Protein 1NAQ (pdb70)

InterPro domains:
  IPR004323 Divalent ion tolerance protein, CutA [PF03091] (12-109)
  IPR004323 Divalent ion tolerance protein, CutA [PTHR23419] (8-111)
  IPR011322 Nitrogen regulatory PII-like, alpha/beta [SSF54913] (11-111)
  IPR015867 Nitrogen regulatory protein PII/ATP phosphoribosyltransferase, C-terminal [G3DSA:3.30.70.120] (1-112)
  IPR023700 Divalent cation tolerance protein CutA, Enterobacteria [MF_01160] (6-112)
  IPR023700 Divalent cation tolerance protein CutA, Enterobacteria [NF007930] (2-112)

Nearest PDB structures (foldseek):
  1naq-assembly3_B  TM=1.001E+00  e=7.856E-19  Escherichia coli
  3ah6-assembly2_F  TM=9.606E-01  e=5.180E-18  Escherichia coli K-12
  4y6i-assembly1_B  TM=9.671E-01  e=1.173E-17  Escherichia coli K-12
  3aa8-assembly1_C  TM=9.538E-01  e=4.290E-18  Escherichia coli K-12
  4iyq-assembly1_C  TM=9.757E-01  e=1.220E-10  Ehrlichia chaffeensis str. Arkansas

Secondary structure (DSSP, 8-state):
-PPPEEEEEEEESSHHHHHHHHHHHHHTTS-SEEEEEEEEEEEEEETTEEEEEEEEEEEEEEEGGGHHHHHHHHHHHSTTS---EEEEE--B--HHHHHHHHHHT-/--EEEEEEEESSHHHHHHHHHHHHHTTS-SEEEEEEEEEEEEEETTEEEEEEEEEEEEEEEHHHHHHHHHHHHHHSTTS----EEEE--EE-HHHHHHHHH--/---EEEEEEEESSHHHHHHHHHHHHHTTS-SEEEEEEEEEEEEEETTEEEEEEEEEEEEEEEGGGHHHHHHHHHHHSTTS---EEEEE-SEE-HHHHHHHHHHT-/---EEEEEEEESSHHHHHHHHHHHHHTTS-SEEEEEEEEEEEEEETTEEEEEEEEEEEEEEEGGGHHHHHHHHHHHSTTS----EEEE-SEE-HHHHHHHHHT-/-PPPEEEEEEEESSHHHHHHHHHHHHHTTS-SEEEEEEEEEEEEEETTEEEEEEEEEEEEEEEGGGHHHHHHHHHHHSTTS----EEEE-SEE-HHHHHHHHH--/---EEEEEEEESSHHHHHHHHHHHHHTTS-SEEEEEEEEEEEEEETTEEEEEEEEEEEEEEETTTHHHHHHHHHHHSTTS----EEEE-SEE-HHHHHHHHHTT-

Structure (mmCIF, N/CA/C/O backbone):
data_1NAQ
#
_entry.id   1NAQ
#
_cell.length_a   55.989
_cell.length_b   89.563
_cell.length_c   122.294
_cell.angle_alpha   90.00
_cell.angle_beta   90.00
_cell.angle_gamma   90.00
#
_symmetry.space_group_name_H-M   'P 21 21 21'
#
loop_
_entity.id
_entity.type
_entity.pdbx_description
1 polymer 'Periplasmic divalent cation tolerance protein cutA'
2 non-polymer 'MERCURY (II) ION'
3 non-polymer 'MERCURIBENZOIC ACID'
4 water water
#
loop_
_atom_site.group_PDB
_atom_site.id
_atom_site.type_symbol
_atom_site.label_atom_id
_atom_site.label_alt_id
_atom_site.label_comp_id
_atom_site.label_asym_id
_atom_site.label_entity_id
_atom_site.label_seq_id
_atom_site.pdbx_PDB_ins_code
_atom_site.Cartn_x
_atom_site.Cartn_y
_atom_site.Cartn_z
_atom_site.occupancy
_atom_site.B_iso_or_equiv
_atom_site.auth_seq_id
_atom_site.auth_comp_id
_atom_site.auth_asym_id
_atom_site.auth_atom_id
_atom_site.pdbx_PDB_model_num
ATOM 1 N N . SER A 1 7 ? 21.826 16.899 46.416 1.00 38.33 7 SER A N 1
ATOM 2 C CA . SER A 1 7 ? 22.763 16.073 47.246 1.00 37.72 7 SER A CA 1
ATOM 3 C C . SER A 1 7 ? 23.259 14.861 46.449 1.00 36.96 7 SER A C 1
ATOM 4 O O . SER A 1 7 ? 22.468 13.988 46.062 1.00 37.13 7 SER A O 1
ATOM 7 N N . ASN A 1 8 ? 24.565 14.835 46.172 1.00 36.13 8 ASN A N 1
ATOM 8 C CA . ASN A 1 8 ? 25.176 13.872 45.248 1.00 34.89 8 ASN A CA 1
ATOM 9 C C . ASN A 1 8 ? 25.523 12.504 45.840 1.00 34.07 8 ASN A C 1
ATOM 10 O O . ASN A 1 8 ? 25.999 12.407 46.968 1.00 34.46 8 ASN A O 1
ATOM 15 N N . THR A 1 9 ? 25.263 11.457 45.060 1.00 32.51 9 THR A N 1
ATOM 16 C CA . THR A 1 9 ? 25.551 10.065 45.425 1.00 30.68 9 THR A CA 1
ATOM 17 C C . THR A 1 9 ? 26.952 9.742 44.939 1.00 28.90 9 THR A C 1
ATOM 18 O O . THR A 1 9 ? 27.475 10.429 44.096 1.00 30.25 9 THR A O 1
ATOM 22 N N . ALA A 1 10 ? 27.566 8.699 45.478 1.00 25.59 10 ALA A N 1
ATOM 23 C CA . ALA A 1 10 ? 28.834 8.256 44.996 1.00 22.07 10 ALA A CA 1
ATOM 24 C C . ALA A 1 10 ? 28.666 7.706 43.575 1.00 19.98 10 ALA A C 1
ATOM 25 O O . ALA A 1 10 ? 27.627 7.164 43.246 1.00 20.48 10 ALA A O 1
ATOM 27 N N . SER A 1 11 ? 29.701 7.832 42.743 1.00 17.45 11 SER A N 1
ATOM 28 C CA . SER A 1 11 ? 29.705 7.190 41.430 1.00 16.23 11 SER A CA 1
ATOM 29 C C . SER A 1 11 ? 30.487 5.835 41.389 1.00 14.74 11 SER A C 1
ATOM 30 O O . SER A 1 11 ? 31.285 5.494 42.285 1.00 12.39 11 SER A O 1
ATOM 33 N N . VAL A 1 12 ? 30.239 5.053 40.335 1.00 13.87 12 VAL A N 1
ATOM 34 C CA . VAL A 1 12 ? 30.999 3.819 40.066 1.00 14.44 12 VAL A CA 1
ATOM 35 C C . VAL A 1 12 ? 31.265 3.656 38.590 1.00 13.20 12 VAL A C 1
ATOM 36 O O . VAL A 1 12 ? 30.574 4.290 37.765 1.00 11.95 12 VAL A O 1
ATOM 40 N N . VAL A 1 13 ? 32.302 2.868 38.284 1.00 14.34 13 VAL A N 1
ATOM 41 C CA . VAL A 1 13 ? 32.535 2.401 36.924 1.00 14.30 13 VAL A CA 1
ATOM 42 C C . VAL A 1 13 ? 32.230 0.967 36.803 1.00 14.28 13 VAL A C 1
ATOM 43 O O . VAL A 1 13 ? 32.642 0.136 37.651 1.00 12.32 13 VAL A O 1
ATOM 47 N N . VAL A 1 14 ? 31.302 0.725 35.860 1.00 12.18 14 VAL A N 1
ATOM 48 C CA . VAL A 1 14 ? 30.944 -0.617 35.495 1.00 11.66 14 VAL A CA 1
ATOM 49 C C . VAL A 1 14 ? 31.532 -1.031 34.149 1.00 10.65 14 VAL A C 1
ATOM 50 O O . VAL A 1 14 ? 31.341 -0.396 33.140 1.00 11.09 14 VAL A O 1
ATOM 54 N N . LEU A 1 15 ? 32.344 -2.080 34.183 1.00 11.83 15 LEU A N 1
ATOM 55 C CA . LEU A 1 15 ? 32.970 -2.682 32.985 1.00 12.02 15 LEU A CA 1
ATOM 56 C C . LEU A 1 15 ? 32.125 -3.822 32.480 1.00 12.89 15 LEU A C 1
ATOM 57 O O . LEU A 1 15 ? 31.795 -4.756 33.212 1.00 13.85 15 LEU A O 1
ATOM 62 N N . CYS A 1 16 ? 31.754 -3.738 31.217 1.00 12.70 16 CYS A N 1
ATOM 63 C CA . CYS A 1 16 ? 31.012 -4.845 30.619 1.00 13.32 16 CYS A CA 1
ATOM 64 C C . CYS A 1 16 ? 31.599 -5.108 29.241 1.00 12.43 16 CYS A C 1
ATOM 65 O O . CYS A 1 16 ? 32.119 -4.218 28.589 1.00 13.87 16 CYS A O 1
ATOM 68 N N . THR A 1 17 ? 31.628 -6.352 28.812 1.00 12.77 17 THR A N 1
ATOM 69 C CA . THR A 1 17 ? 32.186 -6.669 27.520 1.00 14.65 17 THR A CA 1
ATOM 70 C C . THR A 1 17 ? 31.097 -7.003 26.531 1.00 14.66 17 THR A C 1
ATOM 71 O O . THR A 1 17 ? 30.124 -7.695 26.909 1.00 15.56 17 THR A O 1
ATOM 75 N N . ALA A 1 18 ? 31.261 -6.547 25.273 1.00 14.43 18 ALA A N 1
ATOM 76 C CA . ALA A 1 18 ? 30.324 -6.761 24.134 1.00 15.17 18 ALA A CA 1
ATOM 77 C C . ALA A 1 18 ? 31.115 -7.259 22.892 1.00 14.63 18 ALA A C 1
ATOM 78 O O . ALA A 1 18 ? 32.320 -7.004 22.796 1.00 13.37 18 ALA A O 1
ATOM 80 N N . PRO A 1 19 ? 30.508 -8.027 21.997 1.00 15.62 19 PRO A N 1
ATOM 81 C CA . PRO A 1 19 ? 31.291 -8.601 20.888 1.00 16.26 19 PRO A CA 1
ATOM 82 C C . PRO A 1 19 ? 31.635 -7.617 19.751 1.00 15.56 19 PRO A C 1
ATOM 83 O O . PRO A 1 19 ? 32.661 -7.809 19.031 1.00 18.81 19 PRO A O 1
ATOM 87 N N . ASP A 1 20 ? 30.788 -6.615 19.578 1.00 15.06 20 ASP A N 1
ATOM 88 C CA . ASP A 1 20 ? 30.877 -5.728 18.432 1.00 14.48 20 ASP A CA 1
ATOM 89 C C . ASP A 1 20 ? 30.162 -4.371 18.656 1.00 14.61 20 ASP A C 1
ATOM 90 O O . ASP A 1 20 ? 29.505 -4.177 19.646 1.00 15.29 20 ASP A O 1
ATOM 95 N N . GLU A 1 21 ? 30.341 -3.425 17.745 1.00 14.72 21 GLU A N 1
ATOM 96 C CA . GLU A 1 21 ? 29.884 -2.076 17.978 1.00 14.90 21 GLU A CA 1
ATOM 97 C C . GLU A 1 21 ? 28.379 -2.028 17.984 1.00 14.69 21 GLU A C 1
ATOM 98 O O . GLU A 1 21 ? 27.792 -1.340 18.836 1.00 14.58 21 GLU A O 1
ATOM 104 N N . ALA A 1 22 ? 27.767 -2.775 17.055 1.00 14.75 22 ALA A N 1
ATOM 105 C CA . ALA A 1 22 ? 26.311 -2.752 16.914 1.00 14.44 22 ALA A CA 1
ATOM 106 C C . ALA A 1 22 ? 25.651 -3.221 18.212 1.00 13.71 22 ALA A C 1
ATOM 107 O O . ALA A 1 22 ? 24.760 -2.554 18.672 1.00 15.06 22 ALA A O 1
ATOM 109 N N . THR A 1 23 ? 26.114 -4.335 18.774 1.00 13.59 23 THR A N 1
ATOM 110 C CA . THR A 1 23 ? 25.634 -4.880 20.056 1.00 15.05 23 THR A CA 1
ATOM 111 C C . THR A 1 23 ? 25.832 -3.887 21.212 1.00 13.74 23 THR A C 1
ATOM 112 O O . THR A 1 23 ? 24.891 -3.558 21.944 1.00 15.63 23 THR A O 1
ATOM 116 N N . ALA A 1 24 ? 27.042 -3.382 21.311 1.00 14.95 24 ALA A N 1
ATOM 117 C CA . ALA A 1 24 ? 27.434 -2.474 22.404 1.00 14.64 24 ALA A CA 1
ATOM 118 C C . ALA A 1 24 ? 26.606 -1.162 22.337 1.00 15.09 24 ALA A C 1
ATOM 119 O O . ALA A 1 24 ? 26.149 -0.636 23.356 1.00 15.63 24 ALA A O 1
ATOM 121 N N . GLN A 1 25 ? 26.409 -0.655 21.141 1.00 13.98 25 GLN A N 1
ATOM 122 C CA . GLN A 1 25 ? 25.673 0.600 20.990 1.00 15.65 25 GLN A CA 1
ATOM 123 C C . GLN A 1 25 ? 24.150 0.428 21.289 1.00 16.51 25 GLN A C 1
ATOM 124 O O . GLN A 1 25 ? 23.543 1.312 21.890 1.00 16.43 25 GLN A O 1
ATOM 130 N N . ASP A 1 26 ? 23.580 -0.706 20.911 1.00 17.34 26 ASP A N 1
ATOM 131 C CA . ASP A 1 26 ? 22.164 -0.995 21.204 1.00 17.45 26 ASP A CA 1
ATOM 132 C C . ASP A 1 26 ? 21.982 -1.153 22.724 1.00 15.86 26 ASP A C 1
ATOM 133 O O . ASP A 1 26 ? 21.050 -0.635 23.326 1.00 15.89 26 ASP A O 1
ATOM 138 N N . LEU A 1 27 ? 22.942 -1.807 23.348 1.00 13.98 27 LEU A N 1
ATOM 139 C CA . LEU A 1 27 ? 22.931 -2.045 24.752 1.00 14.48 27 LEU A CA 1
ATOM 140 C C . LEU A 1 27 ? 23.034 -0.745 25.543 1.00 14.25 27 LEU A C 1
ATOM 141 O O . LEU A 1 27 ? 22.192 -0.471 26.388 1.00 14.39 27 LEU A O 1
ATOM 146 N N . ALA A 1 28 ? 24.032 0.074 25.220 1.00 12.41 28 ALA A N 1
ATOM 147 C CA . ALA A 1 28 ? 24.181 1.431 25.760 1.00 13.56 28 ALA A CA 1
ATOM 148 C C . ALA A 1 28 ? 22.925 2.316 25.587 1.00 14.71 28 ALA A C 1
ATOM 149 O O . ALA A 1 28 ? 22.441 2.923 26.545 1.00 15.49 28 ALA A O 1
ATOM 151 N N . ALA A 1 29 ? 22.380 2.362 24.386 1.00 14.41 29 ALA A N 1
ATOM 152 C CA . ALA A 1 29 ? 21.155 3.152 24.183 1.00 15.22 29 ALA A CA 1
ATOM 153 C C . ALA A 1 29 ? 20.010 2.732 25.139 1.00 15.00 29 ALA A C 1
ATOM 154 O O . ALA A 1 29 ? 19.320 3.600 25.727 1.00 15.43 29 ALA A O 1
ATOM 156 N N . LYS A 1 30 ? 19.822 1.425 25.347 1.00 13.03 30 LYS A N 1
ATOM 157 C CA . LYS A 1 30 ? 18.716 0.895 26.195 1.00 13.83 30 LYS A CA 1
ATOM 158 C C . LYS A 1 30 ? 18.958 1.226 27.695 1.00 13.05 30 LYS A C 1
ATOM 159 O O . LYS A 1 30 ? 18.100 1.727 28.397 1.00 15.35 30 LYS A O 1
ATOM 165 N N . VAL A 1 31 ? 20.171 0.961 28.206 1.00 12.88 31 VAL A N 1
ATOM 166 C CA . VAL A 1 31 ? 20.444 1.295 29.618 1.00 12.53 31 VAL A CA 1
ATOM 167 C C . VAL A 1 31 ? 20.390 2.804 29.912 1.00 11.48 31 VAL A C 1
ATOM 168 O O . VAL A 1 31 ? 19.951 3.209 30.983 1.00 13.32 31 VAL A O 1
ATOM 172 N N . LEU A 1 32 ? 20.801 3.642 28.952 1.00 10.94 32 LEU A N 1
ATOM 173 C CA . LEU A 1 32 ? 20.688 5.098 29.016 1.00 12.24 32 LEU A CA 1
ATOM 174 C C . LEU A 1 32 ? 19.235 5.570 29.008 1.00 13.82 32 LEU A C 1
ATOM 175 O O . LEU A 1 32 ? 18.866 6.427 29.811 1.00 15.01 32 LEU A O 1
ATOM 180 N N . ALA A 1 33 ? 18.416 4.987 28.139 1.00 13.82 33 ALA A N 1
ATOM 181 C CA . ALA A 1 33 ? 17.006 5.405 28.018 1.00 16.53 33 ALA A CA 1
ATOM 182 C C . ALA A 1 33 ? 16.252 5.043 29.284 1.00 17.57 33 ALA A C 1
ATOM 183 O O . ALA A 1 33 ? 15.251 5.690 29.683 1.00 19.33 33 ALA A O 1
ATOM 185 N N . GLU A 1 34 ? 16.740 4.015 29.947 1.00 17.56 34 GLU A N 1
ATOM 186 C CA . GLU A 1 34 ? 16.143 3.556 31.206 1.00 19.03 34 GLU A CA 1
ATOM 187 C C . GLU A 1 34 ? 16.717 4.214 32.438 1.00 17.54 34 GLU A C 1
ATOM 188 O O . GLU A 1 34 ? 16.314 3.886 33.569 1.00 18.43 34 GLU A O 1
ATOM 194 N N . LYS A 1 35 ? 17.658 5.125 32.216 1.00 16.85 35 LYS A N 1
ATOM 195 C CA . LYS A 1 35 ? 18.270 5.886 33.280 1.00 17.92 35 LYS A CA 1
ATOM 196 C C . LYS A 1 35 ? 18.934 4.950 34.298 1.00 17.97 35 LYS A C 1
ATOM 197 O O . LYS A 1 35 ? 18.832 5.192 35.479 1.00 17.09 35 LYS A O 1
ATOM 203 N N . LEU A 1 36 ? 19.674 3.932 33.819 1.00 15.52 36 LEU A N 1
ATOM 204 C CA . LEU A 1 36 ? 20.474 3.085 34.693 1.00 15.59 36 LEU A CA 1
ATOM 205 C C . LEU A 1 36 ? 21.942 3.473 34.674 1.00 15.18 36 LEU A C 1
ATOM 206 O O . LEU A 1 36 ? 22.701 3.036 35.538 1.00 14.40 36 LEU A O 1
ATOM 211 N N . ALA A 1 37 ? 22.310 4.247 33.653 1.00 12.54 37 ALA A N 1
ATOM 212 C CA . ALA A 1 37 ? 23.677 4.814 33.601 1.00 11.68 37 ALA A CA 1
ATOM 213 C C . ALA A 1 37 ? 23.542 6.171 32.977 1.00 11.35 37 ALA A C 1
ATOM 214 O O . ALA A 1 37 ? 22.551 6.427 32.296 1.00 11.81 37 ALA A O 1
ATOM 216 N N . ALA A 1 38 ? 24.511 7.055 33.212 1.00 10.59 38 ALA A N 1
ATOM 217 C CA . ALA A 1 38 ? 24.498 8.402 32.652 1.00 10.63 38 ALA A CA 1
ATOM 218 C C . ALA A 1 38 ? 25.310 8.530 31.376 1.00 12.30 38 ALA A C 1
ATOM 219 O O . ALA A 1 38 ? 25.016 9.398 30.524 1.00 11.17 38 ALA A O 1
ATOM 221 N N . CYS A 1 39 ? 26.391 7.724 31.262 1.00 12.17 39 CYS A N 1
ATOM 222 C CA . CYS A 1 39 ? 27.235 7.761 30.059 1.00 13.86 39 CYS A CA 1
ATOM 223 C C . CYS A 1 39 ? 27.816 6.376 29.800 1.00 12.10 39 CYS A C 1
ATOM 224 O O . CYS A 1 39 ? 28.192 5.672 30.746 1.00 12.09 39 CYS A O 1
ATOM 227 N N . ALA A 1 40 ? 27.921 6.025 28.529 1.00 12.27 40 ALA A N 1
ATOM 228 C CA . ALA A 1 40 ? 28.541 4.752 28.153 1.00 12.88 40 ALA A CA 1
ATOM 229 C C . ALA A 1 40 ? 29.693 5.033 27.161 1.00 12.63 40 ALA A C 1
ATOM 230 O O . ALA A 1 40 ? 29.496 5.729 26.162 1.00 13.78 40 ALA A O 1
ATOM 232 N N . THR A 1 41 ? 30.911 4.580 27.460 1.00 12.50 41 THR A N 1
ATOM 233 C CA . THR A 1 41 ? 32.059 4.728 26.538 1.00 12.92 41 THR A CA 1
ATOM 234 C C . THR A 1 41 ? 32.362 3.352 25.998 1.00 12.83 41 THR A C 1
ATOM 235 O O . THR A 1 41 ? 32.537 2.398 26.775 1.00 13.22 41 THR A O 1
ATOM 239 N N . LEU A 1 42 ? 32.489 3.255 24.685 1.00 14.08 42 LEU A N 1
ATOM 240 C CA . LEU A 1 42 ? 32.811 1.986 24.012 1.00 13.23 42 LEU A CA 1
ATOM 241 C C . LEU A 1 42 ? 34.233 2.037 23.480 1.00 14.53 42 LEU A C 1
ATOM 242 O O . LEU A 1 42 ? 34.584 2.950 22.713 1.00 16.36 42 LEU A O 1
ATOM 247 N N . ILE A 1 43 ? 35.074 1.080 23.845 1.00 13.12 43 ILE A N 1
ATOM 248 C CA . ILE A 1 43 ? 36.460 1.011 23.296 1.00 15.11 43 ILE A CA 1
ATOM 249 C C . ILE A 1 43 ? 36.647 -0.206 22.370 1.00 15.20 43 ILE A C 1
ATOM 250 O O . ILE A 1 43 ? 36.676 -1.328 22.841 1.00 15.29 43 ILE A O 1
ATOM 255 N N . PRO A 1 44 ? 36.698 0.007 21.065 1.00 15.90 44 PRO A N 1
ATOM 256 C CA . PRO A 1 44 ? 36.935 -1.076 20.092 1.00 16.08 44 PRO A CA 1
ATOM 257 C C . PRO A 1 44 ? 38.404 -1.483 20.051 1.00 15.07 44 PRO A C 1
ATOM 258 O O . PRO A 1 44 ? 39.219 -0.801 20.647 1.00 17.08 44 PRO A O 1
ATOM 262 N N . GLY A 1 45 ? 38.746 -2.591 19.375 1.00 14.35 45 GLY A N 1
ATOM 263 C CA . GLY A 1 45 ? 40.153 -2.968 19.300 1.00 14.16 45 GLY A CA 1
ATOM 264 C C . GLY A 1 45 ? 40.659 -3.960 20.370 1.00 15.30 45 GLY A C 1
ATOM 265 O O . GLY A 1 45 ? 41.849 -4.199 20.443 1.00 16.89 45 GLY A O 1
ATOM 266 N N . ALA A 1 46 ? 39.798 -4.439 21.255 1.00 12.69 46 ALA A N 1
ATOM 267 C CA . ALA A 1 46 ? 40.197 -5.312 22.346 1.00 13.37 46 ALA A CA 1
ATOM 268 C C . ALA A 1 46 ? 40.230 -6.731 21.840 1.00 13.46 46 ALA A C 1
ATOM 269 O O . ALA A 1 46 ? 39.373 -7.129 21.015 1.00 13.70 46 ALA A O 1
ATOM 271 N N . THR A 1 47 ? 41.196 -7.517 22.336 1.00 15.19 47 THR A N 1
ATOM 272 C CA . THR A 1 47 ? 41.190 -8.961 22.123 1.00 15.25 47 THR A CA 1
ATOM 273 C C . THR A 1 47 ? 41.238 -9.587 23.468 1.00 15.51 47 THR A C 1
ATOM 274 O O . THR A 1 47 ? 42.091 -9.230 24.292 1.00 14.11 47 THR A O 1
ATOM 278 N N . SER A 1 48 ? 40.378 -10.573 23.682 1.00 14.15 48 SER A N 1
ATOM 279 C CA . SER A 1 48 ? 40.525 -11.357 24.911 1.00 16.75 48 SER A CA 1
ATOM 280 C C . SER A 1 48 ? 40.948 -12.780 24.723 1.00 16.72 48 SER A C 1
ATOM 281 O O . SER A 1 48 ? 40.543 -13.434 23.754 1.00 14.47 48 SER A O 1
ATOM 284 N N . LEU A 1 49 ? 41.736 -13.254 25.694 1.00 16.23 49 LEU A N 1
ATOM 285 C CA . LEU A 1 49 ? 42.290 -14.619 25.683 1.00 15.67 49 LEU A CA 1
ATOM 286 C C . LEU A 1 49 ? 41.930 -15.259 27.012 1.00 13.99 49 LEU A C 1
ATOM 287 O O . LEU A 1 49 ? 42.068 -14.640 28.054 1.00 13.35 49 LEU A O 1
ATOM 292 N N . TYR A 1 50 ? 41.471 -16.507 26.971 1.00 13.22 50 TYR A N 1
ATOM 293 C CA . TYR A 1 50 ? 41.056 -17.207 28.175 1.00 11.34 50 TYR A CA 1
ATOM 294 C C . TYR A 1 50 ? 40.863 -18.706 27.850 1.00 12.87 50 TYR A C 1
ATOM 295 O O . TYR A 1 50 ? 40.631 -19.026 26.717 1.00 13.98 50 TYR A O 1
ATOM 304 N N . TYR A 1 51 ? 40.889 -19.614 28.839 1.00 13.51 51 TYR A N 1
ATOM 305 C CA . TYR A 1 51 ? 40.597 -20.989 28.472 1.00 14.80 51 TYR A CA 1
ATOM 306 C C . TYR A 1 51 ? 39.124 -21.211 28.686 1.00 13.67 51 TYR A C 1
ATOM 307 O O . TYR A 1 51 ? 38.612 -20.887 29.723 1.00 15.94 51 TYR A O 1
ATOM 316 N N . TRP A 1 52 ? 38.455 -21.825 27.720 1.00 16.08 52 TRP A N 1
ATOM 317 C CA . TRP A 1 52 ? 37.025 -22.159 27.865 1.00 18.20 52 TRP A CA 1
ATOM 318 C C . TRP A 1 52 ? 36.704 -23.551 27.361 1.00 19.23 52 TRP A C 1
ATOM 319 O O . TRP A 1 52 ? 36.987 -23.856 26.232 1.00 21.21 52 TRP A O 1
ATOM 330 N N . GLU A 1 53 ? 36.134 -24.382 28.227 1.00 20.63 53 GLU A N 1
ATOM 331 C CA . GLU A 1 53 ? 35.981 -25.828 27.947 1.00 22.91 53 GLU A CA 1
ATOM 332 C C . GLU A 1 53 ? 37.113 -26.711 27.263 1.00 24.75 53 GLU A C 1
ATOM 333 O O . GLU A 1 53 ? 36.976 -27.084 26.106 1.00 25.94 53 GLU A O 1
ATOM 339 N N . GLY A 1 54 ? 38.256 -27.044 27.864 1.00 26.54 54 GLY A N 1
ATOM 340 C CA . GLY A 1 54 ? 39.280 -26.173 28.365 1.00 25.45 54 GLY A CA 1
ATOM 341 C C . GLY A 1 54 ? 40.247 -26.067 27.175 1.00 25.97 54 GLY A C 1
ATOM 342 O O . GLY A 1 54 ? 41.256 -26.784 27.088 1.00 25.52 54 GLY A O 1
ATOM 343 N N . LYS A 1 55 ? 39.877 -25.201 26.220 1.00 24.43 55 LYS A N 1
ATOM 344 C CA . LYS A 1 55 ? 40.733 -24.780 25.107 1.00 24.15 55 LYS A CA 1
ATOM 345 C C . LYS A 1 55 ? 41.030 -23.265 25.131 1.00 23.25 55 LYS A C 1
ATOM 346 O O . LYS A 1 55 ? 40.147 -22.491 25.398 1.00 21.59 55 LYS A O 1
ATOM 352 N N . LEU A 1 56 ? 42.260 -22.882 24.793 1.00 22.31 56 LEU A N 1
ATOM 353 C CA . LEU A 1 56 ? 42.661 -21.452 24.719 1.00 21.58 56 LEU A CA 1
ATOM 354 C C . LEU A 1 56 ? 41.953 -20.711 23.595 1.00 20.92 56 LEU A C 1
ATOM 355 O O . LEU A 1 56 ? 42.186 -20.981 22.414 1.00 21.25 56 LEU A O 1
ATOM 360 N N . GLU A 1 57 ? 41.020 -19.839 23.962 1.00 20.77 57 GLU A N 1
ATOM 361 C CA . GLU A 1 57 ? 40.304 -19.011 23.003 1.00 20.46 57 GLU A CA 1
ATOM 362 C C . GLU A 1 57 ? 40.887 -17.583 22.898 1.00 20.04 57 GLU A C 1
ATOM 363 O O . GLU A 1 57 ? 41.508 -17.077 23.827 1.00 17.79 57 GLU A O 1
ATOM 369 N N . GLN A 1 58 ? 40.691 -16.966 21.734 1.00 20.26 58 GLN A N 1
ATOM 370 C CA . GLN A 1 58 ? 41.133 -15.619 21.462 1.00 21.79 58 GLN A CA 1
ATOM 371 C C . GLN A 1 58 ? 39.932 -15.025 20.773 1.00 21.66 58 GLN A C 1
ATOM 372 O O . GLN A 1 58 ? 39.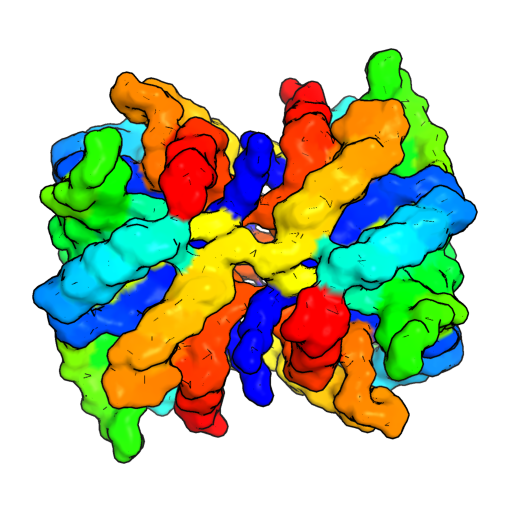352 -15.652 19.856 1.00 22.63 58 GLN A O 1
ATOM 378 N N . GLU A 1 59 ? 39.439 -13.894 21.283 1.00 19.87 59 GLU A N 1
ATOM 379 C CA . GLU A 1 59 ? 38.263 -13.355 20.662 1.00 19.33 59 GLU A CA 1
ATOM 380 C C . GLU A 1 59 ? 38.276 -11.828 20.627 1.00 16.81 59 GLU A C 1
ATOM 381 O O . GLU A 1 59 ? 38.708 -11.184 21.583 1.00 18.33 59 GLU A O 1
ATOM 387 N N . TYR A 1 60 ? 37.747 -11.263 19.550 1.00 13.64 60 TYR A N 1
ATOM 388 C CA . TYR A 1 60 ? 37.591 -9.832 19.479 1.00 12.49 60 TYR A CA 1
ATOM 389 C C . TYR A 1 60 ? 36.405 -9.290 20.270 1.00 12.77 60 TYR A C 1
ATOM 390 O O . TYR A 1 60 ? 35.317 -9.891 20.260 1.00 14.13 60 TYR A O 1
ATOM 399 N N . GLU A 1 61 ? 36.628 -8.150 20.924 1.00 10.50 61 GLU A N 1
ATOM 400 C CA . GLU A 1 61 ? 35.676 -7.574 21.878 1.00 14.25 61 GLU A CA 1
ATOM 401 C C . GLU A 1 61 ? 35.621 -6.044 21.788 1.00 13.22 61 GLU A C 1
ATOM 402 O O . GLU A 1 61 ? 36.522 -5.359 21.226 1.00 12.70 61 GLU A O 1
ATOM 408 N N . VAL A 1 62 ? 34.518 -5.514 22.305 1.00 12.35 62 VAL A N 1
ATOM 409 C CA . VAL A 1 62 ? 34.387 -4.062 22.475 1.00 12.85 62 VAL A CA 1
ATOM 410 C C . VAL A 1 62 ? 34.288 -3.931 24.015 1.00 12.86 62 VAL A C 1
ATOM 411 O O . VAL A 1 62 ? 33.419 -4.550 24.625 1.00 11.98 62 VAL A O 1
ATOM 415 N N . GLN A 1 63 ? 35.201 -3.167 24.628 1.00 11.12 63 GLN A N 1
ATOM 416 C CA . GLN A 1 63 ? 35.194 -2.918 26.028 1.00 12.57 63 GLN A CA 1
ATOM 417 C C . GLN A 1 63 ? 34.244 -1.754 26.413 1.00 12.96 63 GLN A C 1
ATOM 418 O O . GLN A 1 63 ? 34.410 -0.634 25.894 1.00 14.85 63 GLN A O 1
ATOM 424 N N . MET A 1 64 ? 33.212 -2.036 27.237 1.00 10.94 64 MET A N 1
ATOM 425 C CA . MET A 1 64 ? 32.280 -0.998 27.572 1.00 11.83 64 MET A CA 1
ATOM 426 C C . MET A 1 64 ? 32.688 -0.435 28.935 1.00 10.77 64 MET A C 1
ATOM 427 O O . MET A 1 64 ? 33.049 -1.204 29.835 1.00 12.38 64 MET A O 1
ATOM 432 N N . ILE A 1 65 ? 32.646 0.874 29.075 1.00 11.28 65 ILE A N 1
ATOM 433 C CA . ILE A 1 65 ? 32.874 1.536 30.357 1.00 11.71 65 ILE A CA 1
ATOM 434 C C . ILE A 1 65 ? 31.605 2.335 30.725 1.00 11.90 65 ILE A C 1
ATOM 435 O O . ILE A 1 65 ? 31.353 3.333 30.101 1.00 13.69 65 ILE A O 1
ATOM 440 N N . LEU A 1 66 ? 30.799 1.859 31.687 1.00 10.53 66 LEU A N 1
ATOM 441 C CA . LEU A 1 66 ? 29.531 2.503 32.009 1.00 11.01 66 LEU A CA 1
ATOM 442 C C . LEU A 1 66 ? 29.661 3.344 33.280 1.00 9.86 66 LEU A C 1
ATOM 443 O O . LEU A 1 66 ? 30.121 2.848 34.267 1.00 11.31 66 LEU A O 1
ATOM 448 N N . LYS A 1 67 ? 29.204 4.583 33.276 1.00 9.95 67 LYS A N 1
ATOM 449 C CA . LYS A 1 67 ? 29.293 5.412 34.460 1.00 12.06 67 LYS A CA 1
ATOM 450 C C . LYS A 1 67 ? 27.873 5.640 35.063 1.00 12.34 67 LYS A C 1
ATOM 451 O O . LYS A 1 67 ? 26.922 6.040 34.350 1.00 13.28 67 LYS A O 1
ATOM 457 N N . THR A 1 68 ? 27.743 5.315 36.342 1.00 12.21 68 THR A N 1
ATOM 458 C CA . THR A 1 68 ? 26.461 5.444 37.032 1.00 12.06 68 THR A CA 1
ATOM 459 C C . THR A 1 68 ? 26.658 5.802 38.509 1.00 12.59 68 THR A C 1
ATOM 460 O O . THR A 1 68 ? 27.829 6.063 38.932 1.00 12.15 68 THR A O 1
ATOM 464 N N . THR A 1 69 ? 25.573 5.899 39.279 1.00 12.59 69 THR A N 1
ATOM 465 C CA . THR A 1 69 ? 25.688 6.040 40.764 1.00 14.17 69 THR A CA 1
ATOM 466 C C . THR A 1 69 ? 25.533 4.698 41.534 1.00 13.27 69 THR A C 1
ATOM 467 O O . THR A 1 69 ? 24.959 3.691 41.023 1.00 13.51 69 THR A O 1
ATOM 471 N N . VAL A 1 70 ? 26.006 4.698 42.782 1.00 15.60 70 VAL A N 1
ATOM 472 C CA . VAL A 1 70 ? 25.830 3.558 43.676 1.00 17.31 70 VAL A CA 1
ATOM 473 C C . VAL A 1 70 ? 24.320 3.231 43.818 1.00 17.22 70 VAL A C 1
ATOM 474 O O . VAL A 1 70 ? 23.931 2.068 43.836 1.00 18.36 70 VAL A O 1
ATOM 478 N N . SER A 1 71 ? 23.457 4.232 43.882 1.00 18.82 71 SER A N 1
ATOM 479 C CA . SER A 1 71 ? 22.009 3.949 43.952 1.00 18.53 71 SER A CA 1
ATOM 480 C C . SER A 1 71 ? 21.402 3.143 42.769 1.00 18.98 71 SER A C 1
ATOM 481 O O . SER A 1 71 ? 20.364 2.440 42.949 1.00 20.07 71 SER A O 1
ATOM 484 N N . HIS A 1 72 ? 22.025 3.222 41.585 1.00 15.35 72 HIS A N 1
ATOM 485 C CA . HIS A 1 72 ? 21.511 2.540 40.392 1.00 15.66 72 HIS A CA 1
ATOM 486 C C . HIS A 1 72 ? 22.288 1.307 39.930 1.00 15.08 72 HIS A C 1
ATOM 487 O O . HIS A 1 72 ? 21.890 0.657 38.944 1.00 13.81 72 HIS A O 1
ATOM 494 N N . GLN A 1 73 ? 23.425 1.044 40.594 1.00 13.45 73 GLN A N 1
ATOM 495 C CA . GLN A 1 73 ? 24.308 -0.088 40.349 1.00 16.14 73 GLN A CA 1
ATOM 496 C C . GLN A 1 73 ? 23.625 -1.464 40.190 1.00 15.57 73 GLN A C 1
ATOM 497 O O . GLN A 1 73 ? 23.872 -2.206 39.212 1.00 14.80 73 GLN A O 1
ATOM 503 N N . GLN A 1 74 ? 22.838 -1.846 41.171 1.00 16.76 74 GLN A N 1
ATOM 504 C CA . GLN A 1 74 ? 22.199 -3.154 41.162 1.00 16.65 74 GLN A CA 1
ATOM 505 C C . GLN A 1 74 ? 21.238 -3.309 39.985 1.00 15.84 74 GLN A C 1
ATOM 506 O O . GLN A 1 74 ? 21.327 -4.279 39.260 1.00 14.34 74 GLN A O 1
ATOM 512 N N . ALA A 1 75 ? 20.4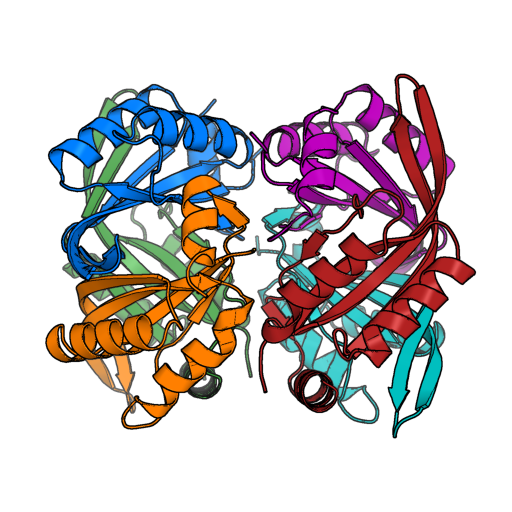04 -2.300 39.745 1.00 14.25 75 ALA A N 1
ATOM 513 C CA . ALA A 1 75 ? 19.476 -2.355 38.608 1.00 14.74 75 ALA A CA 1
ATOM 514 C C . ALA A 1 75 ? 20.225 -2.471 37.249 1.00 14.50 75 ALA A C 1
ATOM 515 O O . ALA A 1 75 ? 19.842 -3.268 36.395 1.00 13.32 75 ALA A O 1
ATOM 517 N N . LEU A 1 76 ? 21.346 -1.741 37.126 1.00 13.80 76 LEU A N 1
ATOM 518 C CA . LEU A 1 76 ? 22.210 -1.790 35.938 1.00 15.01 76 LEU A CA 1
ATOM 519 C C . LEU A 1 76 ? 22.749 -3.202 35.741 1.00 15.13 76 LEU A C 1
ATOM 520 O O . LEU A 1 76 ? 22.670 -3.745 34.621 1.00 14.80 76 LEU A O 1
ATOM 525 N N . LEU A 1 77 ? 23.307 -3.785 36.812 1.00 15.21 77 LEU A N 1
ATOM 526 C CA . LEU A 1 77 ? 23.858 -5.134 36.773 1.00 15.15 77 LEU A CA 1
ATOM 527 C C . LEU A 1 77 ? 22.799 -6.120 36.294 1.00 14.21 77 LEU A C 1
ATOM 528 O O . LEU A 1 77 ? 23.024 -6.872 35.368 1.00 15.74 77 LEU A O 1
ATOM 533 N N . GLU A 1 78 ? 21.633 -6.037 36.923 1.00 14.91 78 GLU A N 1
ATOM 534 C CA . GLU A 1 78 ? 20.478 -6.856 36.596 1.00 15.64 78 GLU A CA 1
ATOM 535 C C . GLU A 1 78 ? 20.021 -6.770 35.129 1.00 13.65 78 GLU A C 1
ATOM 536 O O . GLU A 1 78 ? 19.800 -7.802 34.539 1.00 14.90 78 GLU A O 1
ATOM 542 N N . CYS A 1 79 ? 19.830 -5.552 34.592 1.00 12.98 79 CYS A N 1
ATOM 543 C CA . CYS A 1 79 ? 19.580 -5.311 33.168 1.00 14.35 79 CYS A CA 1
ATOM 544 C C . CYS A 1 79 ? 20.603 -5.913 32.215 1.00 15.68 79 CYS A C 1
ATOM 545 O O . CYS A 1 79 ? 20.259 -6.576 31.232 1.00 16.13 79 CYS A O 1
ATOM 548 N N . LEU A 1 80 ? 21.881 -5.682 32.486 1.00 14.71 80 LEU A N 1
ATOM 549 C CA . LEU A 1 80 ? 22.937 -6.183 31.574 1.00 15.09 80 LEU A CA 1
ATOM 550 C C . LEU A 1 80 ? 22.946 -7.699 31.583 1.00 14.83 80 LEU A C 1
ATOM 551 O O . LEU A 1 80 ? 23.076 -8.350 30.533 1.00 15.12 80 LEU A O 1
ATOM 556 N N . LYS A 1 81 ? 22.796 -8.273 32.772 1.00 14.76 81 LYS A N 1
ATOM 557 C CA . LYS A 1 81 ? 22.737 -9.716 32.912 1.00 15.86 81 LYS A CA 1
ATOM 558 C C . LYS A 1 81 ? 21.601 -10.291 32.071 1.00 17.51 81 LYS A C 1
ATOM 559 O O . LYS A 1 81 ? 21.819 -11.274 31.308 1.00 16.16 81 LYS A O 1
ATOM 565 N N . SER A 1 82 ? 20.412 -9.656 32.167 1.00 18.85 82 SER A N 1
ATOM 566 C CA . SER A 1 82 ? 19.191 -10.092 31.477 1.00 19.24 82 SER A CA 1
ATOM 567 C C . SER A 1 82 ? 19.282 -10.029 29.978 1.00 19.50 82 SER A C 1
ATOM 568 O O . SER A 1 82 ? 18.689 -10.838 29.270 1.00 22.02 82 SER A O 1
ATOM 571 N N . HIS A 1 83 ? 20.061 -9.091 29.481 1.00 19.33 83 HIS A N 1
ATOM 572 C CA . HIS A 1 83 ? 20.278 -8.960 28.051 1.00 19.17 83 HIS A CA 1
ATOM 573 C C . HIS A 1 83 ? 21.301 -9.958 27.466 1.00 17.21 83 HIS A C 1
ATOM 574 O O . HIS A 1 83 ? 21.268 -10.238 26.275 1.00 18.62 83 HIS A O 1
ATOM 581 N N . HIS A 1 84 ? 22.152 -10.552 28.300 1.00 16.40 84 HIS A N 1
ATOM 582 C CA . HIS A 1 84 ? 23.251 -11.380 27.807 1.00 17.07 84 HIS A CA 1
ATOM 583 C C . HIS A 1 84 ? 22.701 -12.712 27.316 1.00 17.60 84 HIS A C 1
ATOM 584 O O . HIS A 1 84 ? 21.799 -13.291 27.924 1.00 17.36 84 HIS A O 1
ATOM 591 N N . PRO A 1 85 ? 23.230 -13.218 26.218 1.00 18.40 85 PRO A N 1
ATOM 592 C CA . PRO A 1 85 ? 22.608 -14.374 25.572 1.00 18.77 85 PRO A CA 1
ATOM 593 C C . PRO A 1 85 ? 22.703 -15.651 26.411 1.00 19.92 85 PRO A C 1
ATOM 594 O O . PRO A 1 85 ? 21.962 -16.608 26.149 1.00 21.11 85 PRO A O 1
ATOM 598 N N . TYR A 1 86 ? 23.620 -15.698 27.383 1.00 19.18 86 TYR A N 1
ATOM 599 C CA . TYR A 1 86 ? 23.753 -16.796 28.334 1.00 18.88 86 TYR A CA 1
ATOM 600 C C . TYR A 1 86 ? 23.533 -16.365 29.771 1.00 18.13 86 TYR A C 1
ATOM 601 O O . TYR A 1 86 ? 23.836 -17.085 30.703 1.00 15.88 86 TYR A O 1
ATOM 610 N N . GLN A 1 87 ? 23.027 -15.160 29.936 1.00 17.68 87 GLN A N 1
ATOM 611 C CA . GLN A 1 87 ? 22.870 -14.568 31.245 1.00 16.99 87 GLN A CA 1
ATOM 612 C C . GLN A 1 87 ? 24.177 -14.576 32.035 1.00 15.16 87 GLN A C 1
ATOM 613 O O . GLN A 1 87 ? 24.156 -14.618 33.246 1.00 14.40 87 GLN A O 1
ATOM 619 N N . THR A 1 88 ? 25.318 -14.457 31.368 1.00 14.77 88 THR A N 1
ATOM 620 C CA . THR A 1 88 ? 26.589 -14.439 32.110 1.00 15.27 88 THR A CA 1
ATOM 621 C C . THR A 1 88 ? 27.636 -13.458 31.544 1.00 15.62 88 THR A C 1
ATOM 622 O O . THR A 1 88 ? 28.650 -13.904 31.043 1.00 14.10 88 THR A O 1
ATOM 626 N N . PRO A 1 89 ? 27.357 -12.167 31.696 1.00 15.31 89 PRO A N 1
ATOM 627 C CA . PRO A 1 89 ? 28.177 -11.043 31.147 1.00 14.30 89 PRO A CA 1
ATOM 628 C C . PRO A 1 89 ? 29.480 -10.899 31.904 1.00 14.09 89 PRO A C 1
ATOM 629 O O . PRO A 1 89 ? 29.578 -11.234 33.122 1.00 14.76 89 PRO A O 1
ATOM 633 N N . GLU A 1 90 ? 30.532 -10.493 31.190 1.00 13.19 90 GLU A N 1
ATOM 634 C CA . GLU A 1 90 ? 31.814 -10.286 31.863 1.00 14.02 90 GLU A CA 1
ATOM 635 C C . GLU A 1 90 ? 31.682 -8.926 32.514 1.00 13.07 90 GLU A C 1
ATOM 636 O O . GLU A 1 90 ? 31.920 -7.929 31.863 1.00 14.53 90 GLU A O 1
ATOM 642 N N . LEU A 1 91 ? 31.283 -8.865 33.778 1.00 12.94 91 LEU A N 1
ATOM 643 C CA . LEU A 1 91 ? 30.832 -7.597 34.348 1.00 12.53 91 LEU A CA 1
ATOM 644 C C . LEU A 1 91 ? 31.422 -7.337 35.708 1.00 13.11 91 LEU A C 1
ATOM 645 O O . LEU A 1 91 ? 31.214 -8.119 36.632 1.00 11.43 91 LEU A O 1
ATOM 650 N N . LEU A 1 92 ? 32.138 -6.217 35.834 1.00 11.02 92 LEU A N 1
ATOM 651 C CA . LEU A 1 92 ? 32.897 -5.913 37.039 1.00 12.26 92 LEU A CA 1
ATOM 652 C C . LEU A 1 92 ? 32.679 -4.452 37.418 1.00 10.85 92 LEU A C 1
ATOM 653 O O . LEU A 1 92 ? 32.539 -3.609 36.566 1.00 12.53 92 LEU A O 1
ATOM 658 N N . VAL A 1 93 ? 32.664 -4.186 38.698 1.00 10.69 93 VAL A N 1
ATOM 659 C CA . VAL A 1 93 ? 32.381 -2.828 39.219 1.00 10.79 93 VAL A CA 1
ATOM 660 C C . VAL A 1 93 ? 33.644 -2.310 39.927 1.00 11.26 93 VAL A C 1
ATOM 661 O O . VAL A 1 93 ? 34.283 -2.991 40.795 1.00 12.57 93 VAL A O 1
ATOM 665 N N . LEU A 1 94 ? 34.015 -1.091 39.581 1.00 12.41 94 LEU A N 1
ATOM 666 C CA . LEU A 1 94 ? 35.193 -0.492 40.210 1.00 12.35 94 LEU A CA 1
ATOM 667 C C . LEU A 1 94 ? 34.774 0.737 40.977 1.00 13.69 94 LEU A C 1
ATOM 668 O O . LEU A 1 94 ? 34.050 1.598 40.450 1.00 11.30 94 LEU A O 1
ATOM 673 N N . PRO A 1 95 ? 35.289 0.899 42.191 1.00 13.19 95 PRO A N 1
ATOM 674 C CA . PRO A 1 95 ? 34.936 2.102 42.972 1.00 14.85 95 PRO A CA 1
ATOM 675 C C . PRO A 1 95 ? 35.660 3.351 42.477 1.00 14.18 95 PRO A C 1
ATOM 676 O O . PRO A 1 95 ? 36.808 3.296 42.013 1.00 13.68 95 PRO A O 1
ATOM 680 N N . VAL A 1 96 ? 34.952 4.471 42.526 1.00 15.25 96 VAL A N 1
ATOM 681 C CA . VAL A 1 96 ? 35.501 5.789 42.192 1.00 14.91 96 VAL A CA 1
ATOM 682 C C . VAL A 1 96 ? 35.653 6.586 43.506 1.00 14.86 96 VAL A C 1
ATOM 683 O O . VAL A 1 96 ? 34.709 6.641 44.318 1.00 14.78 96 VAL A O 1
ATOM 687 N N . THR A 1 97 ? 36.843 7.109 43.763 1.00 14.65 97 THR A N 1
ATOM 688 C CA . THR A 1 97 ? 37.049 7.848 45.021 1.00 17.10 97 THR A CA 1
ATOM 689 C C . THR A 1 97 ? 36.957 9.373 44.872 1.00 17.60 97 THR A C 1
ATOM 690 O O . THR A 1 97 ? 36.952 10.086 45.870 1.00 18.35 97 THR A O 1
ATOM 694 N N . HIS A 1 98 ? 36.832 9.876 43.646 1.00 18.00 98 HIS A N 1
ATOM 695 C CA . HIS A 1 98 ? 36.824 11.331 43.382 1.00 18.41 98 HIS A CA 1
ATOM 696 C C . HIS A 1 98 ? 36.521 11.523 41.851 1.00 19.45 98 HIS A C 1
ATOM 697 O O . HIS A 1 98 ? 36.778 10.642 41.080 1.00 15.42 98 HIS A O 1
ATOM 704 N N . GLY A 1 99 ? 36.120 12.683 41.353 1.00 20.18 99 GLY A N 1
ATOM 705 C CA . GLY A 1 99 ? 36.744 13.950 41.606 1.00 23.33 99 GLY A CA 1
ATOM 706 C C . GLY A 1 99 ? 35.750 14.941 41.021 1.00 23.28 99 GLY A C 1
ATOM 707 O O . GLY A 1 99 ? 34.796 15.165 41.712 1.00 26.48 99 GLY A O 1
ATOM 708 N N . ASP A 1 100 ? 35.827 15.319 39.734 1.00 23.52 100 ASP A N 1
ATOM 709 C CA . ASP A 1 100 ? 35.187 16.588 39.302 1.00 20.92 100 ASP A CA 1
ATOM 710 C C . ASP A 1 100 ? 33.718 16.765 39.722 1.00 18.83 100 ASP A C 1
ATOM 711 O O . ASP A 1 100 ? 32.829 16.017 39.331 1.00 16.96 100 ASP A O 1
ATOM 716 N N . THR A 1 101 ? 33.489 17.806 40.513 1.00 18.48 101 THR A N 1
ATOM 717 C CA . THR A 1 101 ? 32.221 17.935 41.222 1.00 19.27 101 THR A CA 1
ATOM 718 C C . THR A 1 101 ? 31.101 18.255 40.249 1.00 18.84 101 THR A C 1
ATOM 719 O O . THR A 1 101 ? 29.956 17.836 40.465 1.00 18.55 101 THR A O 1
ATOM 723 N N . ASP A 1 102 ? 31.412 18.983 39.174 1.00 18.03 102 ASP A N 1
ATOM 724 C CA . ASP A 1 102 ? 30.369 19.311 38.188 1.00 17.59 102 ASP A CA 1
ATOM 725 C C . ASP A 1 102 ? 29.976 18.116 37.364 1.00 18.04 102 ASP A C 1
ATOM 726 O O . ASP A 1 102 ? 28.789 17.900 37.079 1.00 16.92 102 ASP A O 1
ATOM 731 N N . TYR A 1 103 ? 30.981 17.309 37.035 1.00 18.34 103 TYR A N 1
ATOM 732 C CA . TYR A 1 103 ? 30.699 16.075 36.337 1.00 17.86 103 TYR A CA 1
ATOM 733 C C . TYR A 1 103 ? 29.842 15.187 37.187 1.00 17.88 103 TYR A C 1
ATOM 734 O O . TYR A 1 103 ? 28.864 14.585 36.741 1.00 15.42 103 TYR A O 1
ATOM 743 N N . LEU A 1 104 ? 30.229 15.064 38.439 1.00 19.11 104 LEU A N 1
ATOM 744 C CA . LEU A 1 104 ? 29.455 14.259 39.354 1.00 20.72 104 LEU A CA 1
ATOM 745 C C . LEU A 1 104 ? 28.060 14.761 39.553 1.00 20.17 104 LEU A C 1
ATOM 746 O O . LEU A 1 104 ? 27.163 13.980 39.689 1.00 21.69 104 LEU A O 1
ATOM 751 N N . SER A 1 105 ? 27.872 16.066 39.640 1.00 20.63 105 SER A N 1
ATOM 752 C CA . SER A 1 105 ? 26.525 16.644 39.716 1.00 19.64 105 SER A CA 1
ATOM 753 C C . SER A 1 105 ? 25.667 16.301 38.473 1.00 20.47 105 SER A C 1
ATOM 754 O O . SER A 1 105 ? 24.462 16.139 38.562 1.00 19.31 105 SER A O 1
ATOM 757 N N . TRP A 1 106 ? 26.303 16.213 37.311 1.00 20.39 106 TRP A N 1
ATOM 758 C CA . TRP A 1 106 ? 25.573 15.858 36.103 1.00 20.00 106 TRP A CA 1
ATOM 759 C C . TRP A 1 106 ? 25.262 14.385 36.094 1.00 21.22 106 TRP A C 1
ATOM 760 O O . TRP A 1 106 ? 24.188 13.975 35.626 1.00 21.31 106 TRP A O 1
ATOM 771 N N . LEU A 1 107 ? 26.185 13.545 36.568 1.00 20.66 107 LEU A N 1
ATOM 772 C CA . LEU A 1 107 ? 25.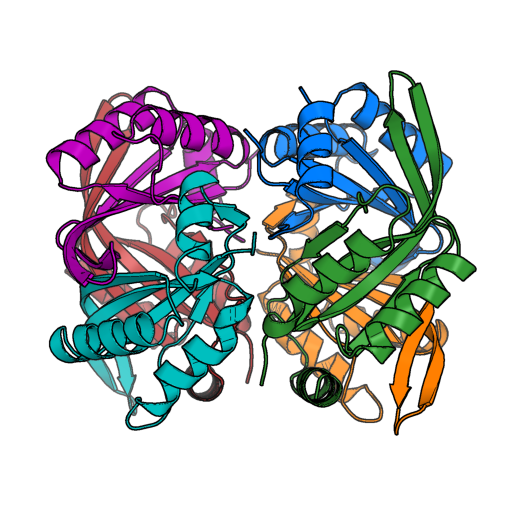813 12.142 36.467 1.00 23.65 107 LEU A CA 1
ATOM 773 C C . LEU A 1 107 ? 24.592 11.873 37.352 1.00 22.55 107 LEU A C 1
ATOM 774 O O . LEU A 1 107 ? 23.695 11.126 36.999 1.00 20.80 107 LEU A O 1
ATOM 779 N N . ASN A 1 108 ? 24.478 12.638 38.434 1.00 21.93 108 ASN A N 1
ATOM 780 C CA . ASN A 1 108 ? 23.379 12.491 39.370 1.00 21.92 108 ASN A CA 1
ATOM 781 C C . ASN A 1 108 ? 22.023 13.016 38.827 1.00 21.13 108 ASN A C 1
ATOM 782 O O . ASN A 1 108 ? 21.004 12.362 38.906 1.00 23.72 108 ASN A O 1
ATOM 787 N N . ALA A 1 109 ? 22.053 14.219 38.278 1.00 20.19 109 ALA A N 1
ATOM 788 C CA . ALA A 1 109 ? 20.927 14.866 37.603 1.00 18.95 109 ALA A CA 1
ATOM 789 C C . ALA A 1 109 ? 20.418 13.964 36.427 1.00 18.55 109 ALA A C 1
ATOM 790 O O . ALA A 1 109 ? 19.194 13.852 36.156 1.00 17.20 109 ALA A O 1
ATOM 792 N N . SER A 1 110 ? 21.344 13.291 35.730 1.00 18.01 110 SER A N 1
ATOM 793 C CA . SER A 1 110 ? 20.965 12.439 34.594 1.00 18.52 110 SER A CA 1
ATOM 794 C C . SER A 1 110 ? 19.963 11.380 34.980 1.00 19.01 110 SER A C 1
ATOM 795 O O . SER A 1 110 ? 19.116 11.026 34.149 1.00 20.44 110 SER A O 1
ATOM 798 N N . LEU A 1 111 ? 20.105 10.838 36.200 1.00 19.74 111 LEU A N 1
ATOM 799 C CA . LEU A 1 111 ? 19.374 9.641 36.682 1.00 22.99 111 LEU A CA 1
ATOM 800 C C . LEU A 1 111 ? 18.151 9.874 37.585 1.00 25.46 111 LEU A C 1
ATOM 801 O O . LEU A 1 111 ? 17.487 8.914 38.004 1.00 25.70 111 LEU A O 1
ATOM 806 N N . ARG A 1 112 ? 17.898 11.140 37.900 1.00 27.88 112 ARG A N 1
ATOM 807 C CA . ARG A 1 112 ? 16.708 11.602 38.630 1.00 29.72 112 ARG A CA 1
ATOM 808 C C . ARG A 1 112 ? 17.036 12.914 39.308 1.00 30.33 112 ARG A C 1
ATOM 809 O O . ARG A 1 112 ? 17.686 12.917 40.349 1.00 32.34 112 ARG A O 1
ATOM 817 N N . THR B 1 9 ? 35.227 -15.563 46.969 1.00 28.62 9 THR B N 1
ATOM 818 C CA . THR B 1 9 ? 36.383 -15.231 46.070 1.00 28.47 9 THR B CA 1
ATOM 819 C C . THR B 1 9 ? 36.286 -13.776 45.590 1.00 26.29 9 THR B C 1
ATOM 820 O O . THR B 1 9 ? 35.313 -13.415 44.943 1.00 28.64 9 THR B O 1
ATOM 824 N N . ALA B 1 10 ? 37.240 -12.929 45.955 1.00 23.44 10 ALA B N 1
ATOM 825 C CA . ALA B 1 10 ? 37.256 -11.579 45.429 1.00 20.35 10 ALA B CA 1
ATOM 826 C C . ALA B 1 10 ? 38.133 -11.524 44.176 1.00 18.90 10 ALA B C 1
ATOM 827 O O . ALA B 1 10 ? 39.108 -12.244 44.029 1.00 19.80 10 ALA B O 1
ATOM 829 N N . SER B 1 11 ? 37.755 -10.666 43.256 1.00 18.75 11 SER B N 1
ATOM 830 C CA . SER B 1 11 ? 38.554 -10.479 42.068 1.00 17.52 11 SER B CA 1
ATOM 831 C C . SER B 1 11 ? 39.301 -9.137 42.064 1.00 16.50 11 SER B C 1
ATOM 832 O O . SER B 1 11 ? 38.988 -8.221 42.830 1.00 16.21 11 SER B O 1
ATOM 835 N N . VAL B 1 12 ? 40.311 -9.042 41.181 1.00 15.88 12 VAL B N 1
ATOM 836 C CA . VAL B 1 12 ? 41.018 -7.781 40.893 1.00 15.36 12 VAL B CA 1
ATOM 837 C C . VAL B 1 12 ? 41.262 -7.609 39.387 1.00 14.50 12 VAL B C 1
ATOM 838 O O . VAL B 1 12 ? 41.241 -8.573 38.642 1.00 13.92 12 VAL B O 1
ATOM 842 N N . VAL B 1 13 ? 41.444 -6.357 38.971 1.00 14.60 13 VAL B N 1
ATOM 843 C CA . VAL B 1 13 ? 41.910 -6.006 37.641 1.00 15.35 13 VAL B CA 1
ATOM 844 C C . VAL B 1 13 ? 43.365 -5.567 37.736 1.00 16.00 13 VAL B C 1
ATOM 845 O O . VAL B 1 13 ? 43.740 -4.702 38.539 1.00 17.49 13 VAL B O 1
ATOM 849 N N . VAL B 1 14 ? 44.224 -6.221 36.954 1.00 15.27 14 VAL B N 1
ATOM 850 C CA . VAL B 1 14 ? 45.597 -5.757 36.854 1.00 14.25 14 VAL B CA 1
ATOM 851 C C . VAL B 1 14 ? 45.874 -5.105 35.519 1.00 14.13 14 VAL B C 1
ATOM 852 O O . VAL B 1 14 ? 45.645 -5.706 34.461 1.00 13.97 14 VAL B O 1
ATOM 856 N N . LEU B 1 15 ? 46.466 -3.898 35.564 1.00 14.51 15 LEU B N 1
ATOM 857 C CA . LEU B 1 15 ? 46.861 -3.218 34.325 1.00 13.64 15 LEU B CA 1
ATOM 858 C C . LEU B 1 15 ? 48.372 -3.406 34.179 1.00 14.82 15 LEU B C 1
ATOM 859 O O . LEU B 1 15 ? 49.101 -3.420 35.154 1.00 14.77 15 LEU B O 1
ATOM 864 N N . CYS B 1 16 ? 48.807 -3.587 32.955 1.00 15.51 16 CYS B N 1
ATOM 865 C CA . CYS B 1 16 ? 50.213 -3.644 32.603 1.00 17.34 16 CYS B CA 1
ATOM 866 C C . CYS B 1 16 ? 50.310 -3.241 31.152 1.00 17.04 16 CYS B C 1
ATOM 867 O O . CYS B 1 16 ? 49.295 -3.228 30.459 1.00 17.20 16 CYS B O 1
ATOM 870 N N . THR B 1 17 ? 51.516 -2.877 30.719 1.00 18.21 17 THR B N 1
ATOM 871 C CA . THR B 1 17 ? 51.836 -2.384 29.374 1.00 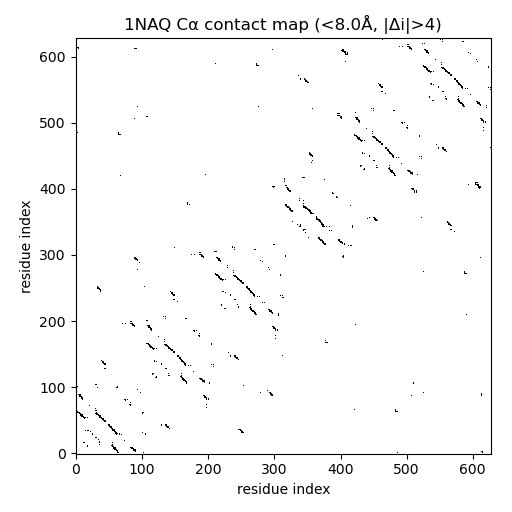19.60 17 THR B CA 1
ATOM 872 C C . THR B 1 17 ? 52.893 -3.261 28.716 1.00 20.26 17 THR B C 1
ATOM 873 O O . THR B 1 17 ? 53.828 -3.651 29.374 1.00 21.54 17 THR B O 1
ATOM 877 N N . ALA B 1 18 ? 52.715 -3.543 27.429 1.00 20.50 18 ALA B N 1
ATOM 878 C CA . ALA B 1 18 ? 53.556 -4.350 26.565 1.00 20.50 18 ALA B CA 1
ATOM 879 C C . ALA B 1 18 ? 53.865 -3.451 25.331 1.00 20.91 18 ALA B C 1
ATOM 880 O O . ALA B 1 18 ? 53.123 -2.536 25.010 1.00 20.59 18 ALA B O 1
ATOM 882 N N . PRO B 1 19 ? 55.069 -3.589 24.779 1.00 21.97 19 PRO B N 1
ATOM 883 C CA . PRO B 1 19 ? 55.511 -2.825 23.600 1.00 21.98 19 PRO B CA 1
ATOM 884 C C . PRO B 1 19 ? 54.865 -3.071 22.275 1.00 22.69 19 PRO B C 1
ATOM 885 O O . PRO B 1 19 ? 54.943 -2.159 21.427 1.00 23.59 19 PRO B O 1
ATOM 889 N N . ASP B 1 20 ? 54.282 -4.242 22.073 1.00 22.61 20 ASP B N 1
ATOM 890 C CA . ASP B 1 20 ? 53.627 -4.565 20.818 1.00 24.26 20 ASP B CA 1
ATOM 891 C C . ASP B 1 20 ? 52.692 -5.731 21.039 1.00 24.18 20 ASP B C 1
ATOM 892 O O . ASP B 1 20 ? 52.835 -6.455 22.017 1.00 23.00 20 ASP B O 1
ATOM 897 N N . GLU B 1 21 ? 51.741 -5.923 20.128 1.00 26.74 21 GLU B N 1
ATOM 898 C CA . GLU B 1 21 ? 50.748 -6.973 20.313 1.00 29.01 21 GLU B CA 1
ATOM 899 C C . GLU B 1 21 ? 51.297 -8.406 20.305 1.00 29.22 21 GLU B C 1
ATOM 900 O O . GLU B 1 21 ? 50.661 -9.311 20.854 1.00 29.93 21 GLU B O 1
ATOM 906 N N . ALA B 1 22 ? 52.471 -8.609 19.710 1.00 28.88 22 ALA B N 1
ATOM 907 C CA . ALA B 1 22 ? 53.078 -9.914 19.677 1.00 27.94 22 ALA B CA 1
ATOM 908 C C . ALA B 1 22 ? 53.659 -10.354 21.034 1.00 26.45 22 ALA B C 1
ATOM 909 O O . ALA B 1 22 ? 53.441 -11.489 21.437 1.00 27.23 22 ALA B O 1
ATOM 911 N N . THR B 1 23 ? 54.388 -9.482 21.728 1.00 26.31 23 THR B N 1
ATOM 912 C CA . THR B 1 23 ? 54.861 -9.855 23.047 1.00 24.75 23 THR B CA 1
ATOM 913 C C . THR B 1 23 ? 53.704 -9.879 24.040 1.00 23.83 23 THR B C 1
ATOM 914 O O . THR B 1 23 ? 53.635 -10.749 24.911 1.00 21.81 23 THR B O 1
ATOM 918 N N . ALA B 1 24 ? 52.764 -8.960 23.856 1.00 23.30 24 ALA B N 1
ATOM 919 C CA . ALA B 1 24 ? 51.558 -8.917 24.702 1.00 22.74 24 ALA B CA 1
ATOM 920 C C . ALA B 1 24 ? 50.723 -10.199 24.641 1.00 23.00 24 ALA B C 1
ATOM 921 O O . ALA B 1 24 ? 50.300 -10.693 25.666 1.00 22.17 24 ALA B O 1
ATOM 923 N N . GLN B 1 25 ? 50.514 -10.756 23.443 1.00 23.69 25 GLN B N 1
ATOM 924 C CA . GLN B 1 25 ? 49.812 -12.026 23.293 1.00 24.66 25 GLN B CA 1
ATOM 925 C C . GLN B 1 25 ? 50.613 -13.214 23.863 1.00 24.34 25 GLN B C 1
ATOM 926 O O . GLN B 1 25 ? 50.032 -14.125 24.480 1.00 23.44 25 GLN B O 1
ATOM 932 N N . ASP B 1 26 ? 51.941 -13.188 23.681 1.00 23.88 26 ASP B N 1
ATOM 933 C CA . ASP B 1 26 ? 52.806 -14.219 24.233 1.00 23.53 26 ASP B CA 1
ATOM 934 C C . ASP B 1 26 ? 52.657 -14.271 25.751 1.00 21.69 26 ASP B C 1
ATOM 935 O O . ASP B 1 26 ? 52.456 -15.352 26.298 1.00 22.04 26 ASP B O 1
ATOM 940 N N . LEU B 1 27 ? 52.790 -13.116 26.402 1.00 20.39 27 LEU B N 1
ATOM 941 C CA . LEU B 1 27 ? 52.701 -12.975 27.878 1.00 19.64 27 LEU B CA 1
ATOM 942 C C . LEU B 1 27 ? 51.312 -13.392 28.373 1.00 18.84 27 LEU B C 1
ATOM 943 O O . LEU B 1 27 ? 51.201 -14.063 29.385 1.00 17.96 27 LEU B O 1
ATOM 948 N N . ALA B 1 28 ? 50.254 -12.976 27.663 1.00 17.82 28 ALA B N 1
ATOM 949 C CA . ALA B 1 28 ? 48.893 -13.419 28.010 1.00 16.84 28 ALA B CA 1
ATOM 950 C C . ALA B 1 28 ? 48.783 -14.946 28.034 1.00 17.08 28 ALA B C 1
ATOM 951 O O . ALA B 1 28 ? 48.363 -15.521 29.010 1.00 16.32 28 ALA B O 1
ATOM 953 N N . ALA B 1 29 ? 49.182 -15.591 26.936 1.00 17.40 29 ALA B N 1
ATOM 954 C CA . ALA B 1 29 ? 49.168 -17.045 26.820 1.00 17.64 29 ALA B CA 1
ATOM 955 C C . ALA B 1 29 ? 49.950 -17.731 27.951 1.00 16.77 29 ALA B C 1
ATOM 956 O O . ALA B 1 29 ? 49.498 -18.693 28.536 1.00 18.52 29 ALA B O 1
ATOM 958 N N . LYS B 1 30 ? 51.125 -17.231 28.282 1.00 17.31 30 LYS B N 1
ATOM 959 C CA . LYS B 1 30 ? 51.848 -17.786 29.397 1.00 19.40 30 LYS B CA 1
ATOM 960 C C . LYS B 1 30 ? 51.199 -17.653 30.775 1.00 18.16 30 LYS B C 1
ATOM 961 O O . LYS B 1 30 ? 51.099 -18.617 31.532 1.00 18.75 30 LYS B O 1
ATOM 967 N N . VAL B 1 31 ? 50.722 -16.472 31.118 1.00 18.19 31 VAL B N 1
ATOM 968 C CA . VAL B 1 31 ? 50.031 -16.353 32.403 1.00 16.61 31 VAL B CA 1
ATOM 969 C C . VAL B 1 31 ? 48.717 -17.092 32.511 1.00 15.38 31 VAL B C 1
ATOM 970 O O . VAL B 1 31 ? 48.320 -17.526 33.616 1.00 17.24 31 VAL B O 1
ATOM 974 N N . LEU B 1 32 ? 48.015 -17.265 31.399 1.00 13.24 32 LEU B N 1
ATOM 975 C CA . LEU B 1 32 ? 46.804 -18.069 31.391 1.00 12.10 32 LEU B CA 1
ATOM 976 C C . LEU B 1 32 ? 47.196 -19.553 31.570 1.00 14.00 32 LEU B C 1
ATOM 977 O O . LEU B 1 32 ? 46.553 -20.258 32.351 1.00 12.87 32 LEU B O 1
ATOM 982 N N . ALA B 1 33 ? 48.258 -20.006 30.883 1.00 16.83 33 ALA B N 1
ATOM 983 C CA . ALA B 1 33 ? 48.672 -21.440 30.995 1.00 16.31 33 ALA B CA 1
ATOM 984 C C . ALA B 1 33 ? 49.122 -21.813 32.404 1.00 16.94 33 ALA B C 1
ATOM 985 O O . ALA B 1 33 ? 48.870 -22.934 32.878 1.00 17.63 33 ALA B O 1
ATOM 987 N N . GLU B 1 34 ? 49.760 -20.860 33.070 1.00 16.71 34 GLU B N 1
ATOM 988 C CA . GLU B 1 34 ? 50.202 -21.006 34.452 1.00 18.22 34 GLU B CA 1
ATOM 989 C C . GLU B 1 34 ? 49.088 -20.758 35.493 1.00 17.42 34 GLU B C 1
ATOM 990 O O . GLU B 1 34 ? 49.329 -20.855 36.709 1.00 15.54 34 GLU B O 1
ATOM 996 N N . LYS B 1 35 ? 47.882 -20.458 35.011 1.00 17.48 35 LYS B N 1
ATOM 997 C CA . LYS B 1 35 ? 46.722 -20.238 35.863 1.00 18.06 35 LYS B CA 1
ATOM 998 C C . LYS B 1 35 ? 46.967 -19.137 36.906 1.00 17.17 35 LYS B C 1
ATOM 999 O O . LYS B 1 35 ? 46.585 -19.268 38.076 1.00 18.36 35 LYS B O 1
ATOM 1005 N N . LEU B 1 36 ? 47.637 -18.077 36.488 1.00 15.90 36 LEU B N 1
ATOM 1006 C CA . LEU B 1 36 ? 47.835 -16.872 37.335 1.00 15.18 36 LEU B CA 1
ATOM 1007 C C . LEU B 1 36 ? 46.750 -15.803 37.018 1.00 15.12 36 LEU B C 1
ATOM 1008 O O . LEU B 1 36 ? 46.606 -14.823 37.766 1.00 14.49 36 LEU B O 1
ATOM 1013 N N . ALA B 1 37 ? 46.088 -15.931 35.853 1.00 13.93 37 ALA B N 1
ATOM 1014 C CA . ALA B 1 37 ? 44.980 -15.054 35.416 1.00 13.64 37 ALA B CA 1
ATOM 1015 C C . ALA B 1 37 ? 43.949 -15.967 34.783 1.00 12.84 37 ALA B C 1
ATOM 1016 O O . ALA B 1 37 ? 44.342 -16.958 34.200 1.00 13.35 37 ALA B O 1
ATOM 1018 N N . ALA B 1 38 ? 42.679 -15.575 34.860 1.00 11.64 38 ALA B N 1
ATOM 1019 C CA . ALA B 1 38 ? 41.560 -16.202 34.145 1.00 12.02 38 ALA B CA 1
ATOM 1020 C C . ALA B 1 38 ? 41.332 -15.629 32.747 1.00 12.25 38 ALA B C 1
ATOM 1021 O O . ALA B 1 38 ? 40.949 -16.366 31.844 1.00 13.31 38 ALA B O 1
ATOM 1023 N N . CYS B 1 39 ? 41.414 -14.305 32.581 1.00 10.84 39 CYS B N 1
ATOM 1024 C CA . CYS B 1 39 ? 41.157 -13.683 31.249 1.00 11.18 39 CYS B CA 1
ATOM 1025 C C . CYS B 1 39 ? 42.183 -12.569 31.050 1.00 11.97 39 CYS B C 1
ATOM 1026 O O . CYS B 1 39 ? 42.464 -11.818 31.977 1.00 11.85 39 CYS B O 1
ATOM 1029 N N . ALA B 1 40 ? 42.770 -12.490 29.857 1.00 11.94 40 ALA B N 1
ATOM 1030 C CA . ALA B 1 40 ? 43.643 -11.340 29.561 1.00 13.64 40 ALA B CA 1
ATOM 1031 C C . ALA B 1 40 ? 43.179 -10.570 28.353 1.00 14.41 40 ALA B C 1
ATOM 1032 O O . ALA B 1 40 ? 43.068 -11.137 27.269 1.00 16.77 40 ALA B O 1
ATOM 1034 N N . THR B 1 41 ? 42.951 -9.283 28.554 1.00 13.07 41 THR B N 1
ATOM 1035 C CA . THR B 1 41 ? 42.455 -8.416 27.505 1.00 13.23 41 THR B CA 1
ATOM 1036 C C . THR B 1 41 ? 43.528 -7.478 27.017 1.00 12.85 41 THR B C 1
ATOM 1037 O O . THR B 1 41 ? 44.239 -6.865 27.826 1.00 11.26 41 THR B O 1
ATOM 1041 N N . LEU B 1 42 ? 43.652 -7.373 25.701 1.00 13.67 42 LEU B N 1
ATOM 1042 C CA . LEU B 1 42 ? 44.705 -6.538 25.068 1.00 12.88 42 LEU B CA 1
ATOM 1043 C C . LEU B 1 42 ? 44.077 -5.455 24.181 1.00 12.62 42 LEU B C 1
ATOM 1044 O O . LEU B 1 42 ? 43.202 -5.763 23.362 1.00 12.81 42 LEU B O 1
ATOM 1049 N N . ILE B 1 43 ? 44.541 -4.208 24.332 1.00 12.26 43 ILE B N 1
ATOM 1050 C CA . ILE B 1 43 ? 44.129 -3.103 23.500 1.00 13.13 43 ILE B CA 1
ATOM 1051 C C . ILE B 1 43 ? 45.376 -2.485 22.925 1.00 15.21 43 ILE B C 1
ATOM 1052 O O . ILE B 1 43 ? 46.035 -1.715 23.604 1.00 15.01 43 ILE B O 1
ATOM 1057 N N . PRO B 1 44 ? 45.725 -2.851 21.695 1.00 15.36 44 PRO B N 1
ATOM 1058 C CA . PRO B 1 44 ? 46.884 -2.239 21.016 1.00 15.71 44 PRO B CA 1
ATOM 1059 C C . PRO B 1 44 ? 46.471 -0.868 20.446 1.00 15.13 44 PRO B C 1
ATOM 1060 O O . PRO B 1 44 ? 45.281 -0.464 20.476 1.00 13.87 44 PRO B O 1
ATOM 1064 N N . GLY B 1 45 ? 47.446 -0.133 19.928 1.00 15.04 45 GLY B N 1
ATOM 1065 C CA . GLY B 1 45 ? 47.167 1.123 19.258 1.00 13.83 45 GLY B CA 1
ATOM 1066 C C . GLY B 1 45 ? 47.171 2.306 20.227 1.00 14.00 45 GLY B C 1
ATOM 1067 O O . GLY B 1 45 ? 46.899 3.411 19.827 1.00 13.99 45 GLY B O 1
ATOM 1068 N N . ALA B 1 46 ? 47.443 2.049 21.504 1.00 12.82 46 ALA B N 1
ATOM 1069 C CA . ALA B 1 46 ? 47.582 3.105 22.491 1.00 13.49 46 ALA B CA 1
ATOM 1070 C C . ALA B 1 46 ? 48.862 3.912 22.301 1.00 15.83 46 ALA B C 1
ATOM 1071 O O . ALA B 1 46 ? 49.825 3.427 21.735 1.00 16.16 46 ALA B O 1
ATOM 1073 N N . THR B 1 47 ? 48.825 5.167 22.706 1.00 16.68 47 THR B N 1
ATOM 1074 C CA . THR B 1 47 ? 50.014 6.004 22.750 1.00 16.93 47 THR B CA 1
ATOM 1075 C C . THR B 1 47 ? 50.358 6.263 24.200 1.00 17.26 47 THR B C 1
ATOM 1076 O O . THR B 1 47 ? 49.500 6.669 24.990 1.00 15.63 47 THR B O 1
ATOM 1080 N N . SER B 1 48 ? 51.601 6.024 24.561 1.00 17.50 48 SER B N 1
ATOM 1081 C CA . SER B 1 48 ? 52.017 6.495 25.868 1.00 20.47 48 SER B CA 1
ATOM 1082 C C . SER B 1 48 ? 53.034 7.656 25.802 1.00 20.68 48 SER B C 1
ATOM 1083 O O . SER B 1 48 ? 53.906 7.693 24.942 1.00 20.99 48 SER B O 1
ATOM 1086 N N . LEU B 1 49 ? 52.801 8.658 26.646 1.00 20.72 49 LEU B N 1
ATOM 1087 C CA . LEU B 1 49 ? 53.668 9.855 26.754 1.00 21.87 49 LEU B CA 1
ATOM 1088 C C . LEU B 1 49 ? 54.275 9.970 28.161 1.00 22.08 49 LEU B C 1
ATOM 1089 O O . LEU B 1 49 ? 53.567 9.842 29.160 1.00 20.35 49 LEU B O 1
ATOM 1094 N N . TYR B 1 50 ? 55.584 10.225 28.237 1.00 21.91 50 TYR B N 1
ATOM 1095 C CA . TYR B 1 50 ? 56.292 10.338 29.521 1.00 23.40 50 TYR B CA 1
ATOM 1096 C C . TYR B 1 50 ? 57.676 10.967 29.291 1.00 25.24 50 TYR B C 1
ATOM 1097 O O . TYR B 1 50 ? 58.176 11.025 28.149 1.00 25.10 50 TYR B O 1
ATOM 1106 N N . TYR B 1 51 ? 58.293 11.420 30.375 1.00 27.55 51 TYR B N 1
ATOM 1107 C CA . TYR B 1 51 ? 59.633 11.977 30.296 1.00 29.90 51 TYR B CA 1
ATOM 1108 C C . TYR B 1 51 ? 60.765 10.994 30.573 1.00 32.00 51 TYR B C 1
ATOM 1109 O O . TYR B 1 51 ? 60.728 10.242 31.547 1.00 32.21 51 TYR B O 1
ATOM 1118 N N . TRP B 1 52 ? 61.786 11.048 29.704 1.00 33.52 52 TRP B N 1
ATOM 1119 C CA . TRP B 1 52 ? 63.026 10.318 29.886 1.00 35.39 52 TRP B CA 1
ATOM 1120 C C . TRP B 1 52 ? 64.194 11.261 29.741 1.00 36.45 52 TRP B C 1
ATOM 1121 O O . TRP B 1 52 ? 64.392 11.839 28.660 1.00 36.70 52 TRP B O 1
ATOM 1132 N N . GLU B 1 53 ? 64.962 11.410 30.824 1.00 37.42 53 GLU B N 1
ATOM 1133 C CA . GLU B 1 53 ? 66.189 12.194 30.807 1.00 38.48 53 GLU B CA 1
ATOM 1134 C C . GLU B 1 53 ? 65.936 13.611 30.389 1.00 38.25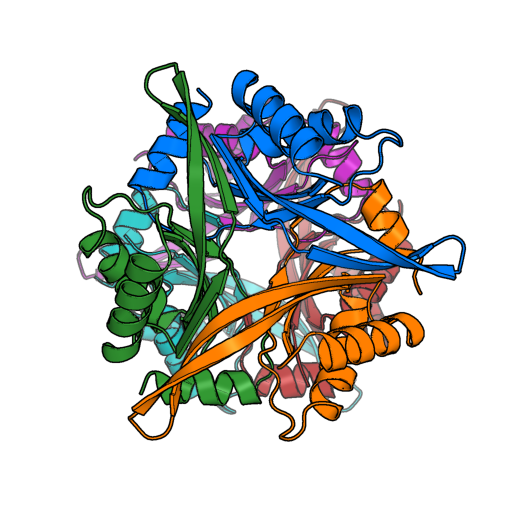 53 GLU B C 1
ATOM 1135 O O . GLU B 1 53 ? 66.824 14.248 29.819 1.00 38.39 53 GLU B O 1
ATOM 1141 N N . GLY B 1 54 ? 64.727 14.113 30.617 1.00 37.80 54 GLY B N 1
ATOM 1142 C CA . GLY B 1 54 ? 64.432 15.492 30.267 1.00 36.46 54 GLY B CA 1
ATOM 1143 C C . GLY B 1 54 ? 63.863 15.730 28.880 1.00 35.48 54 GLY B C 1
ATOM 1144 O O . GLY B 1 54 ? 63.610 16.863 28.540 1.00 34.81 54 GLY B O 1
ATOM 1145 N N . LYS B 1 55 ? 63.643 14.680 28.078 1.00 34.28 55 LYS B N 1
ATOM 1146 C CA . LYS B 1 55 ? 62.906 14.871 26.827 1.00 33.59 55 LYS B CA 1
ATOM 1147 C C . LYS B 1 55 ? 61.623 14.018 26.759 1.00 32.22 55 LYS B C 1
ATOM 1148 O O . LYS B 1 55 ? 61.534 12.910 27.310 1.00 31.46 55 LYS B O 1
ATOM 1154 N N . LEU B 1 56 ? 60.627 14.557 26.081 1.00 30.97 56 LEU B N 1
ATOM 1155 C CA . LEU B 1 56 ? 59.329 13.924 26.035 1.00 29.37 56 LEU B CA 1
ATOM 1156 C C . LEU B 1 56 ? 59.344 12.798 25.034 1.00 29.07 56 LEU B C 1
ATOM 1157 O O . LEU B 1 56 ? 59.556 13.024 23.839 1.00 28.90 56 LEU B O 1
ATOM 1162 N N . GLU B 1 57 ? 59.142 11.573 25.514 1.00 27.13 57 GLU B N 1
ATOM 1163 C CA . GLU B 1 57 ? 58.975 10.454 24.623 1.00 26.93 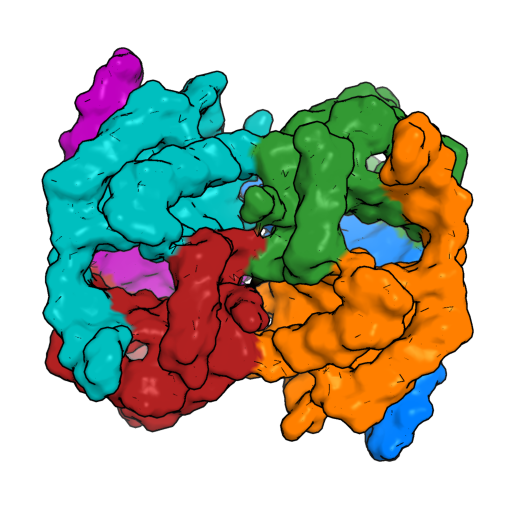57 GLU B CA 1
ATOM 1164 C C . GLU B 1 57 ? 57.480 10.175 24.270 1.00 26.12 57 GLU B C 1
ATOM 1165 O O . GLU B 1 57 ? 56.560 10.431 25.070 1.00 25.67 57 GLU B O 1
ATOM 1171 N N . GLN B 1 58 ? 57.285 9.615 23.082 1.00 25.52 58 GLN B N 1
ATOM 1172 C CA . GLN B 1 58 ? 55.979 9.234 22.571 1.00 25.08 58 GLN B CA 1
ATOM 1173 C C . GLN B 1 58 ? 56.124 7.928 21.812 1.00 25.15 58 GLN B C 1
ATOM 1174 O O . GLN B 1 58 ? 56.825 7.842 20.775 1.00 25.36 58 GLN B O 1
ATOM 1180 N N . GLU B 1 59 ? 55.483 6.896 22.336 1.00 23.11 59 GLU B N 1
ATOM 1181 C CA . GLU B 1 59 ? 55.590 5.571 21.756 1.00 23.71 59 GLU B CA 1
ATOM 1182 C C . GLU B 1 59 ? 54.240 4.891 21.576 1.00 22.17 59 GLU B C 1
ATOM 1183 O O . GLU B 1 59 ? 53.297 5.203 22.304 1.00 22.66 59 GLU B O 1
ATOM 1189 N N . TYR B 1 60 ? 54.129 3.951 20.649 1.00 20.43 60 TYR B N 1
ATOM 1190 C CA . TYR B 1 60 ? 52.895 3.129 20.653 1.00 21.14 60 TYR B CA 1
ATOM 1191 C C . TYR B 1 60 ? 52.988 2.009 21.701 1.00 22.15 60 TYR B C 1
ATOM 1192 O O . TYR B 1 60 ? 54.060 1.517 22.009 1.00 22.86 60 TYR B O 1
ATOM 1201 N N . GLU B 1 61 ? 51.849 1.637 22.276 1.00 20.47 61 GLU B N 1
ATOM 1202 C CA . GLU B 1 61 ? 51.842 0.615 23.334 1.00 19.86 61 GLU B CA 1
ATOM 1203 C C . GLU B 1 61 ? 50.532 -0.193 23.263 1.00 18.75 61 GLU B C 1
ATOM 1204 O O . GLU B 1 61 ? 49.585 0.227 22.627 1.00 19.08 61 GLU B O 1
ATOM 1210 N N . VAL B 1 62 ? 50.534 -1.327 23.933 1.00 17.30 62 VAL B N 1
ATOM 1211 C CA . VAL B 1 62 ? 49.381 -2.168 24.104 1.00 16.20 62 VAL B CA 1
ATOM 1212 C C . VAL B 1 62 ? 49.053 -2.190 25.582 1.00 15.03 62 VAL B C 1
ATOM 1213 O O . VAL B 1 62 ? 49.866 -2.587 26.420 1.00 14.86 62 VAL B O 1
ATOM 1217 N N . GLN B 1 63 ? 47.823 -1.760 25.886 1.00 12.66 63 GLN B N 1
ATOM 1218 C CA . GLN B 1 63 ? 47.288 -1.765 27.230 1.00 13.47 63 GLN B CA 1
ATOM 1219 C C . GLN B 1 63 ? 46.782 -3.181 27.581 1.00 12.47 63 GLN B C 1
ATOM 1220 O O . GLN B 1 63 ? 45.990 -3.760 26.811 1.00 16.31 63 GLN B O 1
ATOM 1226 N N . MET B 1 64 ? 47.230 -3.751 28.709 1.00 11.85 64 MET B N 1
ATOM 1227 C CA . MET B 1 64 ? 46.789 -5.091 29.079 1.00 13.11 64 MET B CA 1
ATOM 1228 C C . MET B 1 64 ? 45.849 -4.896 30.237 1.00 12.56 64 MET B C 1
ATOM 1229 O O . MET B 1 64 ? 46.116 -4.016 31.083 1.00 14.55 64 MET B O 1
ATOM 1234 N N . ILE B 1 65 ? 44.762 -5.694 30.284 1.00 10.89 65 ILE B N 1
ATOM 1235 C CA . ILE B 1 65 ? 43.851 -5.654 31.428 1.00 10.51 65 ILE B CA 1
ATOM 1236 C C . ILE B 1 65 ? 43.644 -7.121 31.814 1.00 11.06 65 ILE B C 1
ATOM 1237 O O . ILE B 1 65 ? 42.992 -7.867 31.057 1.00 13.07 65 ILE B O 1
ATOM 1242 N N . LEU B 1 66 ? 44.170 -7.531 32.936 1.00 9.94 66 LEU B N 1
ATOM 1243 C CA . LEU B 1 66 ? 44.211 -8.949 33.346 1.00 11.89 66 LEU B CA 1
ATOM 1244 C C . LEU B 1 66 ? 43.291 -9.164 34.519 1.00 10.60 66 LEU B C 1
ATOM 1245 O O . LEU B 1 66 ? 43.358 -8.404 35.489 1.00 13.11 66 LEU B O 1
ATOM 1250 N N . LYS B 1 67 ? 42.392 -10.135 34.423 1.00 10.96 67 LYS B N 1
ATOM 1251 C CA . LYS B 1 67 ? 41.473 -10.439 35.491 1.00 11.42 67 LYS B CA 1
ATOM 1252 C C . LYS B 1 67 ? 41.792 -11.725 36.233 1.00 12.52 67 LYS B C 1
ATOM 1253 O O . LYS B 1 67 ? 41.969 -12.805 35.644 1.00 10.43 67 LYS B O 1
ATOM 1259 N N . THR B 1 68 ? 41.891 -11.602 37.543 1.00 12.36 68 THR B N 1
ATOM 1260 C CA . THR B 1 68 ? 42.411 -12.685 38.392 1.00 13.08 68 THR B CA 1
ATOM 1261 C C . THR B 1 68 ? 41.753 -12.595 39.780 1.00 14.15 68 THR B C 1
ATOM 1262 O O . THR B 1 68 ? 40.771 -11.792 39.954 1.00 13.89 68 THR B O 1
ATOM 1266 N N . THR B 1 69 ? 42.089 -13.499 40.705 1.00 14.91 69 THR B N 1
ATOM 1267 C CA . THR B 1 69 ? 41.552 -13.382 42.093 1.00 17.89 69 THR B CA 1
ATOM 1268 C C . THR B 1 69 ? 42.612 -12.894 43.069 1.00 18.86 69 THR B C 1
ATOM 1269 O O . THR B 1 69 ? 43.806 -12.942 42.773 1.00 19.62 69 THR B O 1
ATOM 1273 N N . VAL B 1 70 ? 42.202 -12.364 44.214 1.00 19.05 70 VAL B N 1
ATOM 1274 C CA . VAL B 1 70 ? 43.206 -11.862 45.157 1.00 20.78 70 VAL B CA 1
ATOM 1275 C C . VAL B 1 70 ? 44.250 -12.909 45.550 1.00 21.25 70 VAL B C 1
ATOM 1276 O O . VAL B 1 70 ? 45.428 -12.582 45.843 1.00 22.38 70 VAL B O 1
ATOM 1280 N N . SER B 1 71 ? 43.836 -14.163 45.570 1.00 22.66 71 SER B N 1
ATOM 1281 C CA . SER B 1 71 ? 44.741 -15.238 46.035 1.00 22.97 71 SER B CA 1
ATOM 1282 C C . SER B 1 71 ? 45.813 -15.555 44.976 1.00 22.36 71 SER B C 1
ATOM 1283 O O . SER B 1 71 ? 46.836 -16.196 45.266 1.00 22.52 71 SER B O 1
ATOM 1286 N N . HIS B 1 72 ? 45.579 -15.069 43.753 1.00 20.18 72 HIS B N 1
ATOM 1287 C CA . HIS B 1 72 ? 46.554 -15.239 42.652 1.00 19.25 72 HIS B CA 1
ATOM 1288 C C . HIS B 1 72 ? 47.344 -13.972 42.228 1.00 19.05 72 HIS B C 1
ATOM 1289 O O . HIS B 1 72 ? 48.293 -14.038 41.463 1.00 17.41 72 HIS B O 1
ATOM 1296 N N . GLN B 1 73 ? 46.985 -12.849 42.828 1.00 17.08 73 GLN B N 1
ATOM 1297 C CA . GLN B 1 73 ? 47.585 -11.553 42.629 1.00 17.37 73 GLN B CA 1
ATOM 1298 C C . GLN B 1 73 ? 49.121 -11.504 42.694 1.00 16.85 73 GLN B C 1
ATOM 1299 O O . GLN B 1 73 ? 49.798 -11.075 41.752 1.00 18.77 73 GLN B O 1
ATOM 1305 N N . GLN B 1 74 ? 49.669 -11.924 43.818 1.00 18.18 74 GLN B N 1
ATOM 1306 C CA . GLN B 1 74 ? 51.115 -11.770 44.038 1.00 18.41 74 GLN B CA 1
ATOM 1307 C C . GLN B 1 74 ? 51.880 -12.568 43.012 1.00 17.65 74 GLN B C 1
ATOM 1308 O O . GLN B 1 74 ? 52.838 -12.051 42.446 1.00 14.74 74 GLN B O 1
ATOM 1314 N N . ALA B 1 75 ? 51.425 -13.804 42.765 1.00 17.31 75 ALA B N 1
ATOM 1315 C CA . ALA B 1 75 ? 52.118 -14.731 41.851 1.00 17.06 75 ALA B CA 1
ATOM 1316 C C . ALA B 1 75 ? 52.059 -14.213 40.424 1.00 17.27 75 ALA B C 1
ATOM 1317 O O . ALA B 1 75 ? 53.047 -14.308 39.694 1.00 17.68 75 ALA B O 1
ATOM 1319 N N . LEU B 1 76 ? 50.931 -13.585 40.051 1.00 15.20 76 LEU B N 1
ATOM 1320 C CA . LEU B 1 76 ? 50.811 -12.906 38.753 1.00 14.19 76 LEU B CA 1
ATOM 1321 C C . LEU B 1 76 ? 51.834 -11.749 38.591 1.00 15.09 76 LEU B C 1
ATOM 1322 O O . LEU B 1 76 ? 52.576 -11.692 37.643 1.00 14.33 76 LEU B O 1
ATOM 1327 N N . LEU B 1 77 ? 51.848 -10.833 39.553 1.00 14.74 77 LEU B N 1
ATOM 1328 C CA . LEU B 1 77 ? 52.774 -9.727 39.607 1.00 17.03 77 LEU B CA 1
ATOM 1329 C C . LEU B 1 77 ? 54.250 -10.194 39.501 1.00 16.36 77 LEU B C 1
ATOM 1330 O O . LEU B 1 77 ? 55.078 -9.611 38.793 1.00 18.96 77 LEU B O 1
ATOM 1335 N N . GLU B 1 78 ? 54.542 -11.294 40.161 1.00 18.45 78 GLU B N 1
ATOM 1336 C CA . GLU B 1 78 ? 55.865 -11.904 40.075 1.00 19.45 78 GLU B CA 1
ATOM 1337 C C . GLU B 1 78 ? 56.259 -12.519 38.688 1.00 20.41 78 GLU B C 1
ATOM 1338 O O . GLU B 1 78 ? 57.413 -12.237 38.298 1.00 20.80 78 GLU B O 1
ATOM 1344 N N . CYS B 1 79 ? 55.402 -13.319 37.980 1.00 20.03 79 CYS B N 1
ATOM 1345 C CA . CYS B 1 79 ? 55.769 -13.946 36.624 1.00 20.89 79 CYS B CA 1
ATOM 1346 C C . CYS B 1 79 ? 55.917 -12.686 35.698 1.00 22.16 79 CYS B C 1
ATOM 1347 O O . CYS B 1 79 ? 56.909 -12.556 34.995 1.00 22.52 79 CYS B O 1
ATOM 1350 N N . LEU B 1 80 ? 55.000 -11.704 35.794 1.00 22.38 80 LEU B N 1
ATOM 1351 C CA . LEU B 1 80 ? 55.074 -10.469 34.990 1.00 23.15 80 LEU B CA 1
ATOM 1352 C C . LEU B 1 80 ? 56.376 -9.715 35.160 1.00 23.69 80 LEU B C 1
ATOM 1353 O O . LEU B 1 80 ? 56.933 -9.256 34.178 1.00 24.13 80 LEU B O 1
ATOM 1358 N N . LYS B 1 81 ? 56.851 -9.597 36.403 1.00 24.66 81 LYS B N 1
ATOM 1359 C CA . LYS B 1 81 ? 58.051 -8.817 36.692 1.00 25.81 81 LYS B CA 1
ATOM 1360 C C . LYS B 1 81 ? 59.294 -9.556 36.200 1.00 27.15 81 LYS B C 1
ATOM 1361 O O . LYS B 1 81 ? 60.131 -8.973 35.503 1.00 26.09 81 LYS B O 1
ATOM 1367 N N . SER B 1 82 ? 59.383 -10.848 36.519 1.00 28.74 82 SER B N 1
ATOM 1368 C CA . SER B 1 82 ? 60.514 -11.672 36.082 1.00 30.86 82 SER B CA 1
ATOM 1369 C C . SER B 1 82 ? 60.696 -11.438 34.614 1.00 31.58 82 SER B C 1
ATOM 1370 O O . SER B 1 82 ? 61.796 -11.331 34.124 1.00 33.25 82 SER B O 1
ATOM 1373 N N . HIS B 1 83 ? 59.574 -11.367 33.930 1.00 32.86 83 HIS B N 1
ATOM 1374 C CA . HIS B 1 83 ? 59.532 -11.446 32.489 1.00 34.22 83 HIS B CA 1
ATOM 1375 C C . HIS B 1 83 ? 59.984 -10.184 31.802 1.00 33.45 83 HIS B C 1
ATOM 1376 O O . HIS B 1 83 ? 60.440 -10.238 30.659 1.00 34.23 83 HIS B O 1
ATOM 1383 N N . HIS B 1 84 ? 59.850 -9.054 32.500 1.00 32.22 84 HIS B N 1
ATOM 1384 C CA . HIS B 1 84 ? 60.182 -7.757 31.953 1.00 31.16 84 HIS B CA 1
ATOM 1385 C C . HIS B 1 84 ? 61.698 -7.586 31.871 1.00 31.39 84 HIS B C 1
ATOM 1386 O O . HIS B 1 84 ? 62.426 -7.842 32.834 1.00 31.09 84 HIS B O 1
ATOM 1393 N N . PRO B 1 85 ? 62.150 -7.160 30.698 1.00 31.63 85 PRO B N 1
ATOM 1394 C CA . PRO B 1 85 ? 63.579 -6.987 30.409 1.00 31.76 85 PRO B CA 1
ATOM 1395 C C . PRO B 1 85 ? 64.349 -6.319 31.539 1.00 31.84 85 PRO B C 1
ATOM 1396 O O . PRO B 1 85 ? 65.415 -6.836 31.881 1.00 33.12 85 PRO B O 1
ATOM 1400 N N . TYR B 1 86 ? 63.836 -5.234 32.119 1.00 31.42 86 TYR B N 1
ATOM 1401 C CA . TYR B 1 86 ? 64.545 -4.513 33.191 1.00 31.34 86 TYR B CA 1
ATOM 1402 C C . TYR B 1 86 ? 63.897 -4.754 34.510 1.00 30.37 86 TYR B C 1
ATOM 1403 O O . TYR B 1 86 ? 64.136 -4.033 35.464 1.00 29.98 86 TYR B O 1
ATOM 1412 N N . GLN B 1 87 ? 63.036 -5.764 34.532 1.00 30.48 87 GLN B N 1
ATOM 1413 C CA . GLN B 1 87 ? 62.293 -6.109 35.721 1.00 29.96 87 GLN B CA 1
ATOM 1414 C C . GLN B 1 87 ? 61.459 -4.960 36.298 1.00 28.68 87 GLN B C 1
ATOM 1415 O O . GLN B 1 87 ? 61.222 -4.950 37.499 1.00 27.78 87 GLN B O 1
ATOM 1421 N N . THR B 1 88 ? 61.018 -3.995 35.471 1.00 27.80 88 THR B N 1
ATOM 1422 C CA . THR B 1 88 ? 60.125 -2.933 35.977 1.00 26.25 88 THR B CA 1
ATOM 1423 C C . THR B 1 88 ? 58.866 -2.665 35.113 1.00 25.19 88 THR B C 1
ATOM 1424 O O . THR B 1 88 ? 58.728 -1.646 34.435 1.00 23.57 88 THR B O 1
ATOM 1428 N N . PRO B 1 89 ? 57.942 -3.590 35.187 1.00 23.77 89 PRO B N 1
ATOM 1429 C CA . PRO B 1 89 ? 56.695 -3.505 34.416 1.00 23.90 89 PRO B CA 1
ATOM 1430 C C . PRO B 1 89 ? 55.791 -2.394 34.899 1.00 23.31 89 PRO B C 1
ATOM 1431 O O . PRO B 1 89 ? 55.743 -2.133 36.098 1.00 23.06 89 PRO B O 1
ATOM 1435 N N . GLU B 1 90 ? 55.046 -1.764 33.985 1.00 23.21 90 GLU B N 1
ATOM 1436 C CA . GLU B 1 90 ? 54.151 -0.676 34.389 1.00 22.42 90 GLU B CA 1
ATOM 1437 C C . GLU B 1 90 ? 52.920 -1.326 34.957 1.00 22.21 90 GLU B C 1
ATOM 1438 O O . GLU B 1 90 ? 51.950 -1.445 34.226 1.00 22.66 90 GLU B O 1
ATOM 1444 N N . LEU B 1 91 ? 52.959 -1.756 36.226 1.00 20.74 91 LEU B N 1
ATOM 1445 C CA . LEU B 1 91 ? 51.971 -2.695 36.748 1.00 20.74 91 LEU B CA 1
ATOM 1446 C C . LEU B 1 91 ? 51.210 -2.148 37.970 1.00 19.06 91 LEU B C 1
ATOM 1447 O O . LEU B 1 91 ? 51.837 -1.818 38.970 1.00 18.67 91 LEU B O 1
ATOM 1452 N N . LEU B 1 92 ? 49.874 -2.043 37.828 1.00 16.07 92 LEU B N 1
ATOM 1453 C CA . LEU B 1 92 ? 48.987 -1.367 38.766 1.00 14.47 92 LEU B CA 1
ATOM 1454 C C . LEU B 1 92 ? 47.754 -2.253 38.982 1.00 13.90 92 LEU B C 1
ATOM 1455 O O . LEU B 1 92 ? 47.228 -2.824 38.017 1.00 14.76 92 LEU B O 1
ATOM 1460 N N . VAL B 1 93 ? 47.361 -2.419 40.230 1.00 13.35 93 VAL B N 1
ATOM 1461 C CA . VAL B 1 93 ? 46.259 -3.336 40.597 1.00 12.11 93 VAL B CA 1
ATOM 1462 C C . VAL B 1 93 ? 45.070 -2.503 41.070 1.00 13.77 93 VAL B C 1
ATOM 1463 O O . VAL B 1 93 ? 45.246 -1.679 41.951 1.00 12.31 93 VAL B O 1
ATOM 1467 N N . LEU B 1 94 ? 43.867 -2.717 40.494 1.00 13.41 94 LEU B N 1
ATOM 1468 C CA . LEU B 1 94 ? 42.633 -1.993 40.850 1.00 12.37 94 LEU B CA 1
ATOM 1469 C C . LEU B 1 94 ? 41.625 -2.882 41.614 1.00 12.86 94 LEU B C 1
ATOM 1470 O O . LEU B 1 94 ? 41.272 -3.940 41.124 1.00 15.13 94 LEU B O 1
ATOM 1475 N N . PRO B 1 95 ? 41.096 -2.464 42.758 1.00 14.92 95 PRO B N 1
ATOM 1476 C CA . PRO B 1 95 ? 40.117 -3.320 43.435 1.00 16.48 95 PRO B CA 1
ATOM 1477 C C . PRO B 1 95 ? 38.775 -3.376 42.709 1.00 15.81 95 PRO B C 1
ATOM 1478 O O . PRO B 1 95 ? 38.327 -2.360 42.137 1.00 17.40 95 PRO B O 1
ATOM 1482 N N . VAL B 1 96 ? 38.165 -4.546 42.766 1.00 17.08 96 VAL B N 1
ATOM 1483 C CA . VAL B 1 96 ? 36.806 -4.788 42.255 1.00 14.92 96 VAL B CA 1
ATOM 1484 C C . VAL B 1 96 ? 35.879 -4.945 43.427 1.00 14.64 96 VAL B C 1
ATOM 1485 O O . VAL B 1 96 ? 36.097 -5.778 44.282 1.00 14.48 96 VAL B O 1
ATOM 1489 N N . THR B 1 97 ? 34.796 -4.185 43.434 1.00 13.92 97 THR B N 1
ATOM 1490 C CA . THR B 1 97 ? 33.905 -4.134 44.550 1.00 17.38 97 THR B CA 1
ATOM 1491 C C . THR B 1 97 ? 32.705 -5.101 44.310 1.00 16.89 97 THR B C 1
ATOM 1492 O O . THR B 1 97 ? 32.107 -5.615 45.259 1.00 17.92 97 THR B O 1
ATOM 1496 N N . HIS B 1 98 ? 32.390 -5.387 43.052 1.00 16.55 98 HIS B N 1
ATOM 1497 C CA . HIS B 1 98 ? 31.270 -6.323 42.783 1.00 16.08 98 HIS B CA 1
ATOM 1498 C C . HIS B 1 98 ? 31.220 -6.704 41.347 1.00 16.42 98 HIS B C 1
ATOM 1499 O O . HIS B 1 98 ? 32.029 -6.303 40.571 1.00 14.94 98 HIS B O 1
ATOM 1506 N N . GLY B 1 99 ? 30.194 -7.445 40.965 1.00 17.75 99 GLY B N 1
ATOM 1507 C CA . GLY B 1 99 ? 30.034 -7.787 39.554 1.00 19.73 99 GLY B CA 1
ATOM 1508 C C . GLY B 1 99 ? 28.984 -8.872 39.359 1.00 19.26 99 GLY B C 1
ATOM 1509 O O . GLY B 1 99 ? 28.107 -9.127 40.216 1.00 20.01 99 GLY B O 1
ATOM 1510 N N . ASP B 1 100 ? 29.031 -9.484 38.203 1.00 18.77 100 ASP B N 1
ATOM 1511 C CA . ASP B 1 100 ? 28.318 -10.730 38.028 1.00 17.39 100 ASP B CA 1
ATOM 1512 C C . ASP B 1 100 ? 28.801 -11.916 38.885 1.00 17.81 100 ASP B C 1
ATOM 1513 O O . ASP B 1 100 ? 29.935 -12.379 38.787 1.00 17.96 100 ASP B O 1
ATOM 1518 N N . THR B 1 101 ? 27.892 -12.490 39.679 1.00 17.50 101 THR B N 1
ATOM 1519 C CA . THR B 1 101 ? 28.236 -13.639 40.484 1.00 17.63 101 THR B CA 1
ATOM 1520 C C . THR B 1 101 ? 28.662 -14.880 39.706 1.00 16.02 101 THR B C 1
ATOM 1521 O O . THR B 1 101 ? 29.506 -15.598 40.169 1.00 17.39 101 THR B O 1
ATOM 1525 N N . ASP B 1 102 ? 28.018 -15.144 38.574 1.00 15.72 102 ASP B N 1
ATOM 1526 C CA . ASP B 1 102 ? 28.341 -16.313 37.720 1.00 16.88 102 ASP B CA 1
ATOM 1527 C C . ASP B 1 102 ? 29.669 -16.073 37.005 1.00 17.13 102 ASP B C 1
ATOM 1528 O O . ASP B 1 102 ? 30.525 -16.958 36.957 1.00 17.22 102 ASP B O 1
ATOM 1533 N N . TYR B 1 103 ? 29.900 -14.852 36.560 1.00 17.37 103 TYR B N 1
ATOM 1534 C CA . TYR B 1 103 ? 31.238 -14.568 36.009 1.00 17.25 103 TYR B CA 1
ATOM 1535 C C . TYR B 1 103 ? 32.302 -14.761 37.062 1.00 19.29 103 TYR B C 1
ATOM 1536 O O . TYR B 1 103 ? 33.394 -15.301 36.775 1.00 17.95 103 TYR B O 1
ATOM 1545 N N . LEU B 1 104 ? 32.049 -14.252 38.272 1.00 19.96 104 LEU B N 1
ATOM 1546 C CA . LEU B 1 104 ? 33.024 -14.400 39.312 1.00 21.82 104 LEU B CA 1
ATOM 1547 C C . LEU B 1 104 ? 33.294 -15.837 39.740 1.00 22.17 104 LEU B C 1
ATOM 1548 O O . LEU B 1 104 ? 34.434 -16.207 39.989 1.00 22.55 104 LEU B O 1
ATOM 1553 N N . SER B 1 105 ? 32.253 -16.654 39.781 1.00 23.39 105 SER B N 1
ATOM 1554 C CA . SER B 1 105 ? 32.425 -18.088 39.995 1.00 23.90 105 SER B CA 1
ATOM 1555 C C . SER B 1 105 ? 33.364 -18.704 38.958 1.00 23.66 105 SER B C 1
ATOM 1556 O O . SER B 1 105 ? 34.254 -19.452 39.302 1.00 24.55 105 SER B O 1
ATOM 1559 N N . TRP B 1 106 ? 33.157 -18.378 37.691 1.00 22.71 106 TRP B N 1
ATOM 1560 C CA . TRP B 1 106 ? 34.072 -18.858 36.659 1.00 21.02 106 TRP B CA 1
ATOM 1561 C C . TRP B 1 106 ? 35.521 -18.345 36.838 1.00 20.88 106 TRP B C 1
ATOM 1562 O O . TRP B 1 106 ? 36.476 -19.063 36.559 1.00 22.17 106 TRP B O 1
ATOM 1573 N N . LEU B 1 107 ? 35.708 -17.101 37.280 1.00 22.03 107 LEU B N 1
ATOM 1574 C CA . LEU B 1 107 ? 37.071 -16.638 37.575 1.00 22.45 107 LEU B CA 1
ATOM 1575 C C . LEU B 1 107 ? 37.740 -17.553 38.553 1.00 23.47 107 LEU B C 1
ATOM 1576 O O . LEU B 1 107 ? 38.928 -17.894 38.407 1.00 22.02 107 LEU B O 1
ATOM 1581 N N . ASN B 1 108 ? 37.005 -17.923 39.601 1.00 23.83 108 ASN B N 1
ATOM 1582 C CA . ASN B 1 108 ? 37.647 -18.749 40.616 1.00 25.53 108 ASN B CA 1
ATOM 1583 C C . ASN B 1 108 ? 37.794 -20.182 40.183 1.00 25.36 108 ASN B C 1
ATOM 1584 O O . ASN B 1 108 ? 38.769 -20.842 40.543 1.00 26.63 108 ASN B O 1
ATOM 1589 N N . ALA B 1 109 ? 36.831 -20.678 39.431 1.00 23.92 109 ALA B N 1
ATOM 1590 C CA . ALA B 1 109 ? 37.000 -22.005 38.859 1.00 24.42 109 ALA B CA 1
ATOM 1591 C C . ALA B 1 109 ? 38.310 -22.179 38.069 1.00 23.49 109 ALA B C 1
ATOM 1592 O O . ALA B 1 109 ? 38.761 -23.296 37.914 1.00 22.39 109 ALA B O 1
ATOM 1594 N N . SER B 1 110 ? 38.987 -21.113 37.618 1.00 26.55 110 SER B N 1
ATOM 1595 C CA . SER B 1 110 ? 40.478 -21.342 37.569 1.00 26.68 110 SER B CA 1
ATOM 1596 C C . SER B 1 110 ? 41.447 -21.253 38.740 1.00 28.49 110 SER B C 1
ATOM 1597 O O . SER B 1 110 ? 42.231 -20.330 38.867 1.00 29.81 110 SER B O 1
ATOM 1600 N N . LEU B 1 111 ? 41.361 -22.271 39.599 1.00 31.12 111 LEU B N 1
ATOM 1601 C CA . LEU B 1 111 ? 42.505 -22.840 40.264 1.00 32.15 111 LEU B CA 1
ATOM 1602 C C . LEU B 1 111 ? 42.094 -23.741 41.400 1.00 32.59 111 LEU B C 1
ATOM 1603 O O . LEU B 1 111 ? 41.064 -24.423 41.327 1.00 33.73 111 LEU B O 1
ATOM 1608 N N . ASN C 1 8 ? 58.155 6.877 49.354 1.00 37.82 8 ASN C N 1
ATOM 1609 C CA . ASN C 1 8 ? 57.661 5.982 48.390 1.00 37.08 8 ASN C CA 1
ATOM 1610 C C . ASN C 1 8 ? 56.120 5.836 48.699 1.00 36.88 8 ASN C C 1
ATOM 1611 O O . ASN C 1 8 ? 55.880 5.009 49.645 1.00 37.51 8 ASN C O 1
ATOM 1616 N N . THR C 1 9 ? 55.285 6.716 48.396 1.00 15.00 9 THR C N 1
ATOM 1617 C CA . THR C 1 9 ? 54.418 7.312 47.452 1.00 15.00 9 THR C CA 1
ATOM 1618 C C . THR C 1 9 ? 53.266 6.457 47.088 1.00 15.00 9 THR C C 1
ATOM 1619 O O . THR C 1 9 ? 53.002 5.840 46.090 1.00 32.46 9 THR C O 1
ATOM 1623 N N . ALA C 1 10 ? 51.946 6.491 47.641 1.00 26.63 10 ALA C N 1
ATOM 1624 C CA . ALA C 1 10 ? 50.798 5.719 46.875 1.00 21.45 10 ALA C CA 1
ATOM 1625 C C . ALA C 1 10 ? 50.453 6.267 45.492 1.00 19.99 10 ALA C C 1
ATOM 1626 O O . ALA C 1 10 ? 50.382 7.496 45.295 1.00 18.92 10 ALA C O 1
ATOM 1628 N N . SER C 1 11 ? 50.219 5.414 44.446 1.00 17.31 11 SER C N 1
ATOM 1629 C CA . SER C 1 11 ? 49.762 5.845 43.118 1.00 18.38 11 SER C CA 1
ATOM 1630 C C . SER C 1 11 ? 48.202 5.865 42.956 1.00 17.91 11 SER C C 1
ATOM 1631 O O . SER C 1 11 ? 47.438 5.356 43.798 1.00 17.39 11 SER C O 1
ATOM 1634 N N . VAL C 1 12 ? 47.727 6.504 41.885 1.00 17.06 12 VAL C N 1
ATOM 1635 C CA . VAL C 1 12 ? 46.286 6.555 41.574 1.00 16.54 12 VAL C CA 1
ATOM 1636 C C . VAL C 1 12 ? 46.126 6.633 40.054 1.00 14.86 12 VAL C C 1
ATOM 1637 O O . VAL C 1 12 ? 47.035 7.034 39.392 1.00 13.69 12 VAL C O 1
ATOM 1641 N N . VAL C 1 13 ? 44.978 6.241 39.504 1.00 13.33 13 VAL C N 1
ATOM 1642 C CA . VAL C 1 13 ? 44.766 6.287 38.091 1.00 14.47 13 VAL C CA 1
ATOM 1643 C C . VAL C 1 13 ? 43.647 7.252 37.840 1.00 14.54 13 VAL C C 1
ATOM 1644 O O . VAL C 1 13 ? 42.620 7.231 38.505 1.00 15.65 13 VAL C O 1
ATOM 1648 N N . VAL C 1 14 ? 43.903 8.210 36.959 1.00 13.79 14 VAL C N 1
ATOM 1649 C CA . VAL C 1 14 ? 42.948 9.242 36.678 1.00 13.58 14 VAL C CA 1
ATOM 1650 C C . VAL C 1 14 ? 42.457 9.087 35.238 1.00 12.58 14 VAL C C 1
ATOM 1651 O O . VAL C 1 14 ? 43.240 8.990 34.300 1.00 14.58 14 VAL C O 1
ATOM 1655 N N . LEU C 1 15 ? 41.127 8.987 35.079 1.00 11.45 15 LEU C N 1
ATOM 1656 C CA . LEU C 1 15 ? 40.502 8.837 33.761 1.00 12.16 15 LEU C CA 1
ATOM 1657 C C . LEU C 1 15 ? 39.971 10.168 33.315 1.00 13.54 15 LEU C C 1
ATOM 1658 O O . LEU C 1 15 ? 39.282 10.816 34.073 1.00 14.81 15 LEU C O 1
ATOM 1663 N N . CYS C 1 16 ? 40.288 10.580 32.100 1.00 12.97 16 CYS C N 1
ATOM 1664 C CA . CYS C 1 16 ? 39.725 11.850 31.550 1.00 14.02 16 CYS C CA 1
ATOM 1665 C C . CYS C 1 16 ? 39.413 11.574 30.054 1.00 13.48 16 CYS C C 1
ATOM 1666 O O . CYS C 1 16 ? 40.026 10.734 29.424 1.00 14.64 16 CYS C O 1
ATOM 1669 N N . THR C 1 17 ? 38.416 12.227 29.509 1.00 13.40 17 THR C N 1
ATOM 1670 C CA . THR C 1 17 ? 38.040 12.051 28.131 1.00 13.20 17 THR C CA 1
ATOM 1671 C C . THR C 1 17 ? 38.441 13.270 27.310 1.00 14.09 17 THR C C 1
ATOM 1672 O O . THR C 1 17 ? 38.310 14.408 27.756 1.00 16.10 17 THR C O 1
ATOM 1676 N N . ALA C 1 18 ? 38.940 13.020 26.094 1.00 12.88 18 ALA C N 1
ATOM 1677 C CA . ALA C 1 18 ? 39.274 14.104 25.143 1.00 12.49 18 ALA C CA 1
ATOM 1678 C C . ALA C 1 18 ? 38.502 13.885 23.797 1.00 13.31 18 ALA C C 1
ATOM 1679 O O . ALA C 1 18 ? 38.135 12.750 23.477 1.00 13.14 18 ALA C O 1
ATOM 1681 N N . PRO C 1 19 ? 38.247 14.944 23.010 1.00 13.68 19 PRO C N 1
ATOM 1682 C CA . PRO C 1 19 ? 37.451 14.822 21.763 1.00 14.58 19 PRO C CA 1
ATOM 1683 C C . PRO C 1 19 ? 38.210 14.204 20.539 1.00 15.47 19 PRO C C 1
ATOM 1684 O O . PRO C 1 19 ? 37.593 13.681 19.582 1.00 15.90 19 PRO C O 1
ATOM 1688 N N . ASP C 1 20 ? 39.534 14.314 20.570 1.00 14.84 20 ASP C N 1
ATOM 1689 C CA . ASP C 1 20 ? 40.417 13.791 19.545 1.00 16.73 20 ASP C CA 1
ATOM 1690 C C . ASP C 1 20 ? 41.888 13.583 19.981 1.00 16.77 20 ASP C C 1
ATOM 1691 O O . ASP C 1 20 ? 42.269 13.879 21.123 1.00 16.78 20 ASP C O 1
ATOM 1696 N N . GLU C 1 21 ? 42.686 13.035 19.052 1.00 16.03 21 GLU C N 1
ATOM 1697 C CA . GLU C 1 21 ? 44.067 12.626 19.334 1.00 15.75 21 GLU C CA 1
ATOM 1698 C C . GLU C 1 21 ? 45.010 13.832 19.578 1.00 16.66 21 GLU C C 1
ATOM 1699 O O . GLU C 1 21 ? 45.864 13.803 20.449 1.00 17.98 21 GLU C O 1
ATOM 1705 N N . ALA C 1 22 ? 44.858 14.866 18.780 1.00 15.62 22 ALA C N 1
ATOM 1706 C CA . ALA C 1 22 ? 45.695 16.053 18.903 1.00 16.09 22 ALA C CA 1
ATOM 1707 C C . ALA C 1 22 ? 45.408 16.736 20.246 1.00 16.65 22 ALA C C 1
ATOM 1708 O O . ALA C 1 22 ? 46.308 17.166 20.921 1.00 15.67 22 ALA C O 1
ATOM 1710 N N . THR C 1 23 ? 44.139 16.858 20.622 1.00 16.76 23 THR C N 1
ATOM 1711 C CA . THR C 1 23 ? 43.807 17.494 21.904 1.00 16.59 23 THR C CA 1
ATOM 1712 C C . THR C 1 23 ? 44.380 16.636 23.053 1.00 16.05 23 THR C C 1
ATOM 1713 O O . THR C 1 23 ? 44.936 17.151 23.988 1.00 16.77 23 THR C O 1
ATOM 1717 N N . ALA C 1 24 ? 44.238 15.337 22.929 1.00 15.44 24 ALA C N 1
ATOM 1718 C CA . ALA C 1 24 ? 44.606 14.396 23.987 1.00 15.28 24 ALA C CA 1
ATOM 1719 C C . ALA C 1 24 ? 46.109 14.477 24.154 1.00 14.43 24 ALA C C 1
ATOM 1720 O O . ALA C 1 24 ? 46.639 14.556 25.304 1.00 14.23 24 ALA C O 1
ATOM 1722 N N . GLN C 1 25 ? 46.820 14.454 23.029 1.00 13.95 25 GLN C N 1
ATOM 1723 C CA . GLN C 1 25 ? 48.264 14.578 23.034 1.00 16.22 25 GLN C CA 1
ATOM 1724 C C . GLN C 1 25 ? 48.691 15.876 23.687 1.00 15.75 25 GLN C C 1
ATOM 1725 O O . GLN C 1 25 ? 49.596 15.892 24.494 1.00 15.08 25 GLN C O 1
ATOM 1731 N N . ASP C 1 26 ? 48.108 16.998 23.267 1.00 16.37 26 ASP C N 1
ATOM 1732 C CA . ASP C 1 26 ? 48.558 18.287 23.785 1.00 18.22 26 ASP C CA 1
ATOM 1733 C C . ASP C 1 26 ? 48.332 18.392 25.320 1.00 16.56 26 ASP C C 1
ATOM 1734 O O . ASP C 1 26 ? 49.215 18.796 26.060 1.00 17.95 26 ASP C O 1
ATOM 1739 N N . LEU C 1 27 ? 47.131 18.006 25.772 1.00 16.26 27 LEU C N 1
ATOM 1740 C CA . LEU C 1 27 ? 46.807 17.850 27.180 1.00 16.08 27 LEU C CA 1
ATOM 1741 C C . LEU C 1 27 ? 47.840 17.044 28.005 1.00 16.42 27 LEU C C 1
ATOM 1742 O O . LEU C 1 27 ? 48.331 17.509 29.023 1.00 15.84 27 LEU C O 1
ATOM 1747 N N . ALA C 1 28 ? 48.150 15.837 27.529 1.00 15.70 28 ALA C N 1
ATOM 1748 C CA . ALA C 1 28 ? 49.123 14.956 28.152 1.00 16.64 28 ALA C CA 1
ATOM 1749 C C . ALA C 1 28 ? 50.477 15.666 28.292 1.00 17.99 28 ALA C C 1
ATOM 1750 O O . ALA C 1 28 ? 51.101 15.687 29.385 1.00 17.61 28 ALA C O 1
ATOM 1752 N N . ALA C 1 29 ? 50.949 16.202 27.168 1.00 16.40 29 ALA C N 1
ATOM 1753 C CA . ALA C 1 29 ? 52.215 16.944 27.164 1.00 17.86 29 ALA C CA 1
ATOM 1754 C C . ALA C 1 29 ? 52.309 17.993 28.280 1.00 18.29 29 ALA C C 1
ATOM 1755 O O . ALA C 1 29 ? 53.350 18.103 28.975 1.00 18.26 29 ALA C O 1
ATOM 1757 N N . LYS C 1 30 ? 51.224 18.741 28.462 1.00 18.61 30 LYS C N 1
ATOM 1758 C CA . LYS C 1 30 ? 51.181 19.853 29.394 1.00 20.79 30 LYS C CA 1
ATOM 1759 C C . LYS C 1 30 ? 51.257 19.360 30.841 1.00 20.24 30 LYS C C 1
ATOM 1760 O O . LYS C 1 30 ? 52.072 19.855 31.617 1.00 21.69 30 LYS C O 1
ATOM 1766 N N . VAL C 1 31 ? 50.441 18.380 31.200 1.00 18.39 31 VAL C N 1
ATOM 1767 C CA . VAL C 1 31 ? 50.451 17.907 32.590 1.00 17.93 31 VAL C CA 1
ATOM 1768 C C . VAL C 1 31 ? 51.713 17.088 32.966 1.00 17.32 31 VAL C C 1
ATOM 1769 O O . VAL C 1 31 ? 52.091 16.976 34.137 1.00 17.86 31 VAL C O 1
ATOM 1773 N N . LEU C 1 32 ? 52.359 16.519 31.969 1.00 16.29 32 LEU C N 1
ATOM 1774 C CA . LEU C 1 32 ? 53.661 15.899 32.114 1.00 17.13 32 LEU C CA 1
ATOM 1775 C C . LEU C 1 32 ? 54.719 16.989 32.414 1.00 17.86 32 LEU C C 1
ATOM 1776 O O . LEU C 1 32 ? 55.569 16.815 33.311 1.00 18.17 32 LEU C O 1
ATOM 1781 N N . ALA C 1 33 ? 54.672 18.084 31.657 1.00 17.60 33 ALA C N 1
ATOM 1782 C CA . ALA C 1 33 ? 55.661 19.185 31.713 1.00 19.87 33 ALA C CA 1
ATOM 1783 C C . ALA C 1 33 ? 55.626 19.817 33.076 1.00 19.90 33 ALA C C 1
ATOM 1784 O O . ALA C 1 33 ? 56.631 20.296 33.607 1.00 21.02 33 ALA C O 1
ATOM 1786 N N . GLU C 1 34 ? 54.427 19.839 33.630 1.00 19.26 34 GLU C N 1
ATOM 1787 C CA . GLU C 1 34 ? 54.199 20.386 34.955 1.00 20.16 34 GLU C CA 1
ATOM 1788 C C . GLU C 1 34 ? 54.448 19.430 36.114 1.00 18.15 34 GLU C C 1
ATOM 1789 O O . GLU C 1 34 ? 54.209 19.798 37.263 1.00 20.47 34 GLU C O 1
ATOM 1795 N N . LYS C 1 35 ? 54.827 18.200 35.815 1.00 18.19 35 LYS C N 1
ATOM 1796 C CA . LYS C 1 35 ? 55.057 17.160 36.830 1.00 18.73 35 LYS C CA 1
ATOM 1797 C C . LYS C 1 35 ? 53.804 16.882 37.678 1.00 18.00 35 LYS C C 1
ATOM 1798 O O . LYS C 1 35 ? 53.888 16.673 38.870 1.00 18.67 35 LYS C O 1
ATOM 1804 N N . LEU C 1 36 ? 52.642 16.885 37.042 1.00 18.02 36 LEU C N 1
ATOM 1805 C CA . LEU C 1 36 ? 51.399 16.532 37.736 1.00 17.47 36 LEU C CA 1
ATOM 1806 C C . LEU C 1 36 ? 50.999 15.067 37.502 1.00 17.18 36 LEU C C 1
ATOM 1807 O O . LEU C 1 36 ? 50.189 14.527 38.240 1.00 16.64 36 LEU C O 1
ATOM 1812 N N . ALA C 1 37 ? 51.600 14.439 36.488 1.00 17.15 37 ALA C N 1
ATOM 1813 C CA . ALA C 1 37 ? 51.486 12.996 36.187 1.00 16.77 37 ALA C CA 1
ATOM 1814 C C . ALA C 1 37 ? 52.875 12.504 35.722 1.00 17.04 37 ALA C C 1
ATOM 1815 O O . ALA C 1 37 ? 53.685 13.310 35.224 1.00 17.51 37 ALA C O 1
ATOM 1817 N N . ALA C 1 38 ? 53.158 11.213 35.911 1.00 16.49 38 ALA C N 1
ATOM 1818 C CA . ALA C 1 38 ? 54.411 10.584 35.497 1.00 16.29 38 ALA C CA 1
ATOM 1819 C C . ALA C 1 38 ? 54.275 9.981 34.082 1.00 17.45 38 ALA C C 1
ATOM 1820 O O . ALA C 1 38 ? 55.241 9.940 33.341 1.00 15.29 38 ALA C O 1
ATOM 1822 N N . CYS C 1 39 ? 53.096 9.458 33.740 1.00 15.97 39 CYS C N 1
ATOM 1823 C CA . CYS C 1 39 ? 52.796 8.832 32.448 1.00 16.29 39 CYS C CA 1
ATOM 1824 C C . CYS C 1 39 ? 51.322 9.081 32.026 1.00 16.05 39 CYS C C 1
ATOM 1825 O O . CYS C 1 39 ? 50.395 9.130 32.847 1.00 16.23 39 CYS C O 1
ATOM 1828 N N . ALA C 1 40 ? 51.136 9.326 30.736 1.00 15.62 40 ALA C N 1
ATOM 1829 C CA . ALA C 1 40 ? 49.811 9.326 30.158 1.00 15.71 40 ALA C CA 1
ATOM 1830 C C . ALA C 1 40 ? 49.671 8.206 29.085 1.00 16.99 40 ALA C C 1
ATOM 1831 O O . ALA C 1 40 ? 50.603 7.950 28.260 1.00 19.71 40 ALA C O 1
ATOM 1833 N N . THR C 1 41 ? 48.561 7.483 29.158 1.00 16.65 41 THR C N 1
ATOM 1834 C CA . THR C 1 41 ? 48.186 6.478 28.146 1.00 15.43 41 THR C CA 1
ATOM 1835 C C . THR C 1 41 ? 46.922 6.916 27.416 1.00 15.20 41 THR C C 1
ATOM 1836 O O . THR C 1 41 ? 45.906 7.253 28.023 1.00 15.33 41 THR C O 1
ATOM 1840 N N . LEU C 1 42 ? 46.992 6.931 26.100 1.00 13.27 42 LEU C N 1
ATOM 1841 C CA . LEU C 1 42 ? 45.888 7.451 25.320 1.00 14.64 42 LEU C CA 1
ATOM 1842 C C . LEU C 1 42 ? 45.335 6.356 24.424 1.00 13.40 42 LEU C C 1
ATOM 1843 O O . LEU C 1 42 ? 46.093 5.776 23.609 1.00 13.43 42 LEU C O 1
ATOM 1848 N N . ILE C 1 43 ? 44.046 6.056 24.602 1.00 12.38 43 ILE C N 1
ATOM 1849 C CA . ILE C 1 43 ? 43.325 5.050 23.829 1.00 14.97 43 ILE C CA 1
ATOM 1850 C C . ILE C 1 43 ? 42.331 5.656 22.856 1.00 15.32 43 ILE C C 1
ATOM 1851 O O . ILE C 1 43 ? 41.305 6.209 23.236 1.00 15.24 43 ILE C O 1
ATOM 1856 N N . PRO C 1 44 ? 42.639 5.525 21.580 1.00 17.01 44 PRO C N 1
ATOM 1857 C CA . PRO C 1 44 ? 41.863 6.161 20.530 1.00 16.90 44 PRO C CA 1
ATOM 1858 C C . PRO C 1 44 ? 40.687 5.271 20.072 1.00 14.68 44 PRO C C 1
ATOM 1859 O O . PRO C 1 44 ? 40.599 4.101 20.471 1.00 15.87 44 PRO C O 1
ATOM 1863 N N . GLY C 1 45 ? 39.798 5.801 19.241 1.00 16.02 45 GLY C N 1
ATOM 1864 C CA . GLY C 1 45 ? 38.786 4.981 18.608 1.00 15.98 45 GLY C CA 1
ATOM 1865 C C . GLY C 1 45 ? 37.458 4.810 19.359 1.00 14.62 45 GLY C C 1
ATOM 1866 O O . GLY C 1 45 ? 36.575 4.066 18.901 1.00 12.76 45 GLY C O 1
ATOM 1867 N N . ALA C 1 46 ? 37.341 5.436 20.543 1.00 14.09 46 ALA C N 1
ATOM 1868 C CA . ALA C 1 46 ? 36.215 5.224 21.447 1.00 15.00 46 ALA C CA 1
ATOM 1869 C C . ALA C 1 46 ? 34.980 6.026 20.992 1.00 14.35 46 ALA C C 1
ATOM 1870 O O . ALA C 1 46 ? 35.107 6.967 20.189 1.00 15.63 46 ALA C O 1
ATOM 1872 N N . THR C 1 47 ? 33.794 5.634 21.482 1.00 15.29 47 THR C N 1
ATOM 1873 C CA . THR C 1 47 ? 32.532 6.360 21.237 1.00 15.31 47 THR C CA 1
ATOM 1874 C C . THR C 1 47 ? 31.924 6.636 22.598 1.00 14.43 47 THR C C 1
ATOM 1875 O O . THR C 1 47 ? 31.959 5.786 23.434 1.00 14.05 47 THR C O 1
ATOM 1879 N N . SER C 1 48 ? 31.422 7.842 22.841 1.00 14.32 48 SER C N 1
ATOM 1880 C CA . SER C 1 48 ? 30.655 8.082 24.050 1.00 15.83 48 SER C CA 1
ATOM 1881 C C . SER C 1 48 ? 29.196 8.198 23.637 1.00 16.26 48 SER C C 1
ATOM 1882 O O . SER C 1 48 ? 28.907 8.806 22.595 1.00 15.37 48 SER C O 1
ATOM 1885 N N . LEU C 1 49 ? 28.296 7.664 24.469 1.00 16.13 49 LEU C N 1
ATOM 1886 C CA . LEU C 1 49 ? 26.846 7.888 24.307 1.00 15.29 49 LEU C CA 1
ATOM 1887 C C . LEU C 1 49 ? 26.251 8.385 25.644 1.00 14.92 49 LEU C C 1
ATOM 1888 O O . LEU C 1 49 ? 26.518 7.821 26.667 1.00 12.47 49 LEU C O 1
ATOM 1893 N N . TYR C 1 50 ? 25.379 9.384 25.595 1.00 13.28 50 TYR C N 1
ATOM 1894 C CA . TYR C 1 50 ? 24.780 10.022 26.782 1.00 14.28 50 TYR C CA 1
ATOM 1895 C C . TYR C 1 50 ? 23.658 10.975 26.298 1.00 13.29 50 TYR C C 1
ATOM 1896 O O . TYR C 1 50 ? 23.713 11.460 25.160 1.00 14.63 50 TYR C O 1
ATOM 1905 N N . TYR C 1 51 ? 22.661 11.264 27.144 1.00 14.37 51 TYR C N 1
ATOM 1906 C CA . TYR C 1 51 ? 21.603 12.208 26.784 1.00 14.72 51 TYR C CA 1
ATOM 1907 C C . TYR C 1 51 ? 22.041 13.605 27.146 1.00 15.69 51 TYR C C 1
ATOM 1908 O O . TYR C 1 51 ? 22.692 13.842 28.191 1.00 16.39 51 TYR C O 1
ATOM 1917 N N . TRP C 1 52 ? 21.731 14.540 26.258 1.00 15.22 52 TRP C N 1
ATOM 1918 C CA . TRP C 1 52 ? 21.839 15.934 26.617 1.00 16.47 52 TRP C CA 1
ATOM 1919 C C . TRP C 1 52 ? 20.648 16.732 26.081 1.00 17.13 52 TRP C C 1
ATOM 1920 O O . TRP C 1 52 ? 20.284 16.628 24.910 1.00 16.75 52 TRP C O 1
ATOM 1931 N N . GLU C 1 53 ? 20.080 17.536 26.969 1.00 16.88 53 GLU C N 1
ATOM 1932 C CA . GLU C 1 53 ? 18.889 18.301 26.665 1.00 18.97 53 GLU C CA 1
ATOM 1933 C C . GLU C 1 53 ? 17.888 17.440 25.892 1.00 18.80 53 GLU C C 1
ATOM 1934 O O . GLU C 1 53 ? 17.324 17.870 24.881 1.00 19.68 53 GLU C O 1
ATOM 1940 N N . GLY C 1 54 ? 17.720 16.192 26.343 1.00 20.06 54 GLY C N 1
ATOM 1941 C CA . GLY C 1 54 ? 16.637 15.334 25.881 1.00 21.25 54 GLY C CA 1
ATOM 1942 C C . GLY C 1 54 ? 16.962 14.487 24.657 1.00 22.93 54 GLY C C 1
ATOM 1943 O O . GLY C 1 54 ? 16.144 13.691 24.248 1.00 23.80 54 GLY C O 1
ATOM 1944 N N . LYS C 1 55 ? 18.147 14.694 24.089 1.00 22.74 55 LYS C N 1
ATOM 1945 C CA . LYS C 1 55 ? 18.615 14.001 22.880 1.00 22.63 55 LYS C CA 1
ATOM 1946 C C . LYS C 1 55 ? 19.802 13.056 23.134 1.00 21.60 55 LYS C C 1
ATOM 1947 O O . LYS C 1 55 ? 20.706 13.396 23.859 1.00 19.51 55 LYS C O 1
ATOM 1953 N N . LEU C 1 56 ? 19.802 11.898 22.467 1.00 20.46 56 LEU C N 1
ATOM 1954 C CA . LEU C 1 56 ? 20.881 10.920 22.610 1.00 19.21 56 LEU C CA 1
ATOM 1955 C C . LEU C 1 56 ? 22.032 11.351 21.711 1.00 19.10 56 LEU C C 1
ATOM 1956 O O . LEU C 1 56 ? 21.887 11.366 20.480 1.00 20.35 56 LEU C O 1
ATOM 1961 N N . GLU C 1 57 ? 23.168 11.674 22.315 1.00 18.51 57 GLU C N 1
ATOM 1962 C CA . GLU C 1 57 ? 24.405 12.031 21.610 1.00 17.86 57 GLU C CA 1
ATOM 1963 C C . GLU C 1 57 ? 25.345 10.834 21.441 1.00 18.00 57 GLU C C 1
ATOM 1964 O O . GLU C 1 57 ? 25.420 9.960 22.319 1.00 17.88 57 GLU C O 1
ATOM 1970 N N . GLN C 1 58 ? 26.093 10.826 20.352 1.00 17.88 58 GLN C N 1
ATOM 1971 C CA . GLN C 1 58 ? 27.071 9.773 20.122 1.00 19.33 58 GLN C CA 1
ATOM 1972 C C . GLN C 1 58 ? 28.315 10.400 19.520 1.00 18.98 58 GLN C C 1
ATOM 1973 O O . GLN C 1 58 ? 28.263 10.907 18.388 1.00 21.44 58 GLN C O 1
ATOM 1979 N N . GLU C 1 59 ? 29.417 10.388 20.255 1.00 17.88 59 GLU C N 1
ATOM 1980 C CA . GLU C 1 59 ? 30.602 11.164 19.868 1.00 16.74 59 GLU C CA 1
ATOM 1981 C C . GLU C 1 59 ? 31.903 10.340 19.888 1.00 15.48 59 GLU C C 1
ATOM 1982 O O . GLU C 1 59 ? 32.120 9.542 20.789 1.00 12.04 59 GLU C O 1
ATOM 1988 N N . TYR C 1 60 ? 32.770 10.588 18.907 1.00 15.05 60 TYR C N 1
ATOM 1989 C CA . TYR C 1 60 ? 34.147 10.064 18.964 1.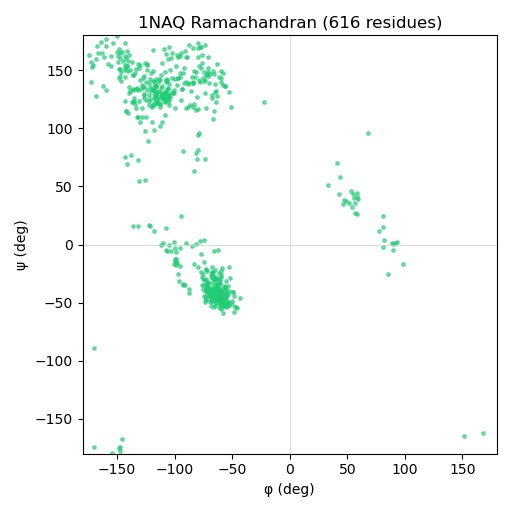00 15.14 60 TYR C CA 1
ATOM 1990 C C . TYR C 1 60 ? 34.862 10.596 20.204 1.00 15.78 60 TYR C C 1
ATOM 1991 O O . TYR C 1 60 ? 34.620 11.757 20.625 1.00 16.21 60 TYR C O 1
ATOM 2000 N N . GLU C 1 61 ? 35.705 9.763 20.827 1.00 16.00 61 GLU C N 1
ATOM 2001 C CA . GLU C 1 61 ? 36.531 10.232 21.960 1.00 17.22 61 GLU C CA 1
ATOM 2002 C C . GLU C 1 61 ? 37.859 9.520 21.989 1.00 15.92 61 GLU C C 1
ATOM 2003 O O . GLU C 1 61 ? 38.000 8.423 21.442 1.00 13.69 61 GLU C O 1
ATOM 2009 N N . VAL C 1 62 ? 38.821 10.119 22.693 1.00 14.65 62 VAL C N 1
ATOM 2010 C CA . VAL C 1 62 ? 40.011 9.397 23.135 1.00 15.17 62 VAL C CA 1
ATOM 2011 C C . VAL C 1 62 ? 39.941 9.253 24.688 1.00 15.04 62 VAL C C 1
ATOM 2012 O O . VAL C 1 62 ? 39.712 10.243 25.418 1.00 15.53 62 VAL C O 1
ATOM 2016 N N . GLN C 1 63 ? 40.110 8.027 25.186 1.00 14.94 63 GLN C N 1
ATOM 2017 C CA . GLN C 1 63 ? 40.082 7.774 26.624 1.00 14.53 63 GLN C CA 1
ATOM 2018 C C . GLN C 1 63 ? 41.506 8.004 27.125 1.00 15.13 63 GLN C C 1
ATOM 2019 O O . GLN C 1 63 ? 42.420 7.324 26.686 1.00 17.58 63 GLN C O 1
ATOM 2025 N N . MET C 1 64 ? 41.695 8.951 28.044 1.00 14.03 64 MET C N 1
ATOM 2026 C CA . MET C 1 64 ? 43.033 9.193 28.593 1.00 14.00 64 MET C CA 1
ATOM 2027 C C . MET C 1 64 ? 43.151 8.439 29.925 1.00 14.27 64 MET C C 1
ATOM 2028 O O . MET C 1 64 ? 42.197 8.377 30.683 1.00 14.62 64 MET C O 1
ATOM 2033 N N . ILE C 1 65 ? 44.330 7.890 30.214 1.00 14.18 65 ILE C N 1
ATOM 2034 C CA . ILE C 1 65 ? 44.594 7.160 31.474 1.00 14.19 65 ILE C CA 1
ATOM 2035 C C . ILE C 1 65 ? 45.869 7.772 32.010 1.00 13.16 65 ILE C C 1
ATOM 2036 O O . ILE C 1 65 ? 46.935 7.498 31.495 1.00 14.59 65 ILE C O 1
ATOM 2041 N N . LEU C 1 66 ? 45.721 8.573 33.039 1.00 12.57 66 LEU C N 1
ATOM 2042 C CA . LEU C 1 66 ? 46.815 9.327 33.659 1.00 14.20 66 LEU C CA 1
ATOM 2043 C C . LEU C 1 66 ? 47.263 8.722 34.961 1.00 12.48 66 LEU C C 1
ATOM 2044 O O . LEU C 1 66 ? 46.451 8.512 35.840 1.00 12.38 66 LEU C O 1
ATOM 2049 N N . LYS C 1 67 ? 48.571 8.465 35.097 1.00 12.38 67 LYS C N 1
ATOM 2050 C CA . LYS C 1 67 ? 49.164 7.820 36.270 1.00 13.01 67 LYS C CA 1
ATOM 2051 C C . LYS C 1 67 ? 49.946 8.867 37.107 1.00 14.76 67 LYS C C 1
ATOM 2052 O O . LYS C 1 67 ? 50.809 9.603 36.579 1.00 15.49 67 LYS C O 1
ATOM 2058 N N . THR C 1 68 ? 49.601 8.955 38.370 1.00 13.76 68 THR C N 1
ATOM 2059 C CA . THR C 1 68 ? 50.204 9.950 39.282 1.00 14.67 68 THR C CA 1
ATOM 2060 C C . THR C 1 68 ? 50.141 9.488 40.724 1.00 15.19 68 THR C C 1
ATOM 2061 O O . THR C 1 68 ? 49.695 8.392 41.016 1.00 16.44 68 THR C O 1
ATOM 2065 N N . THR C 1 69 ? 50.642 10.287 41.655 1.00 16.05 69 THR C N 1
ATOM 2066 C CA . THR C 1 69 ? 50.580 9.878 43.070 1.00 15.22 69 THR C CA 1
ATOM 2067 C C . THR C 1 69 ? 49.477 10.635 43.797 1.00 16.47 69 THR C C 1
ATOM 2068 O O . THR C 1 69 ? 49.062 11.672 43.344 1.00 15.48 69 THR C O 1
ATOM 2072 N N . VAL C 1 70 ? 49.029 10.122 44.949 1.00 16.53 70 VAL C N 1
ATOM 2073 C CA . VAL C 1 70 ? 47.950 10.760 45.727 1.00 18.17 70 VAL C CA 1
ATOM 2074 C C . VAL C 1 70 ? 48.331 12.193 46.170 1.00 18.30 70 VAL C C 1
ATOM 2075 O O . VAL C 1 70 ? 47.465 13.059 46.266 1.00 19.57 70 VAL C O 1
ATOM 2079 N N . SER C 1 71 ? 49.629 12.468 46.391 1.00 18.10 71 SER C N 1
ATOM 2080 C CA . SER C 1 71 ? 50.093 13.851 46.665 1.00 18.92 71 SER C CA 1
ATOM 2081 C C . SER C 1 71 ? 49.823 14.850 45.541 1.00 18.94 71 SER C C 1
ATOM 2082 O O . SER C 1 71 ? 49.549 16.054 45.814 1.00 19.47 71 SER C O 1
ATOM 2085 N N . HIS C 1 72 ? 49.877 14.371 44.294 1.00 18.71 72 HIS C N 1
ATOM 2086 C CA . HIS C 1 72 ? 49.590 15.272 43.148 1.00 18.35 72 HIS C CA 1
ATOM 2087 C C . HIS C 1 72 ? 48.209 15.216 42.502 1.00 18.21 72 HIS C C 1
ATOM 2088 O O . HIS C 1 72 ? 47.968 15.894 41.510 1.00 18.32 72 HIS C O 1
ATOM 2095 N N . GLN C 1 73 ? 47.324 14.394 43.042 1.00 16.97 73 GLN C N 1
ATOM 2096 C CA . GLN C 1 73 ? 45.989 14.154 42.476 1.00 17.55 73 GLN C CA 1
ATOM 2097 C C . GLN C 1 73 ? 45.082 15.416 42.381 1.00 17.00 73 GLN C C 1
ATOM 2098 O O . GLN C 1 73 ? 44.360 15.631 41.371 1.00 16.71 73 GLN C O 1
ATOM 2104 N N . GLN C 1 74 ? 45.122 16.279 43.389 1.00 17.22 74 GLN C N 1
ATOM 2105 C CA . GLN C 1 74 ? 44.205 17.431 43.379 1.00 16.53 74 GLN C CA 1
ATOM 2106 C C . GLN C 1 74 ? 44.676 18.468 42.360 1.00 16.61 74 GLN C C 1
ATOM 2107 O O . GLN C 1 74 ? 43.866 19.037 41.623 1.00 15.20 74 GLN C O 1
ATOM 2113 N N . ALA C 1 75 ? 45.976 18.747 42.357 1.00 15.51 75 ALA C N 1
ATOM 2114 C CA . ALA C 1 75 ? 46.517 19.666 41.366 1.00 15.38 75 ALA C CA 1
ATOM 2115 C C . ALA C 1 75 ? 46.309 19.144 39.927 1.00 16.23 75 ALA C C 1
ATOM 2116 O O . ALA C 1 75 ? 45.936 19.926 39.025 1.00 16.31 75 ALA C O 1
ATOM 2118 N N . LEU C 1 76 ? 46.486 17.830 39.712 1.00 13.72 76 LEU C N 1
ATOM 2119 C CA . LEU C 1 76 ? 46.302 17.263 38.372 1.00 13.70 76 LEU C CA 1
ATOM 2120 C C . LEU C 1 76 ? 44.880 17.535 37.937 1.00 13.28 76 LEU C C 1
ATOM 2121 O O . LEU C 1 76 ? 44.653 18.006 36.835 1.00 11.25 76 LEU C O 1
ATOM 2126 N N . LEU C 1 77 ? 43.937 17.231 38.830 1.00 14.30 77 LEU C N 1
ATOM 2127 C CA . LEU C 1 77 ? 42.511 17.447 38.610 1.00 16.18 77 LEU C CA 1
ATOM 2128 C C . LEU C 1 77 ? 42.197 18.922 38.305 1.00 16.48 77 LEU C C 1
ATOM 2129 O O . LEU C 1 77 ? 41.453 19.217 37.394 1.00 17.70 77 LEU C O 1
ATOM 2134 N N . GLU C 1 78 ? 42.773 19.824 39.090 1.00 15.59 78 GLU C N 1
ATOM 2135 C CA . GLU C 1 78 ? 42.666 21.258 38.863 1.00 17.68 78 GLU C CA 1
ATOM 2136 C C . GLU C 1 78 ? 43.161 21.725 37.494 1.00 16.93 78 GLU C C 1
ATOM 2137 O O . GLU C 1 78 ? 42.481 22.529 36.811 1.00 17.11 78 GLU C O 1
ATOM 2143 N N . CYS C 1 79 ? 44.305 21.189 37.088 1.00 16.59 79 CYS C N 1
ATOM 2144 C CA . CYS C 1 79 ? 44.912 21.491 35.790 1.00 17.83 79 CYS C CA 1
ATOM 2145 C C . CYS C 1 79 ? 44.027 21.075 34.613 1.00 18.15 79 CYS C C 1
ATOM 2146 O O . CYS C 1 79 ? 43.767 21.882 33.666 1.00 16.63 79 CYS C O 1
ATOM 2149 N N . LEU C 1 80 ? 43.531 19.819 34.680 1.00 18.60 80 LEU C N 1
ATOM 2150 C CA . LEU C 1 80 ? 42.687 19.281 33.601 1.00 18.20 80 LEU C CA 1
ATOM 2151 C C . LEU C 1 80 ? 41.400 20.064 33.480 1.00 18.29 80 LEU C C 1
ATOM 2152 O O . LEU C 1 80 ? 40.923 20.367 32.375 1.00 18.26 80 LEU C O 1
ATOM 2157 N N . LYS C 1 81 ? 40.857 20.443 34.638 1.00 17.69 81 LYS C N 1
ATOM 2158 C CA . LYS C 1 81 ? 39.579 21.166 34.647 1.00 17.45 81 LYS C CA 1
ATOM 2159 C C . LYS C 1 81 ? 39.797 22.599 34.066 1.00 18.14 81 LYS C C 1
ATOM 2160 O O . LYS C 1 81 ? 38.972 23.083 33.244 1.00 18.09 81 LYS C O 1
ATOM 2166 N N . SER C 1 82 ? 40.917 23.238 34.420 1.00 18.08 82 SER C N 1
ATOM 2167 C CA . SER C 1 82 ? 41.347 24.502 33.775 1.00 20.10 82 SER C CA 1
ATOM 2168 C C . SER C 1 82 ? 41.470 24.511 32.252 1.00 19.37 82 SER C C 1
ATOM 2169 O O . SER C 1 82 ? 41.244 25.554 31.622 1.00 19.87 82 SER C O 1
ATOM 2172 N N . HIS C 1 83 ? 41.895 23.401 31.662 1.00 18.22 83 HIS C N 1
ATOM 2173 C CA . HIS C 1 83 ? 42.073 23.345 30.206 1.00 19.65 83 HIS C CA 1
ATOM 2174 C C . HIS C 1 83 ? 40.783 23.051 29.448 1.00 19.63 83 HIS C C 1
ATOM 2175 O O . HIS C 1 83 ? 40.691 23.286 28.242 1.00 20.93 83 HIS C O 1
ATOM 2182 N N . HIS C 1 84 ? 39.748 22.556 30.140 1.00 17.80 84 HIS C N 1
ATOM 2183 C CA . HIS C 1 84 ? 38.555 22.109 29.434 1.00 15.68 84 HIS C CA 1
ATOM 2184 C C . HIS C 1 84 ? 37.789 23.346 28.944 1.00 15.45 84 HIS C C 1
ATOM 2185 O O . HIS C 1 84 ? 37.738 24.302 29.698 1.00 14.83 84 HIS C O 1
ATOM 2192 N N . PRO C 1 85 ? 37.183 23.338 27.743 1.00 16.62 85 PRO C N 1
ATOM 2193 C CA . PRO C 1 85 ? 36.552 24.579 27.194 1.00 17.05 85 PRO C CA 1
ATOM 2194 C C . PRO C 1 85 ? 35.425 25.134 28.026 1.00 18.53 85 PRO C C 1
ATOM 2195 O O . PRO C 1 85 ? 35.092 26.343 27.931 1.00 19.09 85 PRO C O 1
ATOM 2199 N N . TYR C 1 86 ? 34.788 24.269 28.804 1.00 18.57 86 TYR C N 1
ATOM 2200 C CA . TYR C 1 86 ? 33.657 24.641 29.633 1.00 19.64 86 TYR C CA 1
ATOM 2201 C C . TYR C 1 86 ? 33.915 24.326 31.110 1.00 18.71 86 TYR C C 1
ATOM 2202 O O . TYR C 1 86 ? 32.994 24.322 31.915 1.00 18.68 86 TYR C O 1
ATOM 2211 N N . GLN C 1 87 ? 35.179 24.115 31.460 1.00 18.05 87 GLN C N 1
ATOM 2212 C CA . GLN C 1 87 ? 35.633 23.727 32.814 1.00 19.04 87 GLN C CA 1
ATOM 2213 C C . GLN C 1 87 ? 34.870 22.585 33.383 1.00 17.50 87 GLN C C 1
ATOM 2214 O O . GLN C 1 87 ? 34.676 22.551 34.600 1.00 15.05 87 GLN C O 1
ATOM 2220 N N . THR C 1 88 ? 34.503 21.601 32.544 1.00 15.44 88 THR C N 1
ATOM 2221 C CA . THR C 1 88 ? 33.742 20.481 33.056 1.00 16.11 88 THR C CA 1
ATOM 2222 C C . THR C 1 88 ? 34.205 19.200 32.330 1.00 15.69 88 THR C C 1
ATOM 2223 O O . THR C 1 88 ? 33.567 18.718 31.405 1.00 17.63 88 THR C O 1
ATOM 2227 N N . PRO C 1 89 ? 35.363 18.714 32.701 1.00 15.54 89 PRO C N 1
ATOM 2228 C CA . PRO C 1 89 ? 35.869 17.472 32.046 1.00 14.53 89 PRO C CA 1
ATOM 2229 C C . PRO C 1 89 ? 35.198 16.216 32.604 1.00 16.19 89 PRO C C 1
ATOM 2230 O O . PRO C 1 89 ? 34.746 16.203 33.756 1.00 17.71 89 PRO C O 1
ATOM 2234 N N . GLU C 1 90 ? 35.133 15.163 31.795 1.00 15.07 90 GLU C N 1
ATOM 2235 C CA . GLU C 1 90 ? 34.644 13.886 32.290 1.00 16.24 90 GLU C CA 1
ATOM 2236 C C . GLU C 1 90 ? 35.810 13.310 33.028 1.00 16.04 90 GLU C C 1
ATOM 2237 O O . GLU C 1 90 ? 36.670 12.696 32.419 1.00 18.79 90 GLU C O 1
ATOM 2243 N N . LEU C 1 91 ? 35.857 13.494 34.337 1.00 15.30 91 LEU C N 1
ATOM 2244 C CA . LEU C 1 91 ? 37.090 13.249 35.086 1.00 16.53 91 LEU C CA 1
ATOM 2245 C C . LEU C 1 91 ? 36.797 12.435 36.351 1.00 16.19 91 LEU C C 1
ATOM 2246 O O . LEU C 1 91 ? 36.146 12.954 37.244 1.00 14.11 91 LEU C O 1
ATOM 2251 N N . LEU C 1 92 ? 37.361 11.217 36.455 1.00 14.35 92 LEU C N 1
ATOM 2252 C CA . LEU C 1 92 ? 37.131 10.286 37.560 1.00 12.24 92 LEU C CA 1
ATOM 2253 C C . LEU C 1 92 ? 38.439 9.668 38.085 1.00 12.04 92 LEU C C 1
ATOM 2254 O O . LEU C 1 92 ? 39.354 9.415 37.281 1.00 13.40 92 LEU C O 1
ATOM 2259 N N . VAL C 1 93 ? 38.490 9.389 39.387 1.00 10.31 93 VAL C N 1
ATOM 2260 C CA . VAL C 1 93 ? 39.681 8.833 40.049 1.00 12.43 93 VAL C CA 1
ATOM 2261 C C . VAL C 1 93 ? 39.383 7.450 40.574 1.00 13.18 93 VAL C C 1
ATOM 2262 O O . VAL C 1 93 ? 38.401 7.227 41.303 1.00 12.14 93 VAL C O 1
ATOM 2266 N N . LEU C 1 94 ? 40.231 6.519 40.142 1.00 12.98 94 LEU C N 1
ATOM 2267 C CA . LEU C 1 94 ? 40.256 5.131 40.639 1.00 13.01 94 LEU C CA 1
ATOM 2268 C C . LEU C 1 94 ? 41.459 4.863 41.561 1.00 13.89 94 LEU C C 1
ATOM 2269 O O . LEU C 1 94 ? 42.620 5.207 41.266 1.00 14.93 94 LEU C O 1
ATOM 2274 N N . PRO C 1 95 ? 41.180 4.211 42.688 1.00 13.87 95 PRO C N 1
ATOM 2275 C CA . PRO C 1 95 ? 42.249 3.867 43.637 1.00 14.27 95 PRO C CA 1
ATOM 2276 C C . PRO C 1 95 ? 43.033 2.632 43.150 1.00 13.81 95 PRO C C 1
ATOM 2277 O O . PRO C 1 95 ? 42.481 1.709 42.570 1.00 16.23 95 PRO C O 1
ATOM 2281 N N . VAL C 1 96 ? 44.338 2.691 43.375 1.00 14.70 96 VAL C N 1
ATOM 2282 C CA . VAL C 1 96 ? 45.308 1.622 43.146 1.00 12.72 96 VAL C CA 1
ATOM 2283 C C . VAL C 1 96 ? 45.722 1.011 44.505 1.00 14.31 96 VAL C C 1
ATOM 2284 O O . VAL C 1 96 ? 46.062 1.738 45.429 1.00 12.54 96 VAL C O 1
ATOM 2288 N N . THR C 1 97 ? 45.648 -0.311 44.629 1.00 14.86 97 THR C N 1
ATOM 2289 C CA . THR C 1 97 ? 45.895 -0.956 45.914 1.00 16.67 97 THR C CA 1
ATOM 2290 C C . THR C 1 97 ? 47.248 -1.633 45.935 1.00 18.11 97 THR C C 1
ATOM 2291 O O . THR C 1 97 ? 47.685 -2.225 46.969 1.00 18.85 97 THR C O 1
ATOM 2295 N N . HIS C 1 98 ? 47.950 -1.528 44.810 1.00 19.78 98 HIS C N 1
ATOM 2296 C CA . HIS C 1 98 ? 49.289 -2.070 44.692 1.00 22.85 98 HIS C CA 1
ATOM 2297 C C . HIS C 1 98 ? 49.932 -1.672 43.380 1.00 22.71 98 HIS C C 1
ATOM 2298 O O . HIS C 1 98 ? 49.251 -1.639 42.365 1.00 21.85 98 HIS C O 1
ATOM 2305 N N . GLY C 1 99 ? 51.230 -1.337 43.427 1.00 26.03 99 GLY C N 1
ATOM 2306 C CA . GLY C 1 99 ? 52.097 -1.219 42.249 1.00 26.86 99 GLY C CA 1
ATOM 2307 C C . GLY C 1 99 ? 53.300 -2.214 42.265 1.00 28.52 99 GLY C C 1
ATOM 2308 O O . GLY C 1 99 ? 53.535 -2.919 43.254 1.00 29.21 99 GLY C O 1
ATOM 2309 N N . ASP C 1 100 ? 53.991 -2.355 41.135 1.00 28.56 100 ASP C N 1
ATOM 2310 C CA . ASP C 1 100 ? 55.373 -2.824 41.132 1.00 28.71 100 ASP C CA 1
ATOM 2311 C C . ASP C 1 100 ? 56.131 -1.735 41.899 1.00 29.13 100 ASP C C 1
ATOM 2312 O O . ASP C 1 100 ? 55.988 -0.527 41.586 1.00 28.85 100 ASP C O 1
ATOM 2317 N N . THR C 1 101 ? 56.903 -2.103 42.927 1.00 28.50 101 THR C N 1
ATOM 2318 C CA . THR C 1 101 ? 57.545 -1.035 43.702 1.00 28.70 101 THR C CA 1
ATOM 2319 C C . THR C 1 101 ? 58.696 -0.356 42.945 1.00 28.21 101 THR C C 1
ATOM 2320 O O . THR C 1 101 ? 59.013 0.798 43.220 1.00 28.60 101 THR C O 1
ATOM 2324 N N . ASP C 1 102 ? 59.240 -1.042 41.947 1.00 26.68 102 ASP C N 1
ATOM 2325 C CA . ASP C 1 102 ? 60.208 -0.425 41.056 1.00 27.98 102 ASP C CA 1
ATOM 2326 C C . ASP C 1 102 ? 59.577 0.589 40.056 1.00 26.57 102 ASP C C 1
ATOM 2327 O O . ASP C 1 102 ? 60.038 1.740 39.939 1.00 25.97 102 ASP C O 1
ATOM 2332 N N . TYR C 1 103 ? 58.517 0.177 39.368 1.00 25.59 103 TYR C N 1
ATOM 2333 C CA . TYR C 1 103 ? 57.710 1.152 38.647 1.00 25.17 103 TYR C CA 1
ATOM 2334 C C . TYR C 1 103 ? 57.246 2.314 39.568 1.00 23.53 103 TYR C C 1
ATOM 2335 O O . TYR C 1 103 ? 57.274 3.485 39.204 1.00 23.77 103 TYR C O 1
ATOM 2344 N N . LEU C 1 104 ? 56.821 1.998 40.771 1.00 23.27 104 LEU C N 1
ATOM 2345 C CA . LEU C 1 104 ? 56.455 3.072 41.699 1.00 24.26 104 LEU C CA 1
ATOM 2346 C C . LEU C 1 104 ? 57.611 3.975 42.035 1.00 25.22 104 LEU C C 1
ATOM 2347 O O . LEU C 1 104 ? 57.435 5.177 42.209 1.00 24.77 104 LEU C O 1
ATOM 2352 N N . SER C 1 105 ? 58.799 3.403 42.181 1.00 25.71 105 SER C N 1
ATOM 2353 C CA . SER C 1 105 ? 59.947 4.244 42.493 1.00 27.06 105 SER C CA 1
ATOM 2354 C C . SER C 1 105 ? 60.152 5.246 41.348 1.00 26.98 105 SER C C 1
ATOM 2355 O O . SER C 1 105 ? 60.388 6.429 41.575 1.00 25.88 105 SER C O 1
ATOM 2358 N N . TRP C 1 106 ? 60.071 4.760 40.112 1.00 26.98 106 TRP C N 1
ATOM 2359 C CA . TRP C 1 106 ? 60.220 5.652 38.963 1.00 26.43 106 TRP C CA 1
ATOM 2360 C C . TRP C 1 106 ? 59.116 6.717 38.934 1.00 26.73 106 TRP C C 1
ATOM 2361 O O . TRP C 1 106 ? 59.370 7.882 38.596 1.00 27.04 106 TRP C O 1
ATOM 2372 N N . LEU C 1 107 ? 57.898 6.333 39.319 1.00 27.48 107 LEU C N 1
ATOM 2373 C CA . LEU C 1 107 ? 56.740 7.212 39.238 1.00 27.96 107 LEU C CA 1
ATOM 2374 C C . LEU C 1 107 ? 56.944 8.343 40.243 1.00 29.07 107 LEU C C 1
ATOM 2375 O O . LEU C 1 107 ? 56.806 9.514 39.919 1.00 29.77 107 LEU C O 1
ATOM 2380 N N . ASN C 1 108 ? 57.394 8.001 41.428 1.00 15.00 108 ASN C N 1
ATOM 2381 C CA . ASN C 1 108 ? 57.642 9.005 42.454 1.00 15.00 108 ASN C CA 1
ATOM 2382 C C . ASN C 1 108 ? 58.815 9.901 42.069 1.00 15.00 108 ASN C C 1
ATOM 2383 O O . ASN C 1 108 ? 58.724 11.126 42.201 1.00 32.39 108 ASN C O 1
ATOM 2388 N N . ALA C 1 109 ? 59.883 9.333 41.516 1.00 33.11 109 ALA C N 1
ATOM 2389 C CA . ALA C 1 109 ? 61.082 10.082 41.103 1.00 32.91 109 ALA C CA 1
ATOM 2390 C C . ALA C 1 109 ? 60.760 11.082 40.005 1.00 33.29 109 ALA C C 1
ATOM 2391 O O . ALA C 1 109 ? 61.307 12.176 39.997 1.00 33.32 109 ALA C O 1
ATOM 2393 N N . SER C 1 110 ? 59.866 10.691 39.087 1.00 33.31 110 SER C N 1
ATOM 2394 C CA . SER C 1 110 ? 59.462 11.517 37.956 1.00 32.58 110 SER C CA 1
ATOM 2395 C C . SER C 1 110 ? 58.783 12.787 38.420 1.00 32.55 110 SER C C 1
ATOM 2396 O O . SER C 1 110 ? 58.816 13.799 37.733 1.00 32.65 110 SER C O 1
ATOM 2399 N N . LEU C 1 111 ? 58.138 12.721 39.573 1.00 32.50 111 LEU C N 1
ATOM 2400 C CA . LEU C 1 111 ? 57.354 13.843 40.062 1.00 33.42 111 LEU C CA 1
ATOM 2401 C C . LEU C 1 111 ? 58.174 14.723 41.006 1.00 35.27 111 LEU C C 1
ATOM 2402 O O . LEU C 1 111 ? 57.628 15.469 41.824 1.00 36.08 111 LEU C O 1
ATOM 2407 N N . ARG C 1 112 ? 59.487 14.645 40.813 1.00 37.36 112 ARG C N 1
ATOM 2408 C CA . ARG C 1 112 ? 60.518 15.336 41.591 1.00 38.85 112 ARG C CA 1
ATOM 2409 C C . ARG C 1 112 ? 60.571 14.824 43.022 1.00 38.78 112 ARG C C 1
ATOM 2410 O O . ARG C 1 112 ? 61.414 13.975 43.326 1.00 39.43 112 ARG C O 1
ATOM 2418 N N . ASN D 1 8 ? 57.942 -9.846 49.537 1.00 39.72 8 ASN D N 1
ATOM 2419 C CA . ASN D 1 8 ? 56.958 -8.831 50.051 1.00 39.94 8 ASN D CA 1
ATOM 2420 C C . ASN D 1 8 ? 55.675 -8.746 49.208 1.00 39.26 8 ASN D C 1
ATOM 2421 O O . ASN D 1 8 ? 55.531 -9.475 48.194 1.00 39.92 8 ASN D O 1
ATOM 2426 N N . THR D 1 9 ? 54.734 -7.959 49.748 1.00 37.57 9 THR D N 1
ATOM 2427 C CA . THR D 1 9 ? 53.717 -7.111 49.080 1.00 35.32 9 THR D CA 1
ATOM 2428 C C . THR D 1 9 ? 52.357 -6.859 49.859 1.00 32.66 9 THR D C 1
ATOM 2429 O O . THR D 1 9 ? 52.185 -7.310 50.999 1.00 32.98 9 THR D O 1
ATOM 2433 N N . ALA D 1 10 ? 51.348 -6.363 49.073 1.00 29.07 10 ALA D N 1
ATOM 2434 C CA . ALA D 1 10 ? 49.965 -6.010 49.537 1.00 24.10 10 ALA D CA 1
ATOM 2435 C C . ALA D 1 10 ? 49.209 -6.533 50.809 1.00 21.88 10 ALA D C 1
ATOM 2436 O O . ALA D 1 10 ? 48.903 -7.707 50.951 1.00 19.19 10 ALA D O 1
ATOM 2438 N N . SER D 1 11 ? 48.789 -5.595 51.654 1.00 18.48 11 SER D N 1
ATOM 2439 C CA . SER D 1 11 ? 48.053 -5.933 52.868 1.00 18.46 11 SER D CA 1
ATOM 2440 C C . SER D 1 11 ? 46.533 -5.828 52.645 1.00 17.74 11 SER D C 1
ATOM 2441 O O . SER D 1 11 ? 46.085 -5.153 51.714 1.00 16.31 11 SER D O 1
ATOM 2444 N N . VAL D 1 12 ? 45.749 -6.447 53.525 1.00 17.60 12 VAL D N 1
ATOM 2445 C CA . VAL D 1 12 ? 44.328 -6.132 53.672 1.00 18.30 12 VAL D CA 1
ATOM 2446 C C . VAL D 1 12 ? 43.813 -6.175 55.113 1.00 16.81 12 VAL D C 1
ATOM 2447 O O . VAL D 1 12 ? 44.425 -6.747 55.965 1.00 15.51 12 VAL D O 1
ATOM 2451 N N . VAL D 1 13 ? 42.665 -5.564 55.357 1.00 16.77 13 VAL D N 1
ATOM 2452 C CA . VAL D 1 13 ? 42.084 -5.532 56.688 1.00 16.61 13 VAL D CA 1
ATOM 2453 C C . VAL D 1 13 ? 40.762 -6.273 56.638 1.00 17.87 13 VAL D C 1
ATOM 2454 O O . VAL D 1 13 ? 39.925 -5.950 55.772 1.00 17.96 13 VAL D O 1
ATOM 2458 N N . VAL D 1 14 ? 40.592 -7.297 57.487 1.00 15.86 14 VAL D N 1
ATOM 2459 C CA . VAL D 1 14 ? 39.348 -8.060 57.522 1.00 16.20 14 VAL D CA 1
ATOM 2460 C C . VAL D 1 14 ? 38.620 -7.825 58.847 1.00 15.23 14 VAL D C 1
ATOM 2461 O O . VAL D 1 14 ? 39.167 -8.076 59.909 1.00 14.71 14 VAL D O 1
ATOM 2465 N N . LEU D 1 15 ? 37.394 -7.266 58.772 1.00 13.61 15 LEU D N 1
ATOM 2466 C CA . LEU D 1 15 ? 36.535 -7.135 59.940 1.00 14.70 15 LEU D CA 1
ATOM 2467 C C . LEU D 1 15 ? 35.763 -8.420 60.192 1.00 12.52 15 LEU D C 1
ATOM 2468 O O . LEU D 1 15 ? 35.328 -9.060 59.229 1.00 12.57 15 LEU D O 1
ATOM 2473 N N . CYS D 1 16 ? 35.634 -8.800 61.466 1.00 13.62 16 CYS D N 1
ATOM 2474 C CA . CYS D 1 16 ? 34.709 -9.851 61.893 1.00 12.92 16 CYS D CA 1
ATOM 2475 C C . CYS D 1 16 ? 34.190 -9.594 63.305 1.00 13.75 16 CYS D C 1
ATOM 2476 O O . CYS D 1 16 ? 34.714 -8.777 64.020 1.00 13.72 16 CYS D O 1
ATOM 2479 N N . THR D 1 17 ? 33.097 -10.246 63.646 1.00 12.49 17 THR D N 1
ATOM 2480 C CA . THR D 1 17 ? 32.383 -10.013 64.911 1.00 14.15 17 THR D CA 1
ATOM 2481 C C . THR D 1 17 ? 32.458 -11.317 65.703 1.00 15.70 17 THR D C 1
ATOM 2482 O O . THR D 1 17 ? 32.293 -12.373 65.114 1.00 16.15 17 THR D O 1
ATOM 2486 N N . ALA D 1 18 ? 32.737 -11.261 67.009 1.00 13.62 18 ALA D N 1
ATOM 2487 C CA . ALA D 1 18 ? 32.584 -12.424 67.919 1.00 14.19 18 ALA D CA 1
ATOM 2488 C C . ALA D 1 18 ? 31.771 -12.054 69.199 1.00 14.13 18 ALA D C 1
ATOM 2489 O O . ALA D 1 18 ? 31.709 -10.886 69.589 1.00 15.15 18 ALA D O 1
ATOM 2491 N N . PRO D 1 19 ? 31.116 -13.029 69.833 1.00 15.93 19 PRO D N 1
ATOM 2492 C CA . PRO D 1 19 ? 30.225 -12.770 70.973 1.00 16.90 19 PRO D CA 1
ATOM 2493 C C . PRO D 1 19 ? 30.802 -12.283 72.305 1.00 15.59 19 PRO D C 1
ATOM 2494 O O . PRO D 1 19 ? 30.093 -11.643 73.110 1.00 15.86 19 PRO D O 1
ATOM 2498 N N . ASP D 1 20 ? 32.068 -12.593 72.539 1.00 15.68 20 ASP D N 1
ATOM 2499 C CA . ASP D 1 20 ? 32.707 -12.312 73.818 1.00 17.31 20 ASP D CA 1
ATOM 2500 C C . ASP D 1 20 ? 34.213 -12.489 73.720 1.00 16.72 20 ASP D C 1
ATOM 2501 O O . ASP D 1 20 ? 34.753 -12.983 72.694 1.00 14.80 20 ASP D O 1
ATOM 2506 N N . GLU D 1 21 ? 34.879 -12.058 74.797 1.00 17.59 21 GLU D N 1
ATOM 2507 C CA . GLU D 1 21 ? 36.332 -11.894 74.787 1.00 16.25 21 GLU D CA 1
ATOM 2508 C C . GLU D 1 21 ? 36.998 -13.295 74.672 1.00 16.46 21 GLU D C 1
ATOM 2509 O O . GLU D 1 21 ? 37.994 -13.431 73.960 1.00 18.35 21 GLU D O 1
ATOM 2515 N N . ALA D 1 22 ? 36.459 -14.296 75.370 1.00 17.50 22 ALA D N 1
ATOM 2516 C CA . ALA D 1 22 ? 37.005 -15.662 75.359 1.00 16.04 22 ALA D CA 1
ATOM 2517 C C . ALA D 1 22 ? 36.979 -16.234 73.935 1.00 15.50 22 ALA D C 1
ATOM 2518 O O . ALA D 1 22 ? 37.993 -16.741 73.428 1.00 17.13 22 ALA D O 1
ATOM 2520 N N . THR D 1 23 ? 35.815 -16.142 73.298 1.00 14.33 23 THR D N 1
ATOM 2521 C CA . THR D 1 23 ? 35.632 -16.593 71.924 1.00 15.00 23 THR D CA 1
ATOM 2522 C C . THR D 1 23 ? 36.515 -15.887 70.894 1.00 15.04 23 THR D C 1
ATOM 2523 O O . THR D 1 23 ? 37.174 -16.543 70.061 1.00 16.27 23 THR D O 1
ATOM 2527 N N . ALA D 1 24 ? 36.539 -14.556 70.970 1.00 13.78 24 ALA D N 1
ATOM 2528 C CA . ALA D 1 24 ? 37.399 -13.755 70.151 1.00 14.32 24 ALA D CA 1
ATOM 2529 C C . ALA D 1 24 ? 38.899 -14.100 70.293 1.00 14.21 24 ALA D C 1
ATOM 2530 O O . ALA D 1 24 ? 39.602 -14.194 69.296 1.00 14.47 24 ALA D O 1
ATOM 2532 N N . GLN D 1 25 ? 39.379 -14.169 71.534 1.00 14.67 25 GLN D N 1
ATOM 2533 C CA . GLN D 1 25 ? 40.777 -14.545 71.820 1.00 16.25 25 GLN D CA 1
ATOM 2534 C C . GLN D 1 25 ? 41.140 -15.925 71.301 1.00 17.64 25 GLN D C 1
ATOM 2535 O O . GLN D 1 25 ? 42.239 -16.113 70.764 1.00 16.87 25 GLN D O 1
ATOM 2541 N N . ASP D 1 26 ? 40.218 -16.879 71.455 1.00 17.12 26 ASP D N 1
ATOM 2542 C CA . ASP D 1 26 ? 40.432 -18.240 70.980 1.00 19.86 26 ASP D CA 1
ATOM 2543 C C . ASP D 1 26 ? 40.613 -18.321 69.481 1.00 19.34 26 ASP D C 1
ATOM 2544 O O . ASP D 1 26 ? 41.548 -18.926 68.959 1.00 19.25 26 ASP D O 1
ATOM 2549 N N . LEU D 1 27 ? 39.690 -17.684 68.792 1.00 17.96 27 LEU D N 1
ATOM 2550 C CA . LEU D 1 27 ? 39.668 -17.616 67.360 1.00 16.73 27 LEU D CA 1
ATOM 2551 C C . LEU D 1 27 ? 40.883 -16.929 66.760 1.00 16.14 27 LEU D C 1
ATOM 2552 O O . LEU D 1 27 ? 41.459 -17.391 65.773 1.00 14.72 27 LEU D O 1
ATOM 2557 N N . ALA D 1 28 ? 41.278 -15.812 67.371 1.00 15.88 28 ALA D N 1
ATOM 2558 C CA . ALA D 1 28 ? 42.466 -15.095 66.927 1.00 16.12 28 ALA D CA 1
ATOM 2559 C C . ALA D 1 28 ? 43.683 -15.978 67.082 1.00 16.14 28 ALA D C 1
ATOM 2560 O O . ALA D 1 28 ? 44.529 -15.996 66.216 1.00 15.40 28 ALA D O 1
ATOM 2562 N N . ALA D 1 29 ? 43.766 -16.715 68.191 1.00 16.00 29 ALA D N 1
ATOM 2563 C CA . ALA D 1 29 ? 44.920 -17.576 68.430 1.00 16.31 29 ALA D CA 1
ATOM 2564 C C . ALA D 1 29 ? 45.005 -18.606 67.353 1.00 16.31 29 ALA D C 1
ATOM 2565 O O . ALA D 1 29 ? 46.107 -18.924 66.910 1.00 17.89 29 ALA D O 1
ATOM 2567 N N . LYS D 1 30 ? 43.840 -19.122 66.926 1.00 16.37 30 LYS D N 1
ATOM 2568 C CA . LYS D 1 30 ? 43.729 -20.185 65.921 1.00 17.49 30 LYS D CA 1
ATOM 2569 C C . LYS D 1 30 ? 44.211 -19.734 64.547 1.00 17.06 30 LYS D C 1
ATOM 2570 O O . LYS D 1 30 ? 45.096 -20.367 63.943 1.00 15.47 30 LYS D O 1
ATOM 2576 N N . VAL D 1 31 ? 43.663 -18.613 64.055 1.00 17.07 31 VAL D N 1
ATOM 2577 C CA . VAL D 1 31 ? 44.066 -18.106 62.765 1.00 16.58 31 VAL D CA 1
ATOM 2578 C C . VAL D 1 31 ? 45.519 -17.597 62.711 1.00 15.55 31 VAL D C 1
ATOM 2579 O O . VAL D 1 31 ? 46.140 -17.665 61.671 1.00 16.86 31 VAL D O 1
ATOM 2583 N N . LEU D 1 32 ? 46.038 -17.034 63.803 1.00 14.62 32 LEU D N 1
ATOM 2584 C CA . LEU D 1 32 ? 47.454 -16.725 63.934 1.00 13.62 32 LEU D CA 1
ATOM 2585 C C . LEU D 1 32 ? 48.369 -17.987 63.839 1.00 15.61 32 LEU D C 1
ATOM 2586 O O . LEU D 1 32 ? 49.446 -17.960 63.196 1.00 16.86 32 LEU D O 1
ATOM 2591 N N . ALA D 1 33 ? 47.982 -19.055 64.526 1.00 15.66 33 ALA D N 1
ATOM 2592 C CA . ALA D 1 33 ? 48.761 -20.300 64.567 1.00 17.48 33 ALA D CA 1
ATOM 2593 C C . ALA D 1 33 ? 48.901 -20.938 63.200 1.00 18.35 33 ALA D C 1
ATOM 2594 O O . ALA D 1 33 ? 50.012 -21.411 62.822 1.00 19.79 33 ALA D O 1
ATOM 2596 N N . GLU D 1 34 ? 47.795 -20.911 62.458 1.00 18.84 34 GLU D N 1
ATOM 2597 C CA . GLU D 1 34 ? 47.703 -21.368 61.072 1.00 18.98 34 GLU D CA 1
ATOM 2598 C C . GLU D 1 34 ? 48.262 -20.391 60.047 1.00 18.15 34 GLU D C 1
ATOM 2599 O O . GLU D 1 34 ? 48.131 -20.641 58.833 1.00 18.21 34 GLU D O 1
ATOM 2605 N N . LYS D 1 35 ? 48.824 -19.283 60.539 1.00 17.84 35 LYS D N 1
ATOM 2606 C CA . LYS D 1 35 ? 49.484 -18.258 59.747 1.00 17.33 35 LYS D CA 1
ATOM 2607 C C . LYS D 1 35 ? 48.598 -17.746 58.629 1.00 16.12 35 LYS D C 1
ATOM 2608 O O . LYS D 1 35 ? 49.043 -17.573 57.483 1.00 16.29 35 LYS D O 1
ATOM 2614 N N . LEU D 1 36 ? 47.337 -17.464 58.974 1.00 14.41 36 LEU D N 1
ATOM 2615 C CA . LEU D 1 36 ? 46.413 -16.820 57.996 1.00 14.24 36 LEU D CA 1
ATOM 2616 C C . LEU D 1 36 ? 46.237 -15.311 58.181 1.00 14.15 36 LEU D C 1
ATOM 2617 O O . LEU D 1 36 ? 45.663 -14.630 57.315 1.00 14.17 36 LEU D O 1
ATOM 2622 N N . ALA D 1 37 ? 46.699 -14.818 59.317 1.00 12.52 37 ALA D N 1
ATOM 2623 C CA . ALA D 1 37 ? 46.717 -13.398 59.674 1.00 12.26 37 ALA D CA 1
ATOM 2624 C C . ALA D 1 37 ? 48.045 -13.226 60.452 1.00 10.92 37 ALA D C 1
ATOM 2625 O O . ALA D 1 37 ? 48.499 -14.173 61.104 1.00 12.98 37 ALA D O 1
ATOM 2627 N N . ALA D 1 38 ? 48.616 -12.027 60.363 1.00 11.36 38 ALA D N 1
ATOM 2628 C CA . ALA D 1 38 ? 49.832 -11.621 61.097 1.00 13.14 38 ALA D CA 1
ATOM 2629 C C . ALA D 1 38 ? 49.487 -11.067 62.458 1.00 14.03 38 ALA D C 1
ATOM 2630 O O . ALA D 1 38 ? 50.237 -11.297 63.382 1.00 13.82 38 ALA D O 1
ATOM 2632 N N . CYS D 1 39 ? 48.382 -10.304 62.583 1.00 13.61 39 CYS D N 1
ATOM 2633 C CA . CYS D 1 39 ? 48.040 -9.702 63.873 1.00 13.69 39 CYS D CA 1
ATOM 2634 C C . CYS D 1 39 ? 46.522 -9.638 63.994 1.00 13.68 39 CYS D C 1
ATOM 2635 O O . CYS D 1 39 ? 45.832 -9.456 63.012 1.00 12.01 39 CYS D O 1
ATOM 2638 N N . ALA D 1 40 ? 46.003 -9.747 65.215 1.00 13.63 40 ALA D N 1
ATOM 2639 C CA . ALA D 1 40 ? 44.588 -9.473 65.385 1.00 14.96 40 ALA D CA 1
ATOM 2640 C C . ALA D 1 40 ? 44.357 -8.399 66.459 1.00 15.43 40 ALA D C 1
ATOM 2641 O O . ALA D 1 40 ? 45.046 -8.362 67.474 1.00 17.86 40 ALA D O 1
ATOM 2643 N N . THR D 1 41 ? 43.408 -7.497 66.205 1.00 14.40 41 THR D N 1
ATOM 2644 C CA . THR D 1 41 ? 43.097 -6.420 67.134 1.00 13.69 41 THR D CA 1
ATOM 2645 C C . THR D 1 41 ? 41.661 -6.675 67.541 1.00 12.14 41 THR D C 1
ATOM 2646 O O . THR D 1 41 ? 40.782 -6.870 66.650 1.00 12.30 41 THR D O 1
ATOM 2650 N N . LEU D 1 42 ? 41.435 -6.696 68.851 1.00 10.97 42 LEU D N 1
ATOM 2651 C CA . LEU D 1 42 ? 40.079 -7.026 69.416 1.00 10.68 42 LEU D CA 1
ATOM 2652 C C . LEU D 1 42 ? 39.565 -5.825 70.201 1.00 10.76 42 LEU D C 1
ATOM 2653 O O . LEU D 1 42 ? 40.291 -5.323 71.025 1.00 11.60 42 LEU D O 1
ATOM 2658 N N . ILE D 1 43 ? 38.353 -5.313 69.898 1.00 12.50 43 ILE D N 1
ATOM 2659 C CA . ILE D 1 43 ? 37.767 -4.182 70.625 1.00 12.10 43 ILE D CA 1
ATOM 2660 C C . ILE D 1 43 ? 36.556 -4.716 71.369 1.00 12.50 43 ILE D C 1
ATOM 2661 O O . ILE D 1 43 ? 35.541 -4.920 70.751 1.00 10.41 43 ILE D O 1
ATOM 2666 N N . PRO D 1 44 ? 36.646 -4.955 72.667 1.00 14.38 44 PRO D N 1
ATOM 2667 C CA . PRO D 1 44 ? 35.497 -5.544 73.375 1.00 16.27 44 PRO D CA 1
ATOM 2668 C C . PRO D 1 44 ? 34.535 -4.387 73.761 1.00 16.19 44 PRO D C 1
ATOM 2669 O O . PRO D 1 44 ? 34.879 -3.213 73.615 1.00 14.91 44 PRO D O 1
ATOM 2673 N N . GLY D 1 45 ? 33.335 -4.742 74.208 1.00 17.81 45 GLY D N 1
ATOM 2674 C CA . GLY D 1 45 ? 32.419 -3.774 74.800 1.00 18.59 45 GLY D CA 1
ATOM 2675 C C . GLY D 1 45 ? 31.634 -2.938 73.800 1.00 18.85 45 GLY D C 1
ATOM 2676 O O . GLY D 1 45 ? 31.070 -1.899 74.160 1.00 19.88 45 GLY D O 1
ATOM 2677 N N . ALA D 1 46 ? 31.631 -3.387 72.546 1.00 16.98 46 ALA D N 1
ATOM 2678 C CA . ALA D 1 46 ? 30.843 -2.760 71.505 1.00 16.21 46 ALA D CA 1
ATOM 2679 C C . ALA D 1 46 ? 29.415 -3.195 71.719 1.00 16.18 46 ALA D C 1
ATOM 2680 O O . ALA D 1 46 ? 29.173 -4.163 72.395 1.00 15.15 46 ALA D O 1
ATOM 2682 N N . THR D 1 47 ? 28.479 -2.483 71.102 1.00 18.31 47 THR D N 1
ATOM 2683 C CA . THR D 1 47 ? 27.069 -2.788 71.184 1.00 19.47 47 THR D CA 1
ATOM 2684 C C . THR D 1 47 ? 26.561 -3.001 69.741 1.00 19.12 47 THR D C 1
ATOM 2685 O O . THR D 1 47 ? 26.853 -2.219 68.867 1.00 19.18 47 THR D O 1
ATOM 2689 N N . SER D 1 48 ? 25.883 -4.109 69.476 1.00 18.67 48 SER D N 1
ATOM 2690 C CA . SER D 1 48 ? 25.264 -4.294 68.180 1.00 19.75 48 SER D CA 1
ATOM 2691 C C . SER D 1 48 ? 23.719 -4.275 68.246 1.00 19.32 48 SER D C 1
ATOM 2692 O O . SER D 1 48 ? 23.101 -4.884 69.134 1.00 19.36 48 SER D O 1
ATOM 2695 N N . LEU D 1 49 ? 23.137 -3.543 67.318 1.00 16.87 49 LEU D N 1
ATOM 2696 C CA . LEU D 1 49 ? 21.664 -3.521 67.137 1.00 18.88 49 LEU D CA 1
ATOM 2697 C C . LEU D 1 49 ? 21.265 -4.010 65.747 1.00 17.81 49 LEU D C 1
ATOM 2698 O O . LEU D 1 49 ? 21.887 -3.652 64.781 1.00 18.31 49 LEU D O 1
ATOM 2703 N N . TYR D 1 50 ? 20.167 -4.782 65.661 1.00 17.47 50 TYR D N 1
ATOM 2704 C CA . TYR D 1 50 ? 19.703 -5.377 64.421 1.00 18.31 50 TYR D CA 1
ATOM 2705 C C . TYR D 1 50 ? 18.330 -6.021 64.681 1.00 19.39 50 TYR D C 1
ATOM 2706 O O . TYR D 1 50 ? 18.017 -6.350 65.824 1.00 19.63 50 TYR D O 1
ATOM 2715 N N . TYR D 1 51 ? 17.544 -6.203 63.626 1.00 20.48 51 TYR D N 1
ATOM 2716 C CA . TYR D 1 51 ? 16.336 -7.003 63.740 1.00 22.60 51 TYR D CA 1
ATOM 2717 C C . TYR D 1 51 ? 16.555 -8.486 63.559 1.00 24.43 51 TYR D C 1
ATOM 2718 O O . TYR D 1 51 ? 17.207 -8.907 62.616 1.00 25.06 51 TYR D O 1
ATOM 2727 N N . TRP D 1 52 ? 16.000 -9.294 64.459 1.00 28.22 52 TRP D N 1
ATOM 2728 C CA . TRP D 1 52 ? 15.967 -10.750 64.248 1.00 31.86 52 TRP D CA 1
ATOM 2729 C C . TRP D 1 52 ? 14.554 -11.341 64.366 1.00 32.62 52 TRP D C 1
ATOM 2730 O O . TRP D 1 52 ? 13.841 -11.107 65.337 1.00 33.04 52 TRP D O 1
ATOM 2741 N N . GLU D 1 53 ? 14.174 -12.099 63.350 1.00 34.71 53 GLU D N 1
ATOM 2742 C CA . GLU D 1 53 ? 12.828 -12.649 63.236 1.00 36.40 53 GLU D CA 1
ATOM 2743 C C . GLU D 1 53 ? 11.768 -11.701 63.826 1.00 36.81 53 GLU D C 1
ATOM 2744 O O . GLU D 1 53 ? 10.954 -12.097 64.672 1.00 37.52 53 GLU D O 1
ATOM 2750 N N . GLY D 1 54 ? 11.816 -10.440 63.392 1.00 36.44 54 GLY D N 1
ATOM 2751 C CA . GLY D 1 54 ? 10.797 -9.448 63.712 1.00 36.13 54 GLY D CA 1
ATOM 2752 C C . GLY D 1 54 ? 10.960 -8.418 64.824 1.00 35.26 54 GLY D C 1
ATOM 2753 O O . GLY D 1 54 ? 10.193 -7.449 64.863 1.00 34.74 54 GLY D O 1
ATOM 2754 N N . LYS D 1 55 ? 11.907 -8.613 65.745 1.00 34.07 55 LYS D N 1
ATOM 2755 C CA . LYS D 1 55 ? 12.122 -7.611 66.791 1.00 33.57 55 LYS D CA 1
ATOM 2756 C C . LYS D 1 55 ? 13.552 -7.091 66.909 1.00 31.90 55 LYS D C 1
ATOM 2757 O O . LYS D 1 55 ? 14.527 -7.770 66.566 1.00 31.21 55 LYS D O 1
ATOM 2763 N N . LEU D 1 56 ? 13.657 -5.886 67.464 1.00 30.95 56 LEU D N 1
ATOM 2764 C CA . LEU D 1 56 ? 14.931 -5.252 67.727 1.00 30.02 56 LEU D CA 1
ATOM 2765 C C . LEU D 1 56 ? 15.728 -5.975 68.805 1.00 29.05 56 LEU D C 1
ATOM 2766 O O . LEU D 1 56 ? 15.224 -6.260 69.894 1.00 29.54 56 LEU D O 1
ATOM 2771 N N . GLU D 1 57 ? 16.981 -6.286 68.495 1.00 28.04 57 GLU D N 1
ATOM 2772 C CA . GLU D 1 57 ? 17.848 -6.955 69.442 1.00 26.72 57 GLU D CA 1
ATOM 2773 C C . GLU D 1 57 ? 19.059 -6.065 69.744 1.00 26.46 57 GLU D C 1
ATOM 2774 O O . GLU D 1 57 ? 19.509 -5.276 68.899 1.00 23.65 57 GLU D O 1
ATOM 2780 N N . GLN D 1 58 ? 19.567 -6.182 70.959 1.00 23.98 58 GLN D N 1
ATOM 2781 C CA . GLN D 1 58 ? 20.712 -5.369 71.337 1.00 24.07 58 GLN D CA 1
ATOM 2782 C C . GLN D 1 58 ? 21.637 -6.191 72.238 1.00 22.27 58 GLN D C 1
ATOM 2783 O O . GLN D 1 58 ? 21.199 -6.700 73.240 1.00 21.36 58 GLN D O 1
ATOM 2789 N N . GLU D 1 59 ? 22.906 -6.340 71.865 1.00 19.61 59 GLU D N 1
ATOM 2790 C CA . GLU D 1 59 ? 23.787 -7.282 72.538 1.00 19.03 59 GLU D CA 1
ATOM 2791 C C . GLU D 1 59 ? 25.225 -6.746 72.535 1.00 18.20 59 GLU D C 1
ATOM 2792 O O . GLU D 1 59 ? 25.624 -6.049 71.613 1.00 16.05 59 GLU D O 1
ATOM 2798 N N . TYR D 1 60 ? 25.988 -7.118 73.553 1.00 17.13 60 TYR D N 1
ATOM 2799 C CA . TYR D 1 60 ? 27.443 -6.885 73.523 1.00 17.28 60 TYR D CA 1
ATOM 2800 C C . TYR D 1 60 ? 28.099 -7.720 72.409 1.00 15.38 60 TYR D C 1
ATOM 2801 O O . TYR D 1 60 ? 27.614 -8.810 72.078 1.00 14.41 60 TYR D O 1
ATOM 2810 N N . GLU D 1 61 ? 29.175 -7.173 71.805 1.00 15.28 61 GLU D N 1
ATOM 2811 C CA . GLU D 1 61 ? 29.985 -7.901 70.835 1.00 16.04 61 GLU D CA 1
ATOM 2812 C C . GLU D 1 61 ? 31.417 -7.466 70.989 1.00 15.51 61 GLU D C 1
ATOM 2813 O O . GLU D 1 61 ? 31.674 -6.433 71.631 1.00 15.75 61 GLU D O 1
ATOM 2819 N N . VAL D 1 62 ? 32.307 -8.253 70.376 1.00 13.75 62 VAL D N 1
ATOM 2820 C CA . VAL D 1 62 ? 33.720 -7.935 70.148 1.00 15.24 62 VAL D CA 1
ATOM 2821 C C . VAL D 1 62 ? 33.942 -7.675 68.686 1.00 13.99 62 VAL D C 1
ATOM 2822 O O . VAL D 1 62 ? 33.579 -8.487 67.835 1.00 15.76 62 VAL D O 1
ATOM 2826 N N . GLN D 1 63 ? 34.470 -6.499 68.380 1.00 14.16 63 GLN D N 1
ATOM 2827 C CA . GLN D 1 63 ? 34.813 -6.137 67.011 1.00 13.67 63 GLN D CA 1
ATOM 2828 C C . GLN D 1 63 ? 36.240 -6.616 66.774 1.00 13.66 63 GLN D C 1
ATOM 2829 O O . GLN D 1 63 ? 37.149 -6.237 67.442 1.00 14.81 63 GLN D O 1
ATOM 2835 N N . MET D 1 64 ? 36.397 -7.513 65.826 1.00 13.30 64 MET D N 1
ATOM 2836 C CA . MET D 1 64 ? 37.721 -8.047 65.476 1.00 12.70 64 MET D CA 1
ATOM 2837 C C . MET D 1 64 ? 38.257 -7.283 64.272 1.00 13.41 64 MET D C 1
ATOM 2838 O O . MET D 1 64 ? 37.505 -6.986 63.353 1.00 12.31 64 MET D O 1
ATOM 2843 N N . ILE D 1 65 ? 39.583 -7.023 64.237 1.00 11.60 65 ILE D N 1
ATOM 2844 C CA . ILE D 1 65 ? 40.198 -6.409 63.076 1.00 12.63 65 ILE D CA 1
ATOM 2845 C C . ILE D 1 65 ? 41.458 -7.245 62.781 1.00 12.14 65 ILE D C 1
ATOM 2846 O O . ILE D 1 65 ? 42.427 -7.269 63.556 1.00 12.43 65 ILE D O 1
ATOM 2851 N N . LEU D 1 66 ? 41.397 -7.974 61.682 1.00 11.07 66 LEU D N 1
ATOM 2852 C CA . LEU D 1 66 ? 42.473 -8.890 61.338 1.00 10.89 66 LEU D CA 1
ATOM 2853 C C . LEU D 1 66 ? 43.337 -8.356 60.230 1.00 11.73 66 LEU D C 1
ATOM 2854 O O . LEU D 1 66 ? 42.825 -7.823 59.265 1.00 12.51 66 LEU D O 1
ATOM 2859 N N . LYS D 1 67 ? 44.660 -8.527 60.364 1.00 11.42 67 LYS D N 1
ATOM 2860 C CA . LYS D 1 67 ? 45.634 -7.923 59.464 1.00 10.65 67 LYS D CA 1
ATOM 2861 C C . LYS D 1 67 ? 46.417 -9.059 58.799 1.00 11.04 67 LYS D C 1
ATOM 2862 O O . LYS D 1 67 ? 47.067 -9.870 59.473 1.00 9.40 67 LYS D O 1
ATOM 2868 N N . THR D 1 68 ? 46.306 -9.125 57.472 1.00 10.01 68 THR D N 1
ATOM 2869 C CA . THR D 1 68 ? 46.909 -10.191 56.672 1.00 11.69 68 THR D CA 1
ATOM 2870 C C . THR D 1 68 ? 47.325 -9.631 55.287 1.00 12.92 68 THR D C 1
ATOM 2871 O O . THR D 1 68 ? 47.282 -8.383 55.040 1.00 11.80 68 THR D O 1
ATOM 2875 N N . THR D 1 69 ? 47.789 -10.524 54.410 1.00 13.79 69 THR D N 1
ATOM 2876 C CA . THR D 1 69 ? 48.106 -10.115 53.044 1.00 16.47 69 THR D CA 1
ATOM 2877 C C . THR D 1 69 ? 47.136 -10.661 51.999 1.00 18.01 69 THR D C 1
ATOM 2878 O O . THR D 1 69 ? 46.248 -11.513 52.288 1.00 17.14 69 THR D O 1
ATOM 2882 N N . VAL D 1 70 ? 47.225 -10.131 50.781 1.00 18.99 70 VAL D N 1
ATOM 2883 C CA . VAL D 1 70 ? 46.229 -10.488 49.811 1.00 19.01 70 VAL D CA 1
ATOM 2884 C C . VAL D 1 70 ? 46.318 -11.983 49.526 1.00 19.07 70 VAL D C 1
ATOM 2885 O O . VAL D 1 70 ? 45.285 -12.607 49.278 1.00 18.95 70 VAL D O 1
ATOM 2889 N N . SER D 1 71 ? 47.544 -12.533 49.557 1.00 18.45 71 SER D N 1
ATOM 2890 C CA . SER D 1 71 ? 47.776 -13.968 49.304 1.00 19.08 71 SER D CA 1
ATOM 2891 C C . SER D 1 71 ? 47.026 -14.874 50.308 1.00 18.49 71 SER D C 1
ATOM 2892 O O . SER D 1 71 ? 46.795 -16.048 50.024 1.00 18.84 71 SER D O 1
ATOM 2895 N N . HIS D 1 72 ? 46.676 -14.353 51.487 1.00 17.02 72 HIS D N 1
ATOM 2896 C CA . HIS D 1 72 ? 46.146 -15.199 52.548 1.00 17.59 72 HIS D CA 1
ATOM 2897 C C . HIS D 1 72 ? 44.653 -14.891 52.819 1.00 16.12 72 HIS D C 1
ATOM 2898 O O . HIS D 1 72 ? 44.027 -15.542 53.592 1.00 16.37 72 HIS D O 1
ATOM 2905 N N . GLN D 1 73 ? 44.086 -13.927 52.087 1.00 16.04 73 GLN D N 1
ATOM 2906 C CA . GLN D 1 73 ? 42.729 -13.433 52.278 1.00 14.97 73 GLN D CA 1
ATOM 2907 C C . GLN D 1 73 ? 41.693 -14.537 52.156 1.00 15.69 73 GLN D C 1
ATOM 2908 O O . GLN D 1 73 ? 40.941 -14.778 53.090 1.00 16.25 73 GLN D O 1
ATOM 2914 N N . GLN D 1 74 ? 41.658 -15.200 51.017 1.00 16.46 74 GLN D N 1
ATOM 2915 C CA . GLN D 1 74 ? 40.737 -16.351 50.812 1.00 17.17 74 GLN D CA 1
ATOM 2916 C C . GLN D 1 74 ? 40.779 -17.416 51.922 1.00 16.69 74 GLN D C 1
ATOM 2917 O O . GLN D 1 74 ? 39.745 -17.741 52.512 1.00 13.94 74 GLN D O 1
ATOM 2923 N N . ALA D 1 75 ? 41.975 -17.870 52.317 1.00 15.74 75 ALA D N 1
ATOM 2924 C CA . ALA D 1 75 ? 42.043 -18.930 53.321 1.00 14.66 75 ALA D CA 1
ATOM 2925 C C . ALA D 1 75 ? 41.628 -18.474 54.720 1.00 15.24 75 ALA D C 1
ATOM 2926 O O . ALA D 1 75 ? 41.019 -19.226 55.468 1.00 15.29 75 ALA D O 1
ATOM 2928 N N . LEU D 1 76 ? 42.003 -17.245 55.070 1.00 15.08 76 LEU D N 1
ATOM 2929 C CA . LEU D 1 76 ? 41.522 -16.630 56.315 1.00 15.24 76 LEU D CA 1
ATOM 2930 C C . LEU D 1 76 ? 39.994 -16.675 56.364 1.00 15.46 76 LEU D C 1
ATOM 2931 O O . LEU D 1 76 ? 39.436 -17.043 57.365 1.00 17.56 76 LEU D O 1
ATOM 2936 N N . LEU D 1 77 ? 39.328 -16.169 55.315 1.00 16.30 77 LEU D N 1
ATOM 2937 C CA . LEU D 1 77 ? 37.864 -16.117 55.266 1.00 16.36 77 LEU D CA 1
ATOM 2938 C C . LEU D 1 77 ? 37.316 -17.546 55.442 1.00 16.88 77 LEU D C 1
ATOM 2939 O O . LEU D 1 77 ? 36.367 -17.761 56.196 1.00 15.93 77 LEU D O 1
ATOM 2944 N N . GLU D 1 78 ? 37.934 -18.524 54.770 1.00 15.38 78 GLU D N 1
ATOM 2945 C CA . GLU D 1 78 ? 37.410 -19.906 54.804 1.00 17.34 78 GLU D CA 1
ATOM 2946 C C . GLU D 1 78 ? 37.490 -20.500 56.196 1.00 17.36 78 GLU D C 1
ATOM 2947 O O . GLU D 1 78 ? 36.550 -21.159 56.650 1.00 18.16 78 GLU D O 1
ATOM 2953 N N . CYS D 1 79 ? 38.570 -20.215 56.910 1.00 17.40 79 CYS D N 1
ATOM 2954 C CA . CYS D 1 79 ? 38.755 -20.690 58.287 1.00 18.27 79 CYS D CA 1
ATOM 2955 C C . CYS D 1 79 ? 37.779 -20.065 59.272 1.00 16.48 79 CYS D C 1
ATOM 2956 O O . CYS D 1 79 ? 37.171 -20.771 60.076 1.00 17.69 79 CYS D O 1
ATOM 2959 N N . LEU D 1 80 ? 37.610 -18.739 59.230 1.00 18.08 80 LEU D N 1
ATOM 2960 C CA . LEU D 1 80 ? 36.598 -18.091 60.089 1.00 16.13 80 LEU D CA 1
ATOM 2961 C C . LEU D 1 80 ? 35.203 -18.613 59.793 1.00 17.90 80 LEU D C 1
ATOM 2962 O O . LEU D 1 80 ? 34.427 -18.843 60.698 1.00 19.36 80 LEU D O 1
ATOM 2967 N N . LYS D 1 81 ? 34.898 -18.824 58.525 1.00 17.40 81 LYS D N 1
ATOM 2968 C CA . LYS D 1 81 ? 33.580 -19.321 58.151 1.00 19.99 81 LYS D CA 1
ATOM 2969 C C . LYS D 1 81 ? 33.332 -20.723 58.703 1.00 19.71 81 LYS D C 1
ATOM 2970 O O . LYS D 1 81 ? 32.233 -21.020 59.243 1.00 20.78 81 LYS D O 1
ATOM 2976 N N . SER D 1 82 ? 34.357 -21.571 58.598 1.00 21.20 82 SER D N 1
ATOM 2977 C CA . SER D 1 82 ? 34.271 -22.949 59.088 1.00 21.95 82 SER D CA 1
ATOM 2978 C C . SER D 1 82 ? 34.021 -22.954 60.576 1.00 22.00 82 SER D C 1
ATOM 2979 O O . SER D 1 82 ? 33.233 -23.752 61.074 1.00 21.95 82 SER D O 1
ATOM 2982 N N . HIS D 1 83 ? 34.686 -22.053 61.283 1.00 21.62 83 HIS D N 1
ATOM 2983 C CA . HIS D 1 83 ? 34.603 -22.011 62.734 1.00 22.19 83 HIS D CA 1
ATOM 2984 C C . HIS D 1 83 ? 33.287 -21.481 63.315 1.00 20.48 83 HIS D C 1
ATOM 2985 O O . HIS D 1 83 ? 32.929 -21.834 64.451 1.00 22.23 83 HIS D O 1
ATOM 2992 N N . HIS D 1 84 ? 32.635 -20.584 62.571 1.00 18.62 84 HIS D N 1
ATOM 2993 C CA . HIS D 1 84 ? 31.392 -19.957 62.975 1.00 19.07 84 HIS D CA 1
ATOM 2994 C C . HIS D 1 84 ? 30.293 -21.013 63.100 1.00 19.67 84 HIS D C 1
ATOM 2995 O O . HIS D 1 84 ? 30.118 -21.849 62.198 1.00 19.78 84 HIS D O 1
ATOM 3002 N N . PRO D 1 85 ? 29.572 -20.961 64.214 1.00 19.60 85 PRO D N 1
ATOM 3003 C CA . PRO D 1 85 ? 28.544 -21.965 64.572 1.00 20.06 85 PRO D CA 1
ATOM 3004 C C . PRO D 1 85 ? 27.517 -22.210 63.479 1.00 20.82 85 PRO D C 1
ATOM 3005 O O . PRO D 1 85 ? 26.995 -23.345 63.451 1.00 20.27 85 PRO D O 1
ATOM 3009 N N . TYR D 1 86 ? 27.233 -21.202 62.640 1.00 19.92 86 TYR D N 1
ATOM 3010 C CA . TYR D 1 86 ? 26.260 -21.314 61.541 1.00 19.22 86 TYR D CA 1
ATOM 3011 C C . TYR D 1 86 ? 26.866 -21.044 60.191 1.00 19.11 86 TYR D C 1
ATOM 3012 O O . TYR D 1 86 ? 26.136 -20.825 59.205 1.00 18.00 86 TYR D O 1
ATOM 3021 N N . GLN D 1 87 ? 28.195 -21.078 60.148 1.00 18.34 87 GLN D N 1
ATOM 3022 C CA . GLN D 1 87 ? 28.948 -20.701 58.955 1.00 19.21 87 GLN D CA 1
ATOM 3023 C C . GLN D 1 87 ? 28.439 -19.381 58.358 1.00 17.42 87 GLN D C 1
ATOM 3024 O O . GLN D 1 87 ? 28.402 -19.223 57.159 1.00 17.64 87 GLN D O 1
ATOM 3030 N N . THR D 1 88 ? 28.065 -18.421 59.208 1.00 16.57 88 THR D N 1
ATOM 3031 C CA . THR D 1 88 ? 27.550 -17.124 58.761 1.00 16.75 88 THR D CA 1
ATOM 3032 C C . THR D 1 88 ? 28.264 -15.947 59.485 1.00 16.70 88 THR D C 1
ATOM 3033 O O . THR D 1 88 ? 27.644 -15.110 60.154 1.00 18.37 88 THR D O 1
ATOM 3037 N N . PRO D 1 89 ? 29.585 -15.933 59.406 1.00 16.99 89 PRO D N 1
ATOM 3038 C CA . PRO D 1 89 ? 30.400 -14.877 60.044 1.00 17.07 89 PRO D CA 1
ATOM 3039 C C . PRO D 1 89 ? 30.072 -13.438 59.527 1.00 17.59 89 PRO D C 1
ATOM 3040 O O . PRO D 1 89 ? 29.857 -13.232 58.327 1.00 17.45 89 PRO D O 1
ATOM 3044 N N . GLU D 1 90 ? 30.041 -12.450 60.428 1.00 15.91 90 GLU D N 1
ATOM 3045 C CA . GLU D 1 90 ? 29.888 -11.064 60.005 1.00 16.85 90 GLU D CA 1
ATOM 3046 C C . GLU D 1 90 ? 31.212 -10.613 59.383 1.00 16.57 90 GLU D C 1
ATOM 3047 O O . GLU D 1 90 ? 31.920 -9.815 59.953 1.00 16.41 90 GLU D O 1
ATOM 3053 N N . LEU D 1 91 ? 31.525 -11.080 58.185 1.00 14.94 91 LEU D N 1
ATOM 3054 C CA . LEU D 1 91 ? 32.883 -10.920 57.686 1.00 16.56 91 LEU D CA 1
ATOM 3055 C C . LEU D 1 91 ? 33.005 -9.955 56.474 1.00 15.44 91 LEU D C 1
ATOM 3056 O O . LEU D 1 91 ? 32.409 -10.232 55.411 1.00 16.79 91 LEU D O 1
ATOM 3061 N N . LEU D 1 92 ? 33.793 -8.876 56.589 1.00 13.00 92 LEU D N 1
ATOM 3062 C CA . LEU D 1 92 ? 33.833 -7.855 55.573 1.00 13.42 92 LEU D CA 1
ATOM 3063 C C . LEU D 1 92 ? 35.316 -7.464 55.324 1.00 13.61 92 LEU D C 1
ATOM 3064 O O . LEU D 1 92 ? 36.044 -7.265 56.293 1.00 14.85 92 LEU D O 1
ATOM 3069 N N . VAL D 1 93 ? 35.743 -7.382 54.061 1.00 11.76 93 VAL D N 1
ATOM 3070 C CA . VAL D 1 93 ? 37.152 -7.110 53.717 1.00 12.26 93 VAL D CA 1
ATOM 3071 C C . VAL D 1 93 ? 37.212 -5.685 53.234 1.00 13.09 93 VAL D C 1
ATOM 3072 O O . VAL D 1 93 ? 36.448 -5.318 52.347 1.00 12.59 93 VAL D O 1
ATOM 3076 N N . LEU D 1 94 ? 38.041 -4.862 53.885 1.00 14.59 94 LEU D N 1
ATOM 3077 C CA . LEU D 1 94 ? 38.309 -3.495 53.420 1.00 13.76 94 LEU D CA 1
ATOM 3078 C C . LEU D 1 94 ? 39.658 -3.405 52.676 1.00 15.43 94 LEU D C 1
ATOM 3079 O O . LEU D 1 94 ? 40.665 -3.851 53.191 1.00 16.95 94 LEU D O 1
ATOM 3084 N N . PRO D 1 95 ? 39.685 -2.759 51.517 1.00 14.91 95 PRO D N 1
ATOM 3085 C CA . PRO D 1 95 ? 40.936 -2.632 50.759 1.00 16.37 95 PRO D CA 1
ATOM 3086 C C . PRO D 1 95 ? 41.823 -1.563 51.397 1.00 16.02 95 PRO D C 1
ATOM 3087 O O . PRO D 1 95 ? 41.328 -0.583 52.018 1.00 17.42 95 PRO D O 1
ATOM 3091 N N . VAL D 1 96 ? 43.118 -1.726 51.221 1.00 16.58 96 VAL D N 1
ATOM 3092 C CA . VAL D 1 96 ? 44.094 -0.868 51.836 1.00 15.18 96 VAL D CA 1
ATOM 3093 C C . VAL D 1 96 ? 44.793 -0.277 50.635 1.00 16.32 96 VAL D C 1
ATOM 3094 O O . VAL D 1 96 ? 45.119 -1.011 49.725 1.00 17.29 96 VAL D O 1
ATOM 3098 N N . THR D 1 97 ? 44.997 1.032 50.593 1.00 16.85 97 THR D N 1
ATOM 3099 C CA . THR D 1 97 ? 45.658 1.582 49.410 1.00 19.30 97 THR D CA 1
ATOM 3100 C C . THR D 1 97 ? 47.147 1.807 49.673 1.00 20.23 97 THR D C 1
ATOM 3101 O O . THR D 1 97 ? 47.936 2.023 48.741 1.00 22.48 97 THR D O 1
ATOM 3105 N N . HIS D 1 98 ? 47.529 1.789 50.950 1.00 20.27 98 HIS D N 1
ATOM 3106 C CA . HIS D 1 98 ? 48.934 1.953 51.319 1.00 20.83 98 HIS D CA 1
ATOM 3107 C C . HIS D 1 98 ? 49.185 1.407 52.709 1.00 20.16 98 HIS D C 1
ATOM 3108 O O . HIS D 1 98 ? 48.448 1.714 53.648 1.00 18.95 98 HIS D O 1
ATOM 3115 N N . GLY D 1 99 ? 50.248 0.618 52.825 1.00 19.46 99 GLY D N 1
ATOM 3116 C CA . GLY D 1 99 ? 50.681 0.107 54.114 1.00 20.29 99 GLY D CA 1
ATOM 3117 C C . GLY D 1 99 ? 52.122 0.483 54.197 1.00 21.34 99 GLY D C 1
ATOM 3118 O O . GLY D 1 99 ? 52.771 0.430 53.161 1.00 22.68 99 GLY D O 1
ATOM 3119 N N . ASP D 1 100 ? 52.613 0.844 55.388 1.00 22.15 100 ASP D N 1
ATOM 3120 C CA . ASP D 1 100 ? 54.005 1.269 55.590 1.00 22.01 100 ASP D CA 1
ATOM 3121 C C . ASP D 1 100 ? 54.949 0.188 55.141 1.00 21.87 100 ASP D C 1
ATOM 3122 O O . ASP D 1 100 ? 54.723 -0.965 55.431 1.00 22.08 100 ASP D O 1
ATOM 3127 N N . THR D 1 101 ? 56.030 0.548 54.438 1.00 22.50 101 THR D N 1
ATOM 3128 C CA . THR D 1 101 ? 56.905 -0.493 53.897 1.00 23.45 101 THR D CA 1
ATOM 3129 C C . THR D 1 101 ? 57.537 -1.475 54.883 1.00 23.34 101 THR D C 1
ATOM 3130 O O . THR D 1 101 ? 57.541 -2.666 54.646 1.00 22.50 101 THR D O 1
ATOM 3134 N N . ASP D 1 102 ? 58.129 -0.962 55.952 1.00 22.82 102 ASP D N 1
ATOM 3135 C CA . ASP D 1 102 ? 58.741 -1.807 56.965 1.00 22.68 102 ASP D CA 1
ATOM 3136 C C . ASP D 1 102 ? 57.735 -2.757 57.708 1.00 22.14 102 ASP D C 1
ATOM 3137 O O . ASP D 1 102 ? 57.987 -3.968 57.864 1.00 21.08 102 ASP D O 1
ATOM 3142 N N . TYR D 1 103 ? 56.581 -2.211 58.089 1.00 22.54 103 TYR D N 1
ATOM 3143 C CA . TYR D 1 103 ? 55.458 -2.979 58.627 1.00 22.37 103 TYR D CA 1
ATOM 3144 C C . TYR D 1 103 ? 55.001 -4.095 57.686 1.00 22.04 103 TYR D C 1
ATOM 3145 O O . TYR D 1 103 ? 54.802 -5.245 58.098 1.00 21.21 103 TYR D O 1
ATOM 3154 N N . LEU D 1 104 ? 54.937 -3.784 56.399 1.00 23.14 104 LEU D N 1
ATOM 3155 C CA . LEU D 1 104 ? 54.642 -4.832 55.432 1.00 23.85 104 LEU D CA 1
ATOM 3156 C C . LEU D 1 104 ? 55.714 -5.928 55.331 1.00 23.74 104 LEU D C 1
ATOM 3157 O O . LEU D 1 104 ? 55.385 -7.108 55.168 1.00 22.66 104 LEU D O 1
ATOM 3162 N N . SER D 1 105 ? 56.991 -5.559 55.413 1.00 24.40 105 SER D N 1
ATOM 3163 C CA . SER D 1 105 ? 58.064 -6.565 55.442 1.00 26.05 105 SER D CA 1
ATOM 3164 C C . SER D 1 105 ? 57.869 -7.529 56.613 1.00 25.34 105 SER D C 1
ATOM 3165 O O . SER D 1 105 ? 57.975 -8.757 56.444 1.00 26.81 105 SER D O 1
ATOM 3168 N N . TRP D 1 106 ? 57.621 -6.982 57.806 1.00 24.63 106 TRP D N 1
ATOM 3169 C CA . TRP D 1 106 ? 57.222 -7.798 58.956 1.00 24.66 106 TRP D CA 1
ATOM 3170 C C . TRP D 1 106 ? 55.956 -8.608 58.677 1.00 24.10 106 TRP D C 1
ATOM 3171 O O . TRP D 1 106 ? 55.937 -9.833 58.883 1.00 24.38 106 TRP D O 1
ATOM 3182 N N . LEU D 1 107 ? 54.900 -7.938 58.222 1.00 24.11 107 LEU D N 1
ATOM 3183 C CA . LEU D 1 107 ? 53.654 -8.631 57.939 1.00 24.60 107 LEU D CA 1
ATOM 3184 C C . LEU D 1 107 ? 53.947 -9.831 57.060 1.00 24.89 107 LEU D C 1
ATOM 3185 O O . LEU D 1 107 ? 53.611 -10.950 57.408 1.00 25.66 107 LEU D O 1
ATOM 3190 N N . ASN D 1 108 ? 54.660 -9.603 55.967 1.00 26.85 108 ASN D N 1
ATOM 3191 C CA . ASN D 1 108 ? 55.092 -10.652 55.043 1.00 26.92 108 ASN D CA 1
ATOM 3192 C C . ASN D 1 108 ? 56.045 -11.700 55.629 1.00 28.06 108 ASN D C 1
ATOM 3193 O O . ASN D 1 108 ? 55.901 -12.905 55.391 1.00 27.03 108 ASN D O 1
ATOM 3198 N N . ALA D 1 109 ? 57.010 -11.247 56.417 1.00 27.21 109 ALA D N 1
ATOM 3199 C CA . ALA D 1 109 ? 57.971 -12.167 57.011 1.00 28.05 109 ALA D CA 1
ATOM 3200 C C . ALA D 1 109 ? 57.232 -13.114 57.912 1.00 28.00 109 ALA D C 1
ATOM 3201 O O . ALA D 1 109 ? 57.508 -14.315 57.944 1.00 28.85 109 ALA D O 1
ATOM 3203 N N . SER D 1 110 ? 56.253 -12.571 58.612 1.00 27.98 110 SER D N 1
ATOM 3204 C CA . SER D 1 110 ? 55.602 -13.305 59.664 1.00 27.52 110 SER D CA 1
ATOM 3205 C C . SER D 1 110 ? 54.590 -14.354 59.158 1.00 26.92 110 SER D C 1
ATOM 3206 O O . SER D 1 110 ? 54.128 -15.188 59.943 1.00 27.28 110 SER D O 1
ATOM 3209 N N . LEU D 1 111 ? 54.299 -14.353 57.854 1.00 25.98 111 LEU D N 1
ATOM 3210 C CA . LEU D 1 111 ? 53.325 -15.316 57.245 1.00 25.83 111 LEU D CA 1
ATOM 3211 C C . LEU D 1 111 ? 53.965 -16.342 56.310 1.00 27.45 111 LEU D C 1
ATOM 3212 O O . LEU D 1 111 ? 53.718 -17.538 56.448 1.00 28.17 111 LEU D O 1
ATOM 3217 N N . SER E 1 7 ? 19.303 -12.312 44.155 1.00 37.82 7 SER E N 1
ATOM 3218 C CA . SER E 1 7 ? 20.803 -12.176 44.011 1.00 37.86 7 SER E CA 1
ATOM 3219 C C . SER E 1 7 ? 21.389 -10.871 44.601 1.00 36.37 7 SER E C 1
ATOM 3220 O O . SER E 1 7 ? 20.909 -9.750 44.330 1.00 37.44 7 SER E O 1
ATOM 3223 N N . ASN E 1 8 ? 22.431 -11.062 45.411 1.00 34.54 8 ASN E N 1
ATOM 3224 C CA . ASN E 1 8 ? 22.937 -10.056 46.356 1.00 31.79 8 ASN E CA 1
ATOM 3225 C C . ASN E 1 8 ? 23.521 -8.795 45.799 1.00 28.99 8 ASN E C 1
ATOM 3226 O O . ASN E 1 8 ? 24.354 -8.822 44.900 1.00 28.95 8 ASN E O 1
ATOM 3231 N N . THR E 1 9 ? 23.058 -7.693 46.361 1.00 26.07 9 THR E N 1
ATOM 3232 C CA . THR E 1 9 ? 23.642 -6.385 46.145 1.00 23.19 9 THR E CA 1
ATOM 3233 C C . THR E 1 9 ? 24.844 -6.239 47.074 1.00 21.46 9 THR E C 1
ATOM 3234 O O . THR E 1 9 ? 24.863 -6.751 48.214 1.00 21.21 9 THR E O 1
ATOM 3238 N N . ALA E 1 10 ? 25.866 -5.561 46.573 1.00 19.77 10 ALA E N 1
ATOM 3239 C CA . ALA E 1 10 ? 27.126 -5.393 47.299 1.00 18.59 10 ALA E CA 1
ATOM 3240 C C . ALA E 1 10 ? 26.873 -4.681 48.638 1.00 18.31 10 ALA E C 1
ATOM 3241 O O . ALA E 1 10 ? 26.052 -3.783 48.688 1.00 17.77 10 ALA E O 1
ATOM 3243 N N . SER E 1 11 ? 27.681 -4.978 49.634 1.00 15.50 11 SER E N 1
ATOM 3244 C CA . SER E 1 11 ? 27.608 -4.288 50.924 1.00 14.97 11 SER E CA 1
ATOM 3245 C C . SER E 1 11 ? 28.466 -3.047 51.016 1.00 15.52 11 SER E C 1
ATOM 3246 O O . SER E 1 11 ? 29.444 -2.859 50.269 1.00 14.13 11 SER E O 1
ATOM 3249 N N . VAL E 1 12 ? 28.166 -2.179 51.979 1.00 14.53 12 VAL E N 1
ATOM 3250 C CA . VAL E 1 12 ? 29.147 -1.161 52.347 1.00 15.98 12 VAL E CA 1
ATOM 3251 C C . VAL E 1 12 ? 29.181 -0.900 53.836 1.00 15.02 12 VAL E C 1
ATOM 3252 O O . VAL E 1 12 ? 28.249 -1.266 54.541 1.00 13.75 12 VAL E O 1
ATOM 3256 N N . VAL E 1 13 ? 30.227 -0.200 54.271 1.00 14.60 13 VAL E N 1
ATOM 3257 C CA . VAL E 1 13 ? 30.415 0.187 55.644 1.00 14.63 13 VAL E CA 1
ATOM 3258 C C . VAL E 1 13 ? 30.374 1.698 55.735 1.00 14.94 13 VAL E C 1
ATOM 3259 O O . VAL E 1 13 ? 31.001 2.421 54.925 1.00 14.45 13 VAL E O 1
ATOM 3263 N N . VAL E 1 14 ? 29.569 2.186 56.685 1.00 13.41 14 VAL E N 1
ATOM 3264 C CA . VAL E 1 14 ? 29.399 3.601 56.894 1.00 13.71 14 VAL E CA 1
ATOM 3265 C C . VAL E 1 14 ? 29.890 3.891 58.304 1.00 13.61 14 VAL E C 1
ATOM 3266 O O . VAL E 1 14 ? 29.379 3.321 59.263 1.00 13.80 14 VAL E O 1
ATOM 3270 N N . LEU E 1 15 ? 30.907 4.749 58.436 1.00 12.78 15 LEU E N 1
ATOM 3271 C CA . LEU E 1 15 ? 31.261 5.270 59.767 1.00 12.35 15 LEU E CA 1
ATOM 3272 C C . LEU E 1 15 ? 30.443 6.526 60.040 1.00 13.12 15 LEU E C 1
ATOM 3273 O O . LEU E 1 15 ? 30.264 7.398 59.157 1.00 14.55 15 LEU E O 1
ATOM 3278 N N . CYS E 1 16 ? 29.947 6.650 61.261 1.00 12.31 16 CYS E N 1
ATOM 3279 C CA . CYS E 1 16 ? 29.461 7.953 61.698 1.00 14.38 16 CYS E CA 1
ATOM 3280 C C . CYS E 1 16 ? 29.800 8.148 63.189 1.00 14.04 16 CYS E C 1
ATOM 3281 O O . CYS E 1 16 ? 30.305 7.218 63.862 1.00 15.30 16 CYS E O 1
ATOM 3284 N N . THR E 1 17 ? 29.550 9.332 63.715 1.00 15.61 17 THR E N 1
ATOM 3285 C CA . THR E 1 17 ? 29.954 9.650 65.105 1.00 15.40 17 THR E CA 1
ATOM 3286 C C . THR E 1 17 ? 28.762 10.227 65.882 1.00 15.88 17 THR E C 1
ATOM 3287 O O . THR E 1 17 ? 28.009 11.049 65.344 1.00 15.68 17 THR E O 1
ATOM 3291 N N . ALA E 1 18 ? 28.532 9.748 67.107 1.00 13.35 18 ALA E N 1
ATOM 3292 C CA . ALA E 1 18 ? 27.533 10.346 67.992 1.00 13.90 18 ALA E CA 1
ATOM 3293 C C . ALA E 1 18 ? 28.123 10.758 69.323 1.00 15.40 18 ALA E C 1
ATOM 3294 O O . ALA E 1 18 ? 29.110 10.188 69.787 1.00 14.65 18 ALA E O 1
ATOM 3296 N N . PRO E 1 19 ? 27.489 11.735 69.968 1.00 16.43 19 PRO E N 1
ATOM 3297 C CA . PRO E 1 19 ? 28.086 12.358 71.154 1.00 17.59 19 PRO E CA 1
ATOM 3298 C C . PRO E 1 19 ? 28.007 11.494 72.395 1.00 18.39 19 PRO E C 1
ATOM 3299 O O . PRO E 1 19 ? 28.889 11.604 73.274 1.00 19.60 19 PRO E O 1
ATOM 3303 N N . ASP E 1 20 ? 26.970 10.663 72.476 1.00 17.76 20 ASP E N 1
ATOM 3304 C CA . ASP E 1 20 ? 26.836 9.703 73.603 1.00 19.45 20 ASP E CA 1
ATOM 3305 C C . ASP E 1 20 ? 26.024 8.465 73.275 1.00 18.65 20 ASP E C 1
ATOM 3306 O O . ASP E 1 20 ? 25.475 8.355 72.189 1.00 16.85 20 ASP E O 1
ATOM 3311 N N . GLU E 1 21 ? 25.972 7.488 74.200 1.00 19.85 21 GLU E N 1
ATOM 3312 C CA . GLU E 1 21 ? 25.316 6.201 73.912 1.00 19.81 21 GLU E CA 1
ATOM 3313 C C . GLU E 1 21 ? 23.780 6.276 73.721 1.00 20.09 21 GLU E C 1
ATOM 3314 O O . GLU E 1 21 ? 23.202 5.569 72.856 1.00 20.76 21 GLU E O 1
ATOM 3320 N N . ALA E 1 22 ? 23.084 7.048 74.547 1.00 20.17 22 ALA E N 1
ATOM 3321 C CA . ALA E 1 22 ? 21.650 7.025 74.369 1.00 19.93 22 ALA E CA 1
ATOM 3322 C C . ALA E 1 22 ? 21.331 7.623 72.988 1.00 19.69 22 ALA E C 1
ATOM 3323 O O . ALA E 1 22 ? 20.442 7.141 72.291 1.00 19.67 22 ALA E O 1
ATOM 3325 N N . THR E 1 23 ? 22.043 8.653 72.571 1.00 19.29 23 THR E N 1
ATOM 3326 C CA . THR E 1 23 ? 21.658 9.192 71.264 1.00 19.94 23 THR E CA 1
ATOM 3327 C C . THR E 1 23 ? 22.058 8.269 70.113 1.00 19.40 23 THR E C 1
ATOM 3328 O O . THR E 1 23 ? 21.270 8.089 69.189 1.00 19.87 23 THR E O 1
ATOM 3332 N N . ALA E 1 24 ? 23.237 7.656 70.202 1.00 18.72 24 ALA E N 1
ATOM 3333 C CA . ALA E 1 24 ? 23.668 6.637 69.243 1.00 17.68 24 ALA E CA 1
ATOM 3334 C C . ALA E 1 24 ? 22.660 5.497 69.137 1.00 17.50 24 ALA E C 1
ATOM 3335 O O . ALA E 1 24 ? 22.394 5.033 68.043 1.00 17.71 24 ALA E O 1
ATOM 3337 N N . GLN E 1 25 ? 22.147 5.017 70.275 1.00 16.71 25 GLN E N 1
ATOM 3338 C CA . GLN E 1 25 ? 21.265 3.862 70.275 1.00 16.89 25 GLN E CA 1
ATOM 3339 C C . GLN E 1 25 ? 19.940 4.246 69.619 1.00 17.50 25 GLN E C 1
ATOM 3340 O O . GLN E 1 25 ? 19.347 3.449 68.885 1.00 17.51 25 GLN E O 1
ATOM 3346 N N . ASP E 1 26 ? 19.514 5.475 69.900 1.00 18.33 26 ASP E N 1
ATOM 3347 C CA . ASP E 1 26 ? 18.214 5.969 69.412 1.00 20.69 26 ASP E CA 1
ATOM 3348 C C . ASP E 1 26 ? 18.327 6.130 67.881 1.00 20.45 26 ASP E C 1
ATOM 3349 O O . ASP E 1 26 ? 17.485 5.672 67.107 1.00 20.62 26 ASP E O 1
ATOM 3354 N N . LEU E 1 27 ? 19.434 6.706 67.449 1.00 20.14 27 LEU E N 1
ATOM 3355 C CA . LEU E 1 27 ? 19.669 6.896 66.027 1.00 19.47 27 LEU E CA 1
ATOM 3356 C C . LEU E 1 27 ? 19.747 5.551 65.293 1.00 18.67 27 LEU E C 1
ATOM 3357 O O . LEU E 1 27 ? 19.132 5.395 64.222 1.00 18.24 27 LEU E O 1
ATOM 3362 N N . ALA E 1 28 ? 20.457 4.567 65.887 1.00 16.91 28 ALA E N 1
ATOM 3363 C CA . ALA E 1 28 ? 20.577 3.213 65.327 1.00 16.57 28 ALA E CA 1
ATOM 3364 C C . ALA E 1 28 ? 19.184 2.594 65.193 1.00 17.21 28 ALA E C 1
ATOM 3365 O O . ALA E 1 28 ? 18.849 2.040 64.167 1.00 18.07 28 ALA E O 1
ATOM 3367 N N . ALA E 1 29 ? 18.360 2.724 66.221 1.00 16.97 29 ALA E N 1
ATOM 3368 C CA . ALA E 1 29 ? 17.004 2.118 66.173 1.00 17.88 29 ALA E CA 1
ATOM 3369 C C . ALA E 1 29 ? 16.123 2.716 65.075 1.00 17.32 29 ALA E C 1
ATOM 3370 O O . ALA E 1 29 ? 15.376 1.979 64.432 1.00 16.15 29 ALA E O 1
ATOM 3372 N N . LYS E 1 30 ? 16.223 4.026 64.898 1.00 17.65 30 LYS E N 1
ATOM 3373 C CA . LYS E 1 30 ? 15.548 4.767 63.803 1.00 18.29 30 LYS E CA 1
ATOM 3374 C C . LYS E 1 30 ? 15.976 4.274 62.444 1.00 18.88 30 LYS E C 1
ATOM 3375 O O . LYS E 1 30 ? 15.107 3.834 61.652 1.00 19.85 30 LYS E O 1
ATOM 3381 N N . VAL E 1 31 ? 17.292 4.261 62.149 1.00 18.93 31 VAL E N 1
ATOM 3382 C CA . VAL E 1 31 ? 17.724 3.820 60.815 1.00 18.15 31 VAL E CA 1
ATOM 3383 C C . VAL E 1 31 ? 17.446 2.361 60.549 1.00 17.91 31 VAL E C 1
ATOM 3384 O O . VAL E 1 31 ? 17.140 1.989 59.394 1.00 18.55 31 VAL E O 1
ATOM 3388 N N . LEU E 1 32 ? 17.463 1.536 61.596 1.00 16.93 32 LEU E N 1
ATOM 3389 C CA . LEU E 1 32 ? 17.109 0.110 61.453 1.00 17.60 32 LEU E CA 1
ATOM 3390 C C . LEU E 1 32 ? 15.607 -0.096 61.216 1.00 19.14 32 LEU E C 1
ATOM 3391 O O . LEU E 1 32 ? 15.223 -0.943 60.400 1.00 19.51 32 LEU E O 1
ATOM 3396 N N . ALA E 1 33 ? 14.774 0.634 61.948 1.00 19.99 33 ALA E N 1
ATOM 3397 C CA . ALA E 1 33 ? 13.322 0.590 61.681 1.00 21.55 33 ALA E CA 1
ATOM 3398 C C . ALA E 1 33 ? 12.972 1.004 60.248 1.00 21.56 33 ALA E C 1
ATOM 3399 O O . ALA E 1 33 ? 12.144 0.315 59.619 1.00 23.21 33 ALA E O 1
ATOM 3401 N N . GLU E 1 34 ? 13.582 2.096 59.759 1.00 21.62 34 GLU E N 1
ATOM 3402 C CA . GLU E 1 34 ? 13.417 2.623 58.366 1.00 22.06 34 GLU E CA 1
ATOM 3403 C C . GLU E 1 34 ? 13.984 1.630 57.299 1.00 20.78 34 GLU E C 1
ATOM 3404 O O . GLU E 1 34 ? 13.876 1.871 56.094 1.00 19.44 34 GLU E O 1
ATOM 3410 N N . LYS E 1 35 ? 14.621 0.549 57.747 1.00 19.80 35 LYS E N 1
ATOM 3411 C CA . LYS E 1 35 ? 15.283 -0.406 56.864 1.00 18.74 35 LYS E CA 1
ATOM 3412 C C . LYS E 1 35 ? 16.382 0.234 55.978 1.00 18.67 35 LYS E C 1
ATOM 3413 O O . LYS E 1 35 ? 16.490 -0.083 54.761 1.00 17.98 35 LYS E O 1
ATOM 3419 N N . LEU E 1 36 ? 17.170 1.150 56.567 1.00 17.16 36 LEU E N 1
ATOM 3420 C CA . LEU E 1 36 ? 18.247 1.850 55.835 1.00 14.04 36 LEU E CA 1
ATOM 3421 C C . LEU E 1 36 ? 19.638 1.247 56.095 1.00 14.25 36 LEU E C 1
ATOM 3422 O O . LEU E 1 36 ? 20.574 1.513 55.320 1.00 14.31 36 LEU E O 1
ATOM 3427 N N . ALA E 1 37 ? 19.719 0.408 57.143 1.00 13.40 37 ALA E N 1
ATOM 3428 C CA . ALA E 1 37 ? 20.886 -0.373 57.546 1.00 13.31 37 ALA E CA 1
ATOM 3429 C C . ALA E 1 37 ? 20.390 -1.726 58.071 1.00 13.89 37 ALA E C 1
ATOM 3430 O O . ALA E 1 37 ? 19.229 -1.811 58.521 1.00 15.57 37 ALA E O 1
ATOM 3432 N N . ALA E 1 38 ? 21.220 -2.773 57.955 1.00 14.83 38 ALA E N 1
ATOM 3433 C CA . ALA E 1 38 ? 20.906 -4.077 58.518 1.00 14.73 38 ALA E CA 1
ATOM 3434 C C . ALA E 1 38 ? 21.401 -4.282 59.925 1.00 15.15 38 ALA E C 1
ATOM 3435 O O . ALA E 1 38 ? 20.772 -5.025 60.694 1.00 14.26 38 ALA E O 1
ATOM 3437 N N . CYS E 1 39 ? 22.570 -3.698 60.253 1.00 13.80 39 CYS E N 1
ATOM 3438 C CA . CYS E 1 39 ? 23.118 -3.822 61.580 1.00 12.76 39 CYS E CA 1
ATOM 3439 C C . CYS E 1 39 ? 23.903 -2.531 61.938 1.00 11.14 39 CYS E C 1
ATOM 3440 O O . CYS E 1 39 ? 24.443 -1.857 61.069 1.00 12.05 39 CYS E O 1
ATOM 3443 N N . ALA E 1 40 ? 23.856 -2.127 63.193 1.00 11.27 40 ALA E N 1
ATOM 3444 C CA . ALA E 1 40 ? 24.575 -0.938 63.670 1.00 13.55 40 ALA E CA 1
ATOM 3445 C C . ALA E 1 40 ? 25.400 -1.414 64.858 1.00 15.90 40 ALA E C 1
ATOM 3446 O O . ALA E 1 40 ? 24.883 -2.111 65.738 1.00 17.61 40 ALA E O 1
ATOM 3448 N N . THR E 1 41 ? 26.699 -1.094 64.869 1.00 16.44 41 THR E N 1
ATOM 3449 C CA . THR E 1 41 ? 27.610 -1.412 65.931 1.00 16.25 41 THR E CA 1
ATOM 3450 C C . THR E 1 41 ? 28.089 -0.091 66.487 1.00 15.96 41 THR E C 1
ATOM 3451 O O . THR E 1 41 ? 28.500 0.809 65.725 1.00 16.14 41 THR E O 1
ATOM 3455 N N . LEU E 1 42 ? 28.022 0.033 67.804 1.00 14.83 42 LEU E N 1
ATOM 3456 C CA . LEU E 1 42 ? 28.415 1.244 68.497 1.00 14.18 42 LEU E CA 1
ATOM 3457 C C . LEU E 1 42 ? 29.589 0.924 69.387 1.00 14.36 42 LEU E C 1
ATOM 3458 O O . LEU E 1 42 ? 29.561 -0.057 70.116 1.00 14.83 42 LEU E O 1
ATOM 3463 N N . ILE E 1 43 ? 30.596 1.790 69.397 1.00 15.88 43 ILE E N 1
ATOM 3464 C CA . ILE E 1 43 ? 31.780 1.614 70.233 1.00 15.40 43 ILE E CA 1
ATOM 3465 C C . ILE E 1 43 ? 31.915 2.850 71.104 1.00 16.17 43 ILE E C 1
ATOM 3466 O O . ILE E 1 43 ? 32.519 3.808 70.684 1.00 16.62 43 ILE E O 1
ATOM 3471 N N . PRO E 1 44 ? 31.301 2.877 72.288 1.00 17.52 44 PRO E N 1
ATOM 3472 C CA . PRO E 1 44 ? 31.390 4.081 73.135 1.00 18.20 44 PRO E CA 1
ATOM 3473 C C . PRO E 1 44 ? 32.739 4.151 73.865 1.00 18.59 44 PRO E C 1
ATOM 3474 O O . PRO E 1 44 ? 33.509 3.207 73.791 1.00 16.37 44 PRO E O 1
ATOM 3478 N N . GLY E 1 45 ? 33.035 5.290 74.504 1.00 20.31 45 GLY E N 1
ATOM 3479 C CA . GLY E 1 45 ? 34.296 5.489 75.209 1.00 20.20 45 GLY E CA 1
ATOM 3480 C C . GLY E 1 45 ? 35.508 5.798 74.347 1.00 18.12 45 GLY E C 1
ATOM 3481 O O . GLY E 1 45 ? 36.638 5.723 74.842 1.00 18.13 45 GLY E O 1
ATOM 3482 N N . ALA E 1 46 ? 35.264 6.092 73.063 1.00 16.13 46 ALA E N 1
ATOM 3483 C CA . ALA E 1 46 ? 36.245 6.652 72.163 1.00 15.26 46 ALA E CA 1
ATOM 3484 C C . ALA E 1 46 ? 36.517 8.112 72.545 1.00 15.10 46 ALA E C 1
ATOM 3485 O O . ALA E 1 46 ? 35.691 8.753 73.294 1.00 13.63 46 ALA E O 1
ATOM 3487 N N . THR E 1 47 ? 37.657 8.634 72.058 1.00 12.03 47 THR E N 1
ATOM 3488 C CA . THR E 1 47 ? 37.981 10.054 72.256 1.00 14.27 47 THR E CA 1
ATOM 3489 C C . THR E 1 47 ? 38.405 10.653 70.903 1.00 13.99 47 THR E C 1
ATOM 3490 O O . THR E 1 47 ? 39.230 10.056 70.160 1.00 16.28 47 THR E O 1
ATOM 3494 N N . SER E 1 48 ? 37.876 11.801 70.556 1.00 13.52 48 SER E N 1
ATOM 3495 C CA . SER E 1 48 ? 38.373 12.503 69.381 1.00 14.12 48 SER E CA 1
ATOM 3496 C C . SER E 1 48 ? 39.076 13.829 69.753 1.00 14.60 48 SER E C 1
ATOM 3497 O O . SER E 1 48 ? 38.646 14.548 70.665 1.00 13.25 48 SER E O 1
ATOM 3500 N N . LEU E 1 49 ? 40.147 14.127 69.025 1.00 14.45 49 LEU E N 1
ATOM 3501 C CA . LEU E 1 49 ? 40.894 15.363 69.183 1.00 14.12 49 LEU E CA 1
ATOM 3502 C C . LEU E 1 49 ? 40.877 16.066 67.831 1.00 14.77 49 LEU E C 1
ATOM 3503 O O . LEU E 1 49 ? 40.983 15.453 66.781 1.00 14.09 49 LEU E O 1
ATOM 3508 N N . TYR E 1 50 ? 40.769 17.376 67.878 1.00 15.38 50 TYR E N 1
ATOM 3509 C CA . TYR E 1 50 ? 40.572 18.183 66.674 1.00 13.82 50 TYR E CA 1
ATOM 3510 C C . TYR E 1 50 ? 40.698 19.666 67.060 1.00 15.63 50 TYR E C 1
ATOM 3511 O O . TYR E 1 50 ? 40.413 20.043 68.175 1.00 13.91 50 TYR E O 1
ATOM 3520 N N . TYR E 1 51 ? 41.108 20.505 66.106 1.00 15.52 51 TYR E N 1
ATOM 3521 C CA . TYR E 1 51 ? 41.074 21.944 66.360 1.00 17.31 51 TYR E CA 1
ATOM 3522 C C . TYR E 1 51 ? 39.685 22.525 66.082 1.00 18.43 51 TYR E C 1
ATOM 3523 O O . TYR E 1 51 ? 38.962 22.150 65.144 1.00 17.00 51 TYR E O 1
ATOM 3532 N N . TRP E 1 52 ? 39.273 23.423 66.964 1.00 21.59 52 TRP E N 1
ATOM 3533 C CA . TRP E 1 52 ? 38.085 24.213 66.689 1.00 24.58 52 TRP E CA 1
ATOM 3534 C C . TRP E 1 52 ? 38.369 25.676 67.046 1.00 25.67 52 TRP E C 1
ATOM 3535 O O . TRP E 1 52 ? 38.776 25.968 68.154 1.00 25.92 52 TRP E O 1
ATOM 3546 N N . GLU E 1 53 ? 38.184 26.565 66.077 1.00 28.07 53 GLU E N 1
ATOM 3547 C CA . GLU E 1 53 ? 38.457 27.993 66.272 1.00 29.06 53 GLU E CA 1
ATOM 3548 C C . GLU E 1 53 ? 39.886 28.213 66.718 1.00 28.71 53 GLU E C 1
ATOM 3549 O O . GLU E 1 53 ? 40.143 29.074 67.559 1.00 29.47 53 GLU E O 1
ATOM 3555 N N . GLY E 1 54 ? 40.813 27.401 66.205 1.00 28.21 54 GLY E N 1
ATOM 3556 C CA . GLY E 1 54 ? 42.224 27.539 66.531 1.00 27.16 54 GLY E CA 1
ATOM 3557 C C . GLY E 1 54 ? 42.670 26.912 67.851 1.00 26.83 54 GLY E C 1
ATOM 3558 O O . GLY E 1 54 ? 43.844 27.036 68.244 1.00 27.59 54 GLY E O 1
ATOM 3559 N N . LYS E 1 55 ? 41.745 26.236 68.525 1.00 26.12 55 LYS E N 1
ATOM 3560 C CA . LYS E 1 55 ? 41.994 25.630 69.838 1.00 25.05 55 LYS E CA 1
ATOM 3561 C C . LYS E 1 55 ? 41.861 24.117 69.782 1.00 22.62 55 LYS E C 1
ATOM 3562 O O . LYS E 1 55 ? 40.933 23.606 69.177 1.00 21.46 55 LYS E O 1
ATOM 3568 N N . LEU E 1 56 ? 42.785 23.423 70.435 1.00 20.22 56 LEU E N 1
ATOM 3569 C CA . LEU E 1 56 ? 42.721 21.954 70.556 1.00 19.26 56 LEU E CA 1
ATOM 3570 C C . LEU E 1 56 ? 41.658 21.473 71.499 1.00 20.06 56 LEU E C 1
ATOM 3571 O O . LEU E 1 56 ? 41.742 21.750 72.696 1.00 21.90 56 LEU E O 1
ATOM 3576 N N . GLU E 1 57 ? 40.678 20.725 70.972 1.00 18.75 57 GLU E N 1
ATOM 3577 C CA . GLU E 1 57 ? 39.621 20.067 71.770 1.00 18.50 57 GLU E CA 1
ATOM 3578 C C . GLU E 1 57 ? 39.784 18.545 71.834 1.00 17.97 57 GLU E C 1
ATOM 3579 O O . GLU E 1 57 ? 40.349 17.919 70.934 1.00 18.85 57 GLU E O 1
ATOM 3585 N N . GLN E 1 58 ? 39.361 17.999 72.960 1.00 16.90 58 GLN E N 1
ATOM 3586 C CA . GLN E 1 58 ? 39.398 16.583 73.242 1.00 17.36 58 GLN E CA 1
ATOM 3587 C C . GLN E 1 58 ? 38.038 16.216 73.897 1.00 17.31 58 GLN E C 1
ATOM 3588 O O . GLN E 1 58 ? 37.622 16.834 74.889 1.00 16.91 58 GLN E O 1
ATOM 3594 N N . GLU E 1 59 ? 37.318 15.285 73.294 1.00 16.20 59 GLU E N 1
ATOM 3595 C CA . GLU E 1 59 ? 35.998 14.969 73.797 1.00 17.15 59 GLU E CA 1
ATOM 3596 C C . GLU E 1 59 ? 35.702 13.496 73.681 1.00 15.24 59 GLU E C 1
ATOM 3597 O O . GLU E 1 59 ? 36.208 12.816 72.783 1.00 16.84 59 GLU E O 1
ATOM 3603 N N . TYR E 1 60 ? 34.798 13.023 74.548 1.00 16.12 60 TYR E N 1
ATOM 3604 C CA . TYR E 1 60 ? 34.225 11.685 74.429 1.00 16.26 60 TYR E CA 1
ATOM 3605 C C . TYR E 1 60 ? 33.287 11.573 73.229 1.00 15.28 60 TYR E C 1
ATOM 3606 O O . TYR E 1 60 ? 32.581 12.509 72.900 1.00 15.11 60 TYR E O 1
ATOM 3615 N N . GLU E 1 61 ? 33.386 10.441 72.531 1.00 14.03 61 GLU E N 1
ATOM 3616 C CA . GLU E 1 61 ? 32.519 10.134 71.380 1.00 14.90 61 GLU E CA 1
ATOM 3617 C C . GLU E 1 61 ? 32.094 8.662 71.391 1.00 14.94 61 GLU E C 1
ATOM 3618 O O . GLU E 1 61 ? 32.741 7.820 72.000 1.00 13.95 61 GLU E O 1
ATOM 3624 N N . VAL E 1 62 ? 31.046 8.357 70.623 1.00 13.76 62 VAL E N 1
ATOM 3625 C CA . VAL E 1 62 ? 30.705 7.004 70.235 1.00 14.39 62 VAL E CA 1
ATOM 3626 C C . VAL E 1 62 ? 30.916 6.865 68.704 1.00 13.56 62 VAL E C 1
ATOM 3627 O O . VAL E 1 62 ? 30.398 7.634 67.895 1.00 15.02 62 VAL E O 1
ATOM 3631 N N . GLN E 1 63 ? 31.788 5.938 68.351 1.00 12.96 63 GLN E N 1
ATOM 3632 C CA . GLN E 1 63 ? 32.078 5.587 66.972 1.00 13.89 63 GLN E CA 1
ATOM 3633 C C . GLN E 1 63 ? 31.022 4.609 66.509 1.00 14.74 63 GLN E C 1
ATOM 3634 O O . GLN E 1 63 ? 30.888 3.547 67.096 1.00 14.01 63 GLN E O 1
ATOM 3640 N N . MET E 1 64 ? 30.284 4.985 65.446 1.00 14.79 64 MET E N 1
ATOM 3641 C CA . MET E 1 64 ? 29.247 4.091 64.885 1.00 14.66 64 MET E CA 1
ATOM 3642 C C . MET E 1 64 ? 29.809 3.380 63.650 1.00 14.46 64 MET E C 1
ATOM 3643 O O . MET E 1 64 ? 30.598 3.984 62.910 1.00 13.55 64 MET E O 1
ATOM 3648 N N . ILE E 1 65 ? 29.465 2.107 63.452 1.00 13.26 65 ILE E N 1
ATOM 3649 C CA . ILE E 1 65 ? 29.763 1.391 62.211 1.00 14.16 65 ILE E CA 1
ATOM 3650 C C . ILE E 1 65 ? 28.454 0.747 61.715 1.00 13.69 65 ILE E C 1
ATOM 3651 O O . ILE E 1 65 ? 28.013 -0.229 62.297 1.00 14.95 65 ILE E O 1
ATOM 3656 N N . LEU E 1 66 ? 27.902 1.260 60.619 1.00 13.96 66 LEU E N 1
ATOM 3657 C CA . LEU E 1 66 ? 26.576 0.859 60.132 1.00 13.86 66 LEU E CA 1
ATOM 3658 C C . LEU E 1 66 ? 26.778 -0.001 58.865 1.00 13.88 66 LEU E C 1
ATOM 3659 O O . LEU E 1 66 ? 27.584 0.398 58.015 1.00 13.46 66 LEU E O 1
ATOM 3664 N N . LYS E 1 67 ? 26.115 -1.185 58.778 1.00 13.27 67 LYS E N 1
ATOM 3665 C CA . LYS E 1 67 ? 26.244 -2.069 57.612 1.00 13.75 67 LYS E CA 1
ATOM 3666 C C . LYS E 1 67 ? 24.990 -2.097 56.773 1.00 14.23 67 LYS E C 1
ATOM 3667 O O . LYS E 1 67 ? 23.892 -2.362 57.291 1.00 14.31 67 LYS E O 1
ATOM 3673 N N . THR E 1 68 ? 25.143 -1.819 55.475 1.00 14.26 68 THR E N 1
ATOM 3674 C CA . THR E 1 68 ? 24.000 -1.716 54.575 1.00 14.54 68 THR E CA 1
ATOM 3675 C C . THR E 1 68 ? 24.396 -2.169 53.157 1.00 14.85 68 THR E C 1
ATOM 3676 O O . THR E 1 68 ? 25.492 -2.700 52.968 1.00 15.21 68 THR E O 1
ATOM 3680 N N . THR E 1 69 ? 23.500 -2.044 52.165 1.00 16.11 69 THR E N 1
ATOM 3681 C CA . THR E 1 69 ? 23.890 -2.323 50.753 1.00 16.93 69 THR E CA 1
ATOM 3682 C C . THR E 1 69 ? 24.126 -1.022 49.974 1.00 17.76 69 THR E C 1
ATOM 3683 O O . THR E 1 69 ? 23.713 0.077 50.409 1.00 17.14 69 THR E O 1
ATOM 3687 N N . VAL E 1 70 ? 24.774 -1.135 48.806 1.00 17.86 70 VAL E N 1
ATOM 3688 C CA . VAL E 1 70 ? 24.970 0.031 47.983 1.00 19.46 70 VAL E CA 1
ATOM 3689 C C . VAL E 1 70 ? 23.635 0.653 47.539 1.00 18.26 70 VAL E C 1
ATOM 3690 O O . VAL E 1 70 ? 23.553 1.859 47.357 1.00 19.32 70 VAL E O 1
ATOM 3694 N N . SER E 1 71 ? 22.594 -0.156 47.404 1.00 18.17 71 SER E N 1
ATOM 3695 C CA . SER E 1 71 ? 21.291 0.361 46.971 1.00 18.64 71 SER E CA 1
ATOM 3696 C C . SER E 1 71 ? 20.651 1.301 48.017 1.00 18.99 71 SER E C 1
ATOM 3697 O O . SER E 1 71 ? 19.796 2.113 47.661 1.00 19.42 71 SER E O 1
ATOM 3700 N N . HIS E 1 72 ? 21.032 1.176 49.293 1.00 18.17 72 HIS E N 1
ATOM 3701 C CA . HIS E 1 72 ? 20.418 1.991 50.374 1.00 18.45 72 HIS E CA 1
ATOM 3702 C C . HIS E 1 72 ? 21.368 3.040 50.965 1.00 17.13 72 HIS E C 1
ATOM 3703 O O . HIS E 1 72 ? 21.005 3.787 51.866 1.00 17.83 72 HIS E O 1
ATOM 3710 N N . GLN E 1 73 ? 22.569 3.100 50.423 1.00 16.88 73 GLN E N 1
ATOM 3711 C CA . GLN E 1 73 ? 23.626 3.943 50.915 1.00 16.71 73 GLN E CA 1
ATOM 3712 C C . GLN E 1 73 ? 23.216 5.417 51.015 1.00 15.54 73 GLN E C 1
ATOM 3713 O O . GLN E 1 73 ? 23.394 6.107 52.055 1.00 13.51 73 GLN E O 1
ATOM 3719 N N . GLN E 1 74 ? 22.655 5.902 49.930 1.00 16.06 74 GLN E N 1
ATOM 3720 C CA . GLN E 1 74 ? 22.275 7.319 49.874 1.00 17.02 74 GLN E CA 1
ATOM 3721 C C . GLN E 1 74 ? 21.085 7.696 50.808 1.00 16.48 74 GLN E C 1
ATOM 3722 O O . GLN E 1 74 ? 21.151 8.710 51.498 1.00 15.28 74 GLN E O 1
ATOM 3728 N N . ALA E 1 75 ? 20.028 6.879 50.846 1.00 16.07 75 ALA E N 1
ATOM 3729 C CA . ALA E 1 75 ? 18.920 7.085 51.778 1.00 17.84 75 ALA E CA 1
ATOM 3730 C C . ALA E 1 75 ? 19.396 7.079 53.223 1.00 16.59 75 ALA E C 1
ATOM 3731 O O . ALA E 1 75 ? 18.964 7.899 54.010 1.00 16.54 75 ALA E O 1
ATOM 3733 N N . LEU E 1 76 ? 20.300 6.154 53.550 1.00 15.58 76 LEU E N 1
ATOM 3734 C CA . LEU E 1 76 ? 20.927 6.118 54.865 1.00 14.57 76 LEU E CA 1
ATOM 3735 C C . LEU E 1 76 ? 21.658 7.432 55.222 1.00 14.03 76 LEU E C 1
ATOM 3736 O O . LEU E 1 76 ? 21.415 7.998 56.292 1.00 13.51 76 LEU E O 1
ATOM 3741 N N . LEU E 1 77 ? 22.557 7.885 54.331 1.00 12.15 77 LEU E N 1
ATOM 3742 C CA . LEU E 1 77 ? 23.255 9.123 54.519 1.00 14.75 77 LEU E CA 1
ATOM 3743 C C . LEU E 1 77 ? 22.292 10.300 54.687 1.00 13.07 77 LEU E C 1
ATOM 3744 O O . LEU E 1 77 ? 22.422 11.101 55.588 1.00 14.05 77 LEU E O 1
ATOM 3749 N N . GLU E 1 78 ? 21.252 10.335 53.874 1.00 15.34 78 GLU E N 1
ATOM 3750 C CA . GLU E 1 78 ? 20.305 11.450 53.983 1.00 16.53 78 GLU E CA 1
ATOM 3751 C C . GLU E 1 78 ? 19.536 11.455 55.323 1.00 17.48 78 GLU E C 1
ATOM 3752 O O . GLU E 1 78 ? 19.284 12.534 55.915 1.00 16.07 78 GLU E O 1
ATOM 3758 N N . CYS E 1 79 ? 19.133 10.271 55.784 1.00 16.06 79 CYS E N 1
ATOM 3759 C CA . CYS E 1 79 ? 18.483 10.184 57.090 1.00 17.52 79 CYS E CA 1
ATOM 3760 C C . CYS E 1 79 ? 19.391 10.584 58.272 1.00 18.60 79 CYS E C 1
ATOM 3761 O O . CYS E 1 79 ? 18.971 11.327 59.162 1.00 18.15 79 CYS E O 1
ATOM 3764 N N . LEU E 1 80 ? 20.645 10.134 58.254 1.00 17.84 80 LEU E N 1
ATOM 3765 C CA . LEU E 1 80 ? 21.624 10.494 59.291 1.00 17.49 80 LEU E CA 1
ATOM 3766 C C . LEU E 1 80 ? 21.944 11.994 59.305 1.00 18.19 80 LEU E C 1
ATOM 3767 O O . LEU E 1 80 ? 22.110 12.596 60.387 1.00 17.80 80 LEU E O 1
ATOM 3772 N N . LYS E 1 81 ? 21.984 12.580 58.112 1.00 17.62 81 LYS E N 1
ATOM 3773 C CA . LYS E 1 81 ? 22.281 14.023 57.895 1.00 16.16 81 LYS E CA 1
ATOM 3774 C C . LYS E 1 81 ? 21.141 14.857 58.429 1.00 17.44 81 LYS E C 1
ATOM 3775 O O . LYS E 1 81 ? 21.343 15.742 59.240 1.00 17.90 81 LYS E O 1
ATOM 3781 N N . SER E 1 82 ? 19.934 14.544 57.980 1.00 19.29 82 SER E N 1
ATOM 3782 C CA . SER E 1 82 ? 18.704 15.141 58.489 1.00 20.49 82 SER E CA 1
ATOM 3783 C C . SER E 1 82 ? 18.529 15.171 60.010 1.00 19.84 82 SER E C 1
ATOM 3784 O O . SER E 1 82 ? 18.015 16.147 60.549 1.00 20.50 82 SER E O 1
ATOM 3787 N N . HIS E 1 83 ? 18.905 14.098 60.682 1.00 18.87 83 HIS E N 1
ATOM 3788 C CA . HIS E 1 83 ? 18.788 14.029 62.125 1.00 19.94 83 HIS E CA 1
ATOM 3789 C C . HIS E 1 83 ? 19.833 14.897 62.840 1.00 18.58 83 HIS E C 1
ATOM 3790 O O . HIS E 1 83 ? 19.555 15.452 63.919 1.00 19.86 83 HIS E O 1
ATOM 3797 N N . HIS E 1 84 ? 21.019 14.989 62.255 1.00 16.64 84 HIS E N 1
ATOM 3798 C CA . HIS E 1 84 ? 22.178 15.659 62.889 1.00 16.44 84 HIS E CA 1
ATOM 3799 C C . HIS E 1 84 ? 21.841 17.122 63.276 1.00 16.21 84 HIS E C 1
ATOM 3800 O O . HIS E 1 84 ? 21.184 17.857 62.504 1.00 16.93 84 HIS E O 1
ATOM 3807 N N . PRO E 1 85 ? 22.257 17.526 64.481 1.00 16.19 85 PRO E N 1
ATOM 3808 C CA . PRO E 1 85 ? 21.862 18.824 65.061 1.00 16.52 85 PRO E CA 1
ATOM 3809 C C . PRO E 1 85 ? 22.250 20.022 64.218 1.00 16.05 85 PRO E C 1
ATOM 3810 O O . PRO E 1 85 ? 21.636 21.077 64.379 1.00 18.27 85 PRO E O 1
ATOM 3814 N N . TYR E 1 86 ? 23.211 19.848 63.338 1.00 16.07 86 TYR E N 1
ATOM 3815 C CA . TYR E 1 86 ? 23.735 20.905 62.438 1.00 15.26 86 TYR E CA 1
ATOM 3816 C C . TYR E 1 86 ? 23.793 20.354 61.027 1.00 14.37 86 TYR E C 1
ATOM 3817 O O . TYR E 1 86 ? 24.420 20.963 60.191 1.00 13.61 86 TYR E O 1
ATOM 3826 N N . GLN E 1 87 ? 23.102 19.233 60.776 1.00 13.78 87 GLN E N 1
ATOM 3827 C CA . GLN E 1 87 ? 23.115 18.559 59.459 1.00 13.26 87 GLN E CA 1
ATOM 3828 C C . GLN E 1 87 ? 24.509 18.399 58.844 1.00 13.37 87 GLN E C 1
ATOM 3829 O O . GLN E 1 87 ? 24.697 18.475 57.617 1.00 14.28 87 GLN E O 1
ATOM 3835 N N . THR E 1 88 ? 25.508 18.181 59.709 1.00 14.25 88 THR E N 1
ATOM 3836 C CA . THR E 1 88 ? 26.858 17.867 59.261 1.00 14.95 88 THR E CA 1
ATOM 3837 C C . THR E 1 88 ? 27.487 16.754 60.107 1.00 15.03 88 THR E C 1
ATOM 3838 O O . THR E 1 88 ? 28.369 16.959 60.986 1.00 15.91 88 THR E O 1
ATOM 3842 N N . PRO E 1 89 ? 27.023 15.552 59.789 1.00 15.09 89 PRO E N 1
ATOM 3843 C CA . PRO E 1 89 ? 27.477 14.288 60.447 1.00 14.51 89 PRO E CA 1
ATOM 3844 C C . PRO E 1 89 ? 28.865 13.918 60.024 1.00 13.38 89 PRO E C 1
ATOM 3845 O O . PRO E 1 89 ? 29.293 14.215 58.905 1.00 13.68 89 PRO E O 1
ATOM 3849 N N . GLU E 1 90 ? 29.652 13.318 60.922 1.00 13.68 90 GLU E N 1
ATOM 3850 C CA . GLU E 1 90 ? 31.014 12.884 60.561 1.00 14.69 90 GLU E CA 1
ATOM 3851 C C . GLU E 1 90 ? 30.924 11.553 59.850 1.00 15.04 90 GLU E C 1
ATOM 3852 O O . GLU E 1 90 ? 31.204 10.503 60.451 1.00 14.33 90 GLU E O 1
ATOM 3858 N N . LEU E 1 91 ? 30.570 11.601 58.569 1.00 13.98 91 LEU E N 1
ATOM 3859 C CA . LEU E 1 91 ? 30.092 10.415 57.843 1.00 14.17 91 LEU E CA 1
ATOM 3860 C C . LEU E 1 91 ? 30.961 10.078 56.667 1.00 14.57 91 LEU E C 1
ATOM 3861 O O . LEU E 1 91 ? 31.174 10.921 55.767 1.00 12.96 91 LEU E O 1
ATOM 3866 N N . LEU E 1 92 ? 31.537 8.868 56.699 1.00 13.06 92 LEU E N 1
ATOM 3867 C CA . LEU E 1 92 ? 32.463 8.454 55.681 1.00 13.47 92 LEU E CA 1
ATOM 3868 C C . LEU E 1 92 ? 32.068 7.048 55.250 1.00 13.05 92 LEU E C 1
ATOM 3869 O O . LEU E 1 92 ? 31.869 6.170 56.127 1.00 13.32 92 LEU E O 1
ATOM 3874 N N . VAL E 1 93 ? 32.014 6.813 53.926 1.00 11.88 93 VAL E N 1
ATOM 3875 C CA . VAL E 1 93 ? 31.678 5.479 53.411 1.00 12.09 93 VAL E CA 1
ATOM 3876 C C . VAL E 1 93 ? 32.940 4.762 52.979 1.00 12.67 93 VAL E C 1
ATOM 3877 O O . VAL E 1 93 ? 33.772 5.359 52.275 1.00 11.94 93 VAL E O 1
ATOM 3881 N N . LEU E 1 94 ? 33.087 3.525 53.451 1.00 12.62 94 LEU E N 1
ATOM 3882 C CA . LEU E 1 94 ? 34.221 2.665 53.058 1.00 12.43 94 LEU E CA 1
ATOM 3883 C C . LEU E 1 94 ? 33.747 1.543 52.168 1.00 13.58 94 LEU E C 1
ATOM 3884 O O . LEU E 1 94 ? 32.841 0.804 52.552 1.00 14.16 94 LEU E O 1
ATOM 3889 N N . PRO E 1 95 ? 34.400 1.331 51.016 1.00 15.83 95 PRO E N 1
ATOM 3890 C CA . PRO E 1 95 ? 33.988 0.252 50.131 1.00 16.52 95 PRO E CA 1
ATOM 3891 C C . PRO E 1 95 ? 34.466 -1.072 50.767 1.00 17.35 95 PRO E C 1
ATOM 3892 O O . PRO E 1 95 ? 35.531 -1.132 51.440 1.00 17.61 95 PRO E O 1
ATOM 3896 N N . VAL E 1 96 ? 33.685 -2.104 50.515 1.00 17.00 96 VAL E N 1
ATOM 3897 C CA . VAL E 1 96 ? 33.933 -3.477 50.927 1.00 16.09 96 VAL E CA 1
ATOM 3898 C C . VAL E 1 96 ? 34.254 -4.264 49.644 1.00 16.76 96 VAL E C 1
ATOM 3899 O O . VAL E 1 96 ? 33.491 -4.210 48.706 1.00 17.77 96 VAL E O 1
ATOM 3903 N N . THR E 1 97 ? 35.383 -4.963 49.584 1.00 16.25 97 THR E N 1
ATOM 3904 C CA . THR E 1 97 ? 35.666 -5.703 48.354 1.00 18.31 97 THR E CA 1
ATOM 3905 C C . THR E 1 97 ? 35.229 -7.139 48.463 1.00 19.73 97 THR E C 1
ATOM 3906 O O . THR E 1 97 ? 35.383 -7.898 47.486 1.00 20.73 97 THR E O 1
ATOM 3910 N N . HIS E 1 98 ? 34.729 -7.542 49.645 1.00 19.79 98 HIS E N 1
ATOM 3911 C CA . HIS E 1 98 ? 34.207 -8.881 49.830 1.00 21.48 98 HIS E CA 1
ATOM 3912 C C . HIS E 1 98 ? 33.440 -9.004 51.136 1.00 20.70 98 HIS E C 1
ATOM 3913 O O . HIS E 1 98 ? 33.949 -8.614 52.176 1.00 19.52 98 HIS E O 1
ATOM 3920 N N . GLY E 1 99 ? 32.203 -9.501 51.065 1.00 21.22 99 GLY E N 1
ATOM 3921 C CA . GLY E 1 99 ? 31.400 -9.844 52.247 1.00 22.32 99 GLY E CA 1
ATOM 3922 C C . GLY E 1 99 ? 31.162 -11.353 52.210 1.00 22.76 99 GLY E C 1
ATOM 3923 O O . GLY E 1 99 ? 31.073 -11.910 51.094 1.00 23.07 99 GLY E O 1
ATOM 3924 N N . ASP E 1 100 ? 31.165 -12.044 53.362 1.00 21.54 100 ASP E N 1
ATOM 3925 C CA . ASP E 1 100 ? 30.845 -13.498 53.369 1.00 20.97 100 ASP E CA 1
ATOM 3926 C C . ASP E 1 100 ? 29.478 -13.685 52.736 1.00 20.31 100 ASP E C 1
ATOM 3927 O O . ASP E 1 100 ? 28.571 -12.921 53.028 1.00 22.39 100 ASP E O 1
ATOM 3932 N N . THR E 1 101 ? 29.320 -14.679 51.861 1.00 20.76 101 THR E N 1
ATOM 3933 C CA . THR E 1 101 ? 28.116 -14.696 50.977 1.00 20.23 101 THR E CA 1
ATOM 3934 C C . THR E 1 101 ? 26.821 -14.898 51.704 1.00 19.59 101 THR E C 1
ATOM 3935 O O . THR E 1 101 ? 25.812 -14.282 51.373 1.00 20.32 101 THR E O 1
ATOM 3939 N N . ASP E 1 102 ? 26.860 -15.771 52.693 1.00 19.91 102 ASP E N 1
ATOM 3940 C CA . ASP E 1 102 ? 25.693 -15.987 53.573 1.00 19.45 102 ASP E CA 1
ATOM 3941 C C . ASP E 1 102 ? 25.289 -14.830 54.475 1.00 19.21 102 ASP E C 1
ATOM 3942 O O . ASP E 1 102 ? 24.070 -14.565 54.667 1.00 19.32 102 ASP E O 1
ATOM 3947 N N . TYR E 1 103 ? 26.277 -14.118 55.016 1.00 18.44 103 TYR E N 1
ATOM 3948 C CA . TYR E 1 103 ? 26.029 -12.886 55.758 1.00 20.18 103 TYR E CA 1
ATOM 3949 C C . TYR E 1 103 ? 25.361 -11.863 54.811 1.00 19.61 103 TYR E C 1
ATOM 3950 O O . TYR E 1 103 ? 24.316 -11.229 55.122 1.00 18.38 103 TYR E O 1
ATOM 3959 N N . LEU E 1 104 ? 25.890 -11.756 53.605 1.00 20.18 104 LEU E N 1
ATOM 3960 C CA . LEU E 1 104 ? 25.344 -10.818 52.618 1.00 20.03 104 LEU E CA 1
ATOM 3961 C C . LEU E 1 104 ? 23.863 -11.113 52.277 1.00 20.41 104 LEU E C 1
ATOM 3962 O O . LEU E 1 104 ? 23.052 -10.204 52.107 1.00 19.57 104 LEU E O 1
ATOM 3967 N N . SER E 1 105 ? 23.516 -12.393 52.190 1.00 19.23 105 SER E N 1
ATOM 3968 C CA . SER E 1 105 ? 22.117 -12.785 51.924 1.00 20.08 105 SER E CA 1
ATOM 3969 C C . SER E 1 105 ? 21.174 -12.322 53.056 1.00 19.49 105 SER E C 1
ATOM 3970 O O . SER E 1 105 ? 20.092 -11.759 52.818 1.00 18.68 105 SER E O 1
ATOM 3973 N N . TRP E 1 106 ? 21.579 -12.503 54.304 1.00 20.74 106 TRP E N 1
ATOM 3974 C CA . TRP E 1 106 ? 20.830 -11.891 55.413 1.00 21.36 106 TRP E CA 1
ATOM 3975 C C . TRP E 1 106 ? 20.811 -10.371 55.307 1.00 22.08 106 TRP E C 1
ATOM 3976 O O . TRP E 1 106 ? 19.789 -9.738 55.587 1.00 21.00 106 TRP E O 1
ATOM 3987 N N . LEU E 1 107 ? 21.953 -9.779 54.940 1.00 21.45 107 LEU E N 1
ATOM 3988 C CA . LEU E 1 107 ? 22.041 -8.340 54.862 1.00 22.27 107 LEU E CA 1
ATOM 3989 C C . LEU E 1 107 ? 20.977 -7.897 53.880 1.00 22.11 107 LEU E C 1
ATOM 3990 O O . LEU E 1 107 ? 20.164 -7.071 54.228 1.00 22.14 107 LEU E O 1
ATOM 3995 N N . ASN E 1 108 ? 20.925 -8.529 52.705 1.00 21.94 108 ASN E N 1
ATOM 3996 C CA . ASN E 1 108 ? 19.905 -8.228 51.665 1.00 22.93 108 ASN E CA 1
ATOM 3997 C C . ASN E 1 108 ? 18.445 -8.510 52.051 1.00 23.18 108 ASN E C 1
ATOM 3998 O O . ASN E 1 108 ? 17.556 -7.745 51.734 1.00 22.99 108 ASN E O 1
ATOM 4003 N N . ALA E 1 109 ? 18.202 -9.640 52.700 1.00 25.63 109 ALA E N 1
ATOM 4004 C CA . ALA E 1 109 ? 16.846 -9.995 53.158 1.00 25.89 109 ALA E CA 1
ATOM 4005 C C . ALA E 1 109 ? 16.319 -9.035 54.215 1.00 27.34 109 ALA E C 1
ATOM 4006 O O . ALA E 1 109 ? 15.114 -8.787 54.292 1.00 28.17 109 ALA E O 1
ATOM 4008 N N . SER E 1 110 ? 17.192 -8.436 55.005 1.00 28.68 110 SER E N 1
ATOM 4009 C CA . SER E 1 110 ? 16.738 -7.256 55.768 1.00 30.36 110 SER E CA 1
ATOM 4010 C C . SER E 1 110 ? 16.638 -6.164 54.689 1.00 31.56 110 SER E C 1
ATOM 4011 O O . SER E 1 110 ? 17.041 -6.395 53.556 1.00 33.45 110 SER E O 1
ATOM 4014 N N . LEU E 1 111 ? 16.102 -4.991 54.962 1.00 33.53 111 LEU E N 1
ATOM 4015 C CA . LEU E 1 111 ? 16.231 -3.920 53.948 1.00 33.09 111 LEU E CA 1
ATOM 4016 C C . LEU E 1 111 ? 15.190 -3.977 52.831 1.00 32.49 111 LEU E C 1
ATOM 4017 O O . LEU E 1 111 ? 14.995 -5.041 52.265 1.00 34.99 111 LEU E O 1
ATOM 4022 N N . ASN F 1 8 ? 37.955 21.312 46.481 1.00 32.64 8 ASN F N 1
ATOM 4023 C CA . ASN F 1 8 ? 37.587 20.358 47.580 1.00 32.92 8 ASN F CA 1
ATOM 4024 C C . ASN F 1 8 ? 38.090 18.908 47.438 1.00 32.02 8 ASN F C 1
ATOM 4025 O O . ASN F 1 8 ? 37.526 18.111 46.685 1.00 31.53 8 ASN F O 1
ATOM 4030 N N . THR F 1 9 ? 39.101 18.557 48.226 1.00 31.06 9 THR F N 1
ATOM 4031 C CA . THR F 1 9 ? 39.864 17.340 48.030 1.00 29.64 9 THR F CA 1
ATOM 4032 C C . THR F 1 9 ? 39.246 16.062 48.630 1.00 28.55 9 THR F C 1
ATOM 4033 O O . THR F 1 9 ? 38.569 16.092 49.653 1.00 29.35 9 THR F O 1
ATOM 4037 N N . ALA F 1 10 ? 39.518 14.938 47.989 1.00 26.52 10 ALA F N 1
ATOM 4038 C CA . ALA F 1 10 ? 39.144 13.648 48.514 1.00 24.95 10 ALA F CA 1
ATOM 4039 C C . ALA F 1 10 ? 39.764 13.394 49.931 1.00 24.02 10 ALA F C 1
ATOM 4040 O O . ALA F 1 10 ? 40.879 13.844 50.242 1.00 22.93 10 ALA F O 1
ATOM 4042 N N . SER F 1 11 ? 39.027 12.656 50.750 1.00 22.53 11 SER F N 1
ATOM 4043 C CA . SER F 1 11 ? 39.448 12.339 52.105 1.00 21.40 11 SER F CA 1
ATOM 4044 C C . SER F 1 11 ? 39.911 10.891 52.178 1.00 21.11 11 SER F C 1
ATOM 4045 O O . SER F 1 11 ? 39.696 10.077 51.274 1.00 20.47 11 SER F O 1
ATOM 4048 N N . VAL F 1 12 ? 40.504 10.557 53.294 1.00 19.02 12 VAL F N 1
ATOM 4049 C CA . VAL F 1 12 ? 41.109 9.257 53.448 1.00 18.79 12 VAL F CA 1
ATOM 4050 C C . VAL F 1 12 ? 41.123 8.960 54.931 1.00 18.04 12 VAL F C 1
ATOM 4051 O O . VAL F 1 12 ? 41.020 9.884 55.755 1.00 16.19 12 VAL F O 1
ATOM 4055 N N . VAL F 1 13 ? 41.110 7.693 55.266 1.00 16.92 13 VAL F N 1
ATOM 4056 C CA . VAL F 1 13 ? 41.118 7.294 56.670 1.00 16.95 13 VAL F CA 1
ATOM 4057 C C . VAL F 1 13 ? 42.427 6.554 56.866 1.00 16.46 13 VAL F C 1
ATOM 4058 O O . VAL F 1 13 ? 42.717 5.671 56.091 1.00 17.92 13 VAL F O 1
ATOM 4062 N N . VAL F 1 14 ? 43.208 6.935 57.882 1.00 15.78 14 VAL F N 1
ATOM 4063 C CA . VAL F 1 14 ? 44.492 6.273 58.145 1.00 14.87 14 VAL F CA 1
ATOM 4064 C C . VAL F 1 14 ? 44.339 5.598 59.517 1.00 14.04 14 VAL F C 1
ATOM 4065 O O . VAL F 1 14 ? 44.024 6.226 60.534 1.00 16.03 14 VAL F O 1
ATOM 4069 N N . LEU F 1 15 ? 44.552 4.294 59.539 1.00 14.08 15 LEU F N 1
ATOM 4070 C CA . LEU F 1 15 ? 44.611 3.545 60.766 1.00 13.06 15 LEU F CA 1
ATOM 4071 C C . LEU F 1 15 ? 46.034 3.497 61.290 1.00 14.34 15 LEU F C 1
ATOM 4072 O O . LEU F 1 15 ? 47.017 3.283 60.532 1.00 15.10 15 LEU F O 1
ATOM 4077 N N . CYS F 1 16 ? 46.184 3.624 62.612 1.00 13.89 16 CYS F N 1
ATOM 4078 C CA . CYS F 1 16 ? 47.446 3.248 63.238 1.00 14.16 16 CYS F CA 1
ATOM 4079 C C . CYS F 1 16 ? 47.185 2.767 64.663 1.00 13.58 16 CYS F C 1
ATOM 4080 O O . CYS F 1 16 ? 46.091 2.944 65.209 1.00 13.41 16 CYS F O 1
ATOM 4083 N N . THR F 1 17 ? 48.191 2.139 65.205 1.00 14.12 17 THR F N 1
ATOM 4084 C CA . THR F 1 17 ? 48.225 1.522 66.530 1.00 12.99 17 THR F CA 1
ATOM 4085 C C . THR F 1 17 ? 49.224 2.243 67.467 1.00 12.39 17 THR F C 1
ATOM 4086 O O . THR F 1 17 ? 50.354 2.576 67.070 1.00 12.40 17 THR F O 1
ATOM 4090 N N . ALA F 1 18 ? 48.855 2.414 68.739 1.00 12.46 18 ALA F N 1
ATOM 4091 C CA . ALA F 1 18 ? 49.728 3.059 69.739 1.00 12.95 18 ALA F CA 1
ATOM 4092 C C . ALA F 1 18 ? 49.739 2.210 71.028 1.00 11.81 18 ALA F C 1
ATOM 4093 O O . ALA F 1 18 ? 48.770 1.501 71.299 1.00 11.60 18 ALA F O 1
ATOM 4095 N N . PRO F 1 19 ? 50.840 2.253 71.779 1.00 10.41 19 PRO F N 1
ATOM 4096 C CA . PRO F 1 19 ? 50.971 1.397 72.976 1.00 9.51 19 PRO F CA 1
ATOM 4097 C C . PRO F 1 19 ? 50.099 1.812 74.180 1.00 10.28 19 PRO F C 1
ATOM 4098 O O . PRO F 1 19 ? 49.827 1.008 75.078 1.00 11.73 19 PRO F O 1
ATOM 4102 N N . ASP F 1 20 ? 49.696 3.066 74.203 1.00 11.26 20 ASP F N 1
ATOM 4103 C CA . ASP F 1 20 ? 48.950 3.619 75.321 1.00 12.09 20 ASP F CA 1
ATOM 4104 C C . ASP F 1 20 ? 48.263 4.946 74.928 1.00 12.17 20 ASP F C 1
ATOM 4105 O O . ASP F 1 20 ? 48.481 5.467 73.817 1.00 12.66 20 ASP F O 1
ATOM 4110 N N . GLU F 1 21 ? 47.462 5.467 75.830 1.00 12.56 21 GLU F N 1
ATOM 4111 C CA . GLU F 1 21 ? 46.623 6.622 75.498 1.00 13.93 21 GLU F CA 1
ATOM 4112 C C . GLU F 1 21 ? 47.506 7.912 75.437 1.00 13.50 21 GLU F C 1
ATOM 4113 O O . GLU F 1 21 ? 47.255 8.807 74.617 1.00 15.31 21 GLU F O 1
ATOM 4119 N N . ALA F 1 22 ? 48.530 7.987 76.302 1.00 13.86 22 ALA F N 1
ATOM 4120 C CA . ALA F 1 22 ? 49.418 9.149 76.365 1.00 12.97 22 ALA F CA 1
ATOM 4121 C C . ALA F 1 22 ? 50.219 9.317 75.064 1.00 13.41 22 ALA F C 1
ATOM 4122 O O . ALA F 1 22 ? 50.318 10.457 74.499 1.00 12.35 22 ALA F O 1
ATOM 4124 N N . THR F 1 23 ? 50.725 8.200 74.547 1.00 12.61 23 THR F N 1
ATOM 4125 C CA . THR F 1 23 ? 51.435 8.194 73.249 1.00 14.78 23 THR F CA 1
ATOM 4126 C C . THR F 1 23 ? 50.484 8.521 72.092 1.00 15.06 23 THR F C 1
ATOM 4127 O O . THR F 1 23 ? 50.783 9.357 71.258 1.00 15.36 23 THR F O 1
ATOM 4131 N N . ALA F 1 24 ? 49.340 7.856 72.043 1.00 14.36 24 ALA F N 1
ATOM 4132 C CA . ALA F 1 24 ? 48.286 8.170 71.060 1.00 11.94 24 ALA F CA 1
ATOM 4133 C C . ALA F 1 24 ? 47.846 9.650 71.111 1.00 13.36 24 ALA F C 1
ATOM 4134 O O . ALA F 1 24 ? 47.544 10.268 70.071 1.00 14.05 24 ALA F O 1
ATOM 4136 N N . GLN F 1 25 ? 47.758 10.203 72.309 1.00 13.86 25 GLN F N 1
ATOM 4137 C CA . GLN F 1 25 ? 47.327 11.583 72.457 1.00 15.26 25 GLN F CA 1
ATOM 4138 C C . GLN F 1 25 ? 48.392 12.552 71.948 1.00 15.40 25 GLN F C 1
ATOM 4139 O O . GLN F 1 25 ? 48.080 13.519 71.247 1.00 15.86 25 GLN F O 1
ATOM 4145 N N . ASP F 1 26 ? 49.646 12.304 72.289 1.00 16.64 26 ASP F N 1
ATOM 4146 C CA . ASP F 1 26 ? 50.786 13.121 71.814 1.00 18.26 26 ASP F CA 1
ATOM 4147 C C . ASP F 1 26 ? 50.972 13.108 70.296 1.00 17.76 26 ASP F C 1
ATOM 4148 O O . ASP F 1 26 ? 51.194 14.164 69.670 1.00 17.32 26 ASP F O 1
ATOM 4153 N N . LEU F 1 27 ? 50.835 11.923 69.699 1.00 17.64 27 LEU F N 1
ATOM 4154 C CA . LEU F 1 27 ? 50.924 11.771 68.252 1.00 16.15 27 LEU F CA 1
ATOM 4155 C C . LEU F 1 27 ? 49.774 12.536 67.610 1.00 15.29 27 LEU F C 1
ATOM 4156 O O . LEU F 1 27 ? 49.996 13.267 66.639 1.00 15.26 27 LEU F O 1
ATOM 4161 N N . ALA F 1 28 ? 48.560 12.344 68.126 1.00 14.79 28 ALA F N 1
ATOM 4162 C CA . ALA F 1 28 ? 47.393 13.051 67.604 1.00 13.69 28 ALA F CA 1
ATOM 4163 C C . ALA F 1 28 ? 47.599 14.600 67.613 1.00 13.80 28 ALA F C 1
ATOM 4164 O O . ALA F 1 28 ? 47.435 15.330 66.600 1.00 12.97 28 ALA F O 1
ATOM 4166 N N . ALA F 1 29 ? 48.038 15.107 68.753 1.00 14.74 29 ALA F N 1
ATOM 4167 C CA . ALA F 1 29 ? 48.189 16.565 68.896 1.00 14.80 29 ALA F CA 1
ATOM 4168 C C . ALA F 1 29 ? 49.267 17.142 67.941 1.00 15.47 29 ALA F C 1
ATOM 4169 O O . ALA F 1 29 ? 49.062 18.195 67.312 1.00 14.39 29 ALA F O 1
ATOM 4171 N N . LYS F 1 30 ? 50.351 16.393 67.735 1.00 14.03 30 LYS F N 1
ATOM 4172 C CA . LYS F 1 30 ? 51.439 16.825 66.854 1.00 15.96 30 LYS F CA 1
ATOM 4173 C C . LYS F 1 30 ? 50.994 16.866 65.386 1.00 14.67 30 LYS F C 1
ATOM 4174 O O . LYS F 1 30 ? 51.176 17.913 64.705 1.00 16.23 30 LYS F O 1
ATOM 4180 N N . VAL F 1 31 ? 50.280 15.841 64.929 1.00 13.10 31 VAL F N 1
ATOM 4181 C CA . VAL F 1 31 ? 49.811 15.856 63.544 1.00 13.68 31 VAL F CA 1
ATOM 4182 C C . VAL F 1 31 ? 48.671 16.811 63.303 1.00 12.39 31 VAL F C 1
ATOM 4183 O O . VAL F 1 31 ? 48.555 17.364 62.203 1.00 13.26 31 VAL F O 1
ATOM 4187 N N . LEU F 1 32 ? 47.850 17.022 64.325 1.00 12.09 32 LEU F N 1
ATOM 4188 C CA . LEU F 1 32 ? 46.771 17.981 64.211 1.00 12.18 32 LEU F CA 1
ATOM 4189 C C . LEU F 1 32 ? 47.375 19.416 64.213 1.00 12.02 32 LEU F C 1
ATOM 4190 O O . LEU F 1 32 ? 46.898 20.278 63.471 1.00 12.98 32 LEU F O 1
ATOM 4195 N N . ALA F 1 33 ? 48.386 19.650 65.045 1.00 12.82 33 ALA F N 1
ATOM 4196 C CA . ALA F 1 33 ? 49.060 20.978 65.103 1.00 13.79 33 ALA F CA 1
ATOM 4197 C C . ALA F 1 33 ? 49.613 21.303 63.760 1.00 13.72 33 ALA F C 1
ATOM 4198 O O . ALA F 1 33 ? 49.431 22.427 63.283 1.00 11.95 33 ALA F O 1
ATOM 4200 N N . GLU F 1 34 ? 50.321 20.334 63.167 1.00 13.69 34 GLU F N 1
ATOM 4201 C CA . GLU F 1 34 ? 50.939 20.501 61.868 1.00 13.62 34 GLU F CA 1
ATOM 4202 C C . GLU F 1 34 ? 49.946 20.458 60.706 1.00 13.37 34 GLU F C 1
ATOM 4203 O O . GLU F 1 34 ? 50.345 20.652 59.581 1.00 14.05 34 GLU F O 1
ATOM 4209 N N . LYS F 1 35 ? 48.650 20.355 61.022 1.00 12.26 35 LYS F N 1
ATOM 4210 C CA . LYS F 1 35 ? 47.617 20.337 60.036 1.00 13.07 35 LYS F CA 1
ATOM 4211 C C . LYS F 1 35 ? 47.883 19.223 58.999 1.00 12.37 35 LYS F C 1
ATOM 4212 O O . LYS F 1 35 ? 47.730 19.453 57.799 1.00 15.48 35 LYS F O 1
ATOM 4218 N N . LEU F 1 36 ? 48.281 18.036 59.443 1.00 12.91 36 LEU F N 1
ATOM 4219 C CA . LEU F 1 36 ? 48.454 16.898 58.524 1.00 14.25 36 LEU F CA 1
ATOM 4220 C C . LEU F 1 36 ? 47.211 16.023 58.595 1.00 14.84 36 LEU F C 1
ATOM 4221 O O . LEU F 1 36 ? 47.014 15.177 57.730 1.00 14.80 36 LEU F O 1
ATOM 4226 N N . ALA F 1 37 ? 46.421 16.201 59.646 1.00 13.92 37 ALA F N 1
ATOM 4227 C CA . ALA F 1 37 ? 45.097 15.543 59.781 1.00 13.77 37 ALA F CA 1
ATOM 4228 C C . ALA F 1 37 ? 44.106 16.519 60.421 1.00 14.51 37 ALA F C 1
ATOM 4229 O O . ALA F 1 37 ? 44.537 17.418 61.153 1.00 12.99 37 ALA F O 1
ATOM 4231 N N . ALA F 1 38 ? 42.790 16.348 60.151 1.00 13.09 38 ALA F N 1
ATOM 4232 C CA . ALA F 1 38 ? 41.685 17.178 60.692 1.00 14.85 38 ALA F CA 1
ATOM 4233 C C . ALA F 1 38 ? 41.061 16.647 61.982 1.00 15.34 38 ALA F C 1
ATOM 4234 O O . ALA F 1 38 ? 40.673 17.431 62.854 1.00 16.79 38 ALA F O 1
ATOM 4236 N N . CYS F 1 39 ? 40.968 15.331 62.168 1.00 14.82 39 CYS F N 1
ATOM 4237 C CA . CYS F 1 39 ? 40.517 14.825 63.452 1.00 13.33 39 CYS F CA 1
ATOM 4238 C C . CYS F 1 39 ? 41.175 13.499 63.765 1.00 13.36 39 CYS F C 1
ATOM 4239 O O . CYS F 1 39 ? 41.456 12.728 62.849 1.00 10.89 39 CYS F O 1
ATOM 4242 N N . ALA F 1 40 ? 41.350 13.193 65.050 1.00 12.51 40 ALA F N 1
ATOM 4243 C CA . ALA F 1 40 ? 42.001 11.912 65.434 1.00 12.05 40 ALA F CA 1
ATOM 4244 C C . ALA F 1 40 ? 41.130 11.269 66.466 1.00 12.59 40 ALA F C 1
ATOM 4245 O O . ALA F 1 40 ? 40.914 11.814 67.521 1.00 14.95 40 ALA F O 1
ATOM 4247 N N . THR F 1 41 ? 40.713 10.059 66.189 1.00 13.00 41 THR F N 1
ATOM 4248 C CA . THR F 1 41 ? 39.899 9.269 67.063 1.00 12.80 41 THR F CA 1
ATOM 4249 C C . THR F 1 41 ? 40.673 8.140 67.657 1.00 13.26 41 THR F C 1
ATOM 4250 O O . THR F 1 41 ? 41.375 7.345 66.954 1.00 14.93 41 THR F O 1
ATOM 4254 N N . LEU F 1 42 ? 40.582 8.054 68.972 1.00 12.00 42 LEU F N 1
ATOM 4255 C CA . LEU F 1 42 ? 41.276 6.988 69.738 1.00 11.61 42 LEU F CA 1
ATOM 4256 C C . LEU F 1 42 ? 40.278 6.032 70.325 1.00 13.05 42 LEU F C 1
ATOM 4257 O O . LEU F 1 42 ? 39.303 6.454 70.906 1.00 13.26 42 LEU F O 1
ATOM 4262 N N . ILE F 1 43 ? 40.496 4.739 70.124 1.00 11.41 43 ILE F N 1
ATOM 4263 C CA . ILE F 1 43 ? 39.648 3.661 70.673 1.00 11.16 43 ILE F CA 1
ATOM 4264 C C . ILE F 1 43 ? 40.551 2.833 71.594 1.00 12.75 43 ILE F C 1
ATOM 4265 O O . ILE F 1 43 ? 41.392 2.031 71.171 1.00 12.71 43 ILE F O 1
ATOM 4270 N N . PRO F 1 44 ? 40.450 3.126 72.869 1.00 14.08 44 PRO F N 1
ATOM 4271 C CA . PRO F 1 44 ? 41.334 2.504 73.851 1.00 14.14 44 PRO F CA 1
ATOM 4272 C C . PRO F 1 44 ? 40.838 1.097 74.190 1.00 14.46 44 PRO F C 1
ATOM 4273 O O . PRO F 1 44 ? 39.732 0.739 73.793 1.00 14.12 44 PRO F O 1
ATOM 4277 N N . GLY F 1 45 ? 41.657 0.320 74.891 1.00 16.68 45 GLY F N 1
ATOM 4278 C CA . GLY F 1 45 ? 41.146 -0.894 75.499 1.00 17.68 45 GLY F CA 1
ATOM 4279 C C . GLY F 1 45 ? 41.064 -2.004 74.512 1.00 17.82 45 GLY F C 1
ATOM 4280 O O . GLY F 1 45 ? 40.234 -2.911 74.659 1.00 19.95 45 GLY F O 1
ATOM 4281 N N . ALA F 1 46 ? 41.868 -1.932 73.474 1.00 16.16 46 ALA F N 1
ATOM 4282 C CA . ALA F 1 46 ? 41.864 -2.966 72.490 1.00 18.13 46 ALA F CA 1
ATOM 4283 C C . ALA F 1 46 ? 42.974 -3.955 72.883 1.00 18.08 46 ALA F C 1
ATOM 4284 O O . ALA F 1 46 ? 43.874 -3.640 73.704 1.00 17.85 46 ALA F O 1
ATOM 4286 N N . THR F 1 47 ? 42.923 -5.123 72.295 1.00 15.82 47 THR F N 1
ATOM 4287 C CA . THR F 1 47 ? 43.935 -6.109 72.567 1.00 16.45 47 THR F CA 1
ATOM 4288 C C . THR F 1 47 ? 44.622 -6.424 71.280 1.00 14.76 47 THR F C 1
ATOM 4289 O O . THR F 1 47 ? 43.983 -6.754 70.308 1.00 13.72 47 THR F O 1
ATOM 4293 N N . SER F 1 48 ? 45.929 -6.469 71.299 1.00 15.99 48 SER F N 1
ATOM 4294 C CA . SER F 1 48 ? 46.653 -6.933 70.139 1.00 16.69 48 SER F CA 1
ATOM 4295 C C . SER F 1 48 ? 47.201 -8.389 70.370 1.00 16.62 48 SER F C 1
ATOM 4296 O O . SER F 1 48 ? 47.801 -8.682 71.390 1.00 15.81 48 SER F O 1
ATOM 4299 N N . LEU F 1 49 ? 46.909 -9.310 69.439 1.00 15.72 49 LEU F N 1
ATOM 4300 C CA . LEU F 1 49 ? 47.501 -10.663 69.444 1.00 17.36 49 LEU F CA 1
ATOM 4301 C C . LEU F 1 49 ? 48.413 -10.848 68.217 1.00 17.42 49 LEU F C 1
ATOM 4302 O O . LEU F 1 49 ? 48.026 -10.496 67.091 1.00 16.85 49 LEU F O 1
ATOM 4307 N N . TYR F 1 50 ? 49.630 -11.367 68.451 1.00 17.13 50 TYR F N 1
ATOM 4308 C CA . TYR F 1 50 ? 50.601 -11.651 67.391 1.00 18.45 50 TYR F CA 1
ATOM 4309 C C . TYR F 1 50 ? 51.690 -12.611 67.908 1.00 20.20 50 TYR F C 1
ATOM 4310 O O . TYR F 1 50 ? 51.806 -12.834 69.109 1.00 19.29 50 TYR F O 1
ATOM 4319 N N . TYR F 1 51 ? 52.453 -13.197 66.991 1.00 22.84 51 TYR F N 1
ATOM 4320 C CA . TYR F 1 51 ? 53.629 -14.006 67.374 1.00 24.00 51 TYR F CA 1
ATOM 4321 C C . TYR F 1 51 ? 54.921 -13.199 67.342 1.00 26.58 51 TYR F C 1
ATOM 4322 O O . TYR F 1 51 ? 55.141 -12.323 66.489 1.00 26.99 51 TYR F O 1
ATOM 4331 N N . TRP F 1 52 ? 55.795 -13.518 68.289 1.00 29.96 52 TRP F N 1
ATOM 4332 C CA . TRP F 1 52 ? 57.102 -12.903 68.355 1.00 32.34 52 TRP F CA 1
ATOM 4333 C C . TRP F 1 52 ? 58.045 -13.990 68.778 1.00 32.85 52 TRP F C 1
ATOM 4334 O O . TRP F 1 52 ? 57.919 -14.518 69.882 1.00 32.36 52 TRP F O 1
ATOM 4345 N N . GLU F 1 53 ? 58.958 -14.327 67.873 1.00 33.53 53 GLU F N 1
ATOM 4346 C CA . GLU F 1 53 ? 59.873 -15.448 68.035 1.00 34.85 53 GLU F CA 1
ATOM 4347 C C . GLU F 1 53 ? 59.195 -16.711 68.574 1.00 34.70 53 GLU F C 1
ATOM 4348 O O . GLU F 1 53 ? 59.557 -17.198 69.635 1.00 34.62 53 GLU F O 1
ATOM 4354 N N . GLY F 1 54 ? 58.177 -17.194 67.849 1.00 35.17 54 GLY F N 1
ATOM 4355 C CA . GLY F 1 54 ? 57.519 -18.452 68.126 1.00 34.09 54 GLY F CA 1
ATOM 4356 C C . GLY F 1 54 ? 56.473 -18.444 69.214 1.00 34.76 54 GLY F C 1
ATOM 4357 O O . GLY F 1 54 ? 55.838 -19.485 69.477 1.00 36.07 54 GLY F O 1
ATOM 4358 N N . LYS F 1 55 ? 56.271 -17.300 69.868 1.00 33.49 55 LYS F N 1
ATOM 4359 C CA . LYS F 1 55 ? 55.370 -17.284 71.011 1.00 31.75 55 LYS F CA 1
ATOM 4360 C C . LYS F 1 55 ? 54.223 -16.299 70.827 1.00 29.82 55 LYS F C 1
ATOM 4361 O O . LYS F 1 55 ? 54.429 -15.183 70.392 1.00 29.04 55 LYS F O 1
ATOM 4367 N N . LEU F 1 56 ? 53.029 -16.758 71.178 1.00 27.78 56 LEU F N 1
ATOM 4368 C CA . LEU F 1 56 ? 51.823 -15.943 71.155 1.00 26.92 56 LEU F CA 1
ATOM 4369 C C . LEU F 1 56 ? 51.944 -14.835 72.185 1.00 25.64 56 LEU F C 1
ATOM 4370 O O . LEU F 1 56 ? 51.988 -15.112 73.367 1.00 26.32 56 LEU F O 1
ATOM 4375 N N . GLU F 1 57 ? 51.978 -13.585 71.737 1.00 24.59 57 GLU F N 1
ATOM 4376 C CA . GLU F 1 57 ? 52.019 -12.418 72.626 1.00 23.31 57 GLU F CA 1
ATOM 4377 C C . GLU F 1 57 ? 50.623 -11.764 72.662 1.00 21.52 57 GLU F C 1
ATOM 4378 O O . GLU F 1 57 ? 49.863 -11.830 71.699 1.00 21.06 57 GLU F O 1
ATOM 4384 N N . GLN F 1 58 ? 50.285 -11.139 73.774 1.00 21.28 58 GLN F N 1
ATOM 4385 C CA . GLN F 1 58 ? 48.960 -10.521 73.933 1.00 18.37 58 GLN F CA 1
ATOM 4386 C C . GLN F 1 58 ? 49.221 -9.215 74.635 1.00 17.50 58 GLN F C 1
ATOM 4387 O O . GLN F 1 58 ? 49.915 -9.188 75.650 1.00 14.42 58 GLN F O 1
ATOM 4393 N N . GLU F 1 59 ? 48.669 -8.103 74.128 1.00 16.06 59 GLU F N 1
ATOM 4394 C CA . GLU F 1 59 ? 48.986 -6.878 74.788 1.00 18.08 59 GLU F CA 1
ATOM 4395 C C . GLU F 1 59 ? 47.989 -5.725 74.585 1.00 17.43 59 GLU F C 1
ATOM 4396 O O . GLU F 1 59 ? 47.310 -5.670 73.562 1.00 19.17 59 GLU F O 1
ATOM 4402 N N . TYR F 1 60 ? 47.954 -4.784 75.530 1.00 15.73 60 TYR F N 1
ATOM 4403 C CA . TYR F 1 60 ? 47.085 -3.586 75.408 1.00 14.65 60 TYR F CA 1
ATOM 4404 C C . TYR F 1 60 ? 47.479 -2.754 74.162 1.00 13.81 60 TYR F C 1
ATOM 4405 O O . TYR F 1 60 ? 48.662 -2.647 73.819 1.00 14.98 60 TYR F O 1
ATOM 4414 N N . GLU F 1 61 ? 46.498 -2.152 73.481 1.00 14.14 61 GLU F N 1
ATOM 4415 C CA . GLU F 1 61 ? 46.782 -1.166 72.410 1.00 14.58 61 GLU F CA 1
ATOM 4416 C C . GLU F 1 61 ? 45.677 -0.142 72.371 1.00 13.01 61 GLU F C 1
ATOM 4417 O O . GLU F 1 61 ? 44.571 -0.352 72.879 1.00 11.49 61 GLU F O 1
ATOM 4423 N N . VAL F 1 62 ? 45.964 0.919 71.622 1.00 11.85 62 VAL F N 1
ATOM 4424 C CA . VAL F 1 62 ? 44.976 1.926 71.301 1.00 11.94 62 VAL F CA 1
ATOM 4425 C C . VAL F 1 62 ? 44.874 1.999 69.807 1.00 11.03 62 VAL F C 1
ATOM 4426 O O . VAL F 1 62 ? 45.863 2.217 69.120 1.00 14.10 62 VAL F O 1
ATOM 4430 N N . GLN F 1 63 ? 43.657 1.832 69.286 1.00 11.12 63 GLN F N 1
ATOM 4431 C CA . GLN F 1 63 ? 43.442 1.845 67.859 1.00 9.84 63 GLN F CA 1
ATOM 4432 C C . GLN F 1 63 ? 43.162 3.324 67.496 1.00 11.76 63 GLN F C 1
ATOM 4433 O O . GLN F 1 63 ? 42.161 3.852 67.955 1.00 15.36 63 GLN F O 1
ATOM 4439 N N . MET F 1 64 ? 44.021 3.952 66.671 1.00 12.07 64 MET F N 1
ATOM 4440 C CA . MET F 1 64 ? 43.855 5.296 66.146 1.00 11.93 64 MET F CA 1
ATOM 4441 C C . MET F 1 64 ? 43.128 5.283 64.785 1.00 14.42 64 MET F C 1
ATOM 4442 O O . MET F 1 64 ? 43.380 4.392 63.959 1.00 15.12 64 MET F O 1
ATOM 4447 N N . ILE F 1 65 ? 42.222 6.237 64.590 1.00 12.28 65 ILE F N 1
ATOM 4448 C CA . ILE F 1 65 ? 41.604 6.506 63.269 1.00 11.47 65 ILE F CA 1
ATOM 4449 C C . ILE F 1 65 ? 41.827 7.954 62.941 1.00 13.10 65 ILE F C 1
ATOM 4450 O O . ILE F 1 65 ? 41.277 8.801 63.627 1.00 13.32 65 ILE F O 1
ATOM 4455 N N . LEU F 1 66 ? 42.681 8.249 61.957 1.00 11.59 66 LEU F N 1
ATOM 4456 C CA . LEU F 1 66 ? 42.994 9.664 61.578 1.00 11.28 66 LEU F CA 1
ATOM 4457 C C . LEU F 1 66 ? 42.324 10.025 60.276 1.00 12.10 66 LEU F C 1
ATOM 4458 O O . LEU F 1 66 ? 42.387 9.235 59.336 1.00 12.78 66 LEU F O 1
ATOM 4463 N N . LYS F 1 67 ? 41.700 11.198 60.201 1.00 10.08 67 LYS F N 1
ATOM 4464 C CA . LYS F 1 67 ? 40.933 11.589 59.053 1.00 12.19 67 LYS F CA 1
ATOM 4465 C C . LYS F 1 67 ? 41.617 12.783 58.430 1.00 13.04 67 LYS F C 1
ATOM 4466 O O . LYS F 1 67 ? 41.855 13.798 59.109 1.00 10.50 67 LYS F O 1
ATOM 4472 N N . THR F 1 68 ? 41.992 12.631 57.156 1.00 13.09 68 THR F N 1
ATOM 4473 C CA . THR F 1 68 ? 42.699 13.681 56.449 1.00 13.81 68 THR F CA 1
ATOM 4474 C C . THR F 1 68 ? 42.297 13.725 54.953 1.00 16.46 68 THR F C 1
ATOM 4475 O O . THR F 1 68 ? 41.295 13.130 54.537 1.00 15.46 68 THR F O 1
ATOM 4479 N N . THR F 1 69 ? 43.060 14.452 54.159 1.00 18.34 69 THR F N 1
ATOM 4480 C CA . THR F 1 69 ? 42.800 14.586 52.724 1.00 19.48 69 THR F CA 1
ATOM 4481 C C . THR F 1 69 ? 43.913 13.860 51.916 1.00 19.20 69 THR F C 1
ATOM 4482 O O . THR F 1 69 ? 45.036 13.661 52.430 1.00 19.26 69 THR F O 1
ATOM 4486 N N . VAL F 1 70 ? 43.653 13.432 50.670 1.00 18.19 70 VAL F N 1
ATOM 4487 C CA . VAL F 1 70 ? 44.724 12.789 49.891 1.00 19.38 70 VAL F CA 1
ATOM 4488 C C . VAL F 1 70 ? 45.969 13.655 49.657 1.00 18.35 70 VAL F C 1
ATOM 4489 O O . VAL F 1 70 ? 47.087 13.135 49.588 1.00 17.75 70 VAL F O 1
ATOM 4493 N N . SER F 1 71 ? 45.799 14.963 49.633 1.00 17.72 71 SER F N 1
ATOM 4494 C CA . SER F 1 71 ? 46.947 15.865 49.488 1.00 18.58 71 SER F CA 1
ATOM 4495 C C . SER F 1 71 ? 47.922 15.845 50.650 1.00 17.79 71 SER F C 1
ATOM 4496 O O . SER F 1 71 ? 49.097 16.153 50.435 1.00 18.42 71 SER F O 1
ATOM 4499 N N . HIS F 1 72 ? 47.437 15.513 51.871 1.00 17.24 72 HIS F N 1
ATOM 4500 C CA . HIS F 1 72 ? 48.233 15.458 53.086 1.00 16.24 72 HIS F CA 1
ATOM 4501 C C . HIS F 1 72 ? 48.619 14.052 53.567 1.00 16.41 72 HIS F C 1
ATOM 4502 O O . HIS F 1 72 ? 49.378 13.914 54.526 1.00 15.40 72 HIS F O 1
ATOM 4509 N N . GLN F 1 73 ? 48.095 13.019 52.903 1.00 15.17 73 GLN F N 1
ATOM 4510 C CA . GLN F 1 73 ? 48.334 11.638 53.221 1.00 14.92 73 GLN F CA 1
ATOM 4511 C C . GLN F 1 73 ? 49.821 11.278 53.459 1.00 16.31 73 GLN F C 1
ATOM 4512 O O . GLN F 1 73 ? 50.201 10.651 54.471 1.00 16.14 73 GLN F O 1
ATOM 4518 N N . GLN F 1 74 ? 50.653 11.621 52.482 1.00 17.21 74 GLN F N 1
ATOM 4519 C CA . GLN F 1 74 ? 52.069 11.247 52.483 1.00 17.94 74 GLN F CA 1
ATOM 4520 C C . GLN F 1 74 ? 52.808 11.896 53.651 1.00 17.21 74 GLN F C 1
ATOM 4521 O O . GLN F 1 74 ? 53.455 11.206 54.394 1.00 16.40 74 GLN F O 1
ATOM 4527 N N . ALA F 1 75 ? 52.663 13.222 53.824 1.00 18.57 75 ALA F N 1
ATOM 4528 C CA . ALA F 1 75 ? 53.226 13.944 54.971 1.00 16.65 75 ALA F CA 1
ATOM 4529 C C . ALA F 1 75 ? 52.741 13.364 56.303 1.00 17.57 75 ALA F C 1
ATOM 4530 O O . ALA F 1 75 ? 53.552 13.166 57.184 1.00 18.17 75 ALA F O 1
ATOM 4532 N N . LEU F 1 76 ? 51.426 13.109 56.437 1.00 15.08 76 LEU F N 1
ATOM 4533 C CA . LEU F 1 76 ? 50.881 12.435 57.639 1.00 14.57 76 LEU F CA 1
ATOM 4534 C C . LEU F 1 76 ? 51.590 11.093 57.972 1.00 14.91 76 LEU F C 1
ATOM 4535 O O . LEU F 1 76 ? 52.067 10.892 59.112 1.00 14.30 76 LEU F O 1
ATOM 4540 N N . LEU F 1 77 ? 51.692 10.198 56.991 1.00 15.64 77 LEU F N 1
ATOM 4541 C CA . LEU F 1 77 ? 52.422 8.936 57.198 1.00 16.99 77 LEU F CA 1
ATOM 4542 C C . LEU F 1 77 ? 53.919 9.138 57.605 1.00 20.36 77 LEU F C 1
ATOM 4543 O O . LEU F 1 77 ? 54.414 8.478 58.532 1.00 19.79 77 LEU F O 1
ATOM 4548 N N . GLU F 1 78 ? 54.651 10.005 56.902 1.00 20.95 78 GLU F N 1
ATOM 4549 C CA . GLU F 1 78 ? 56.038 10.272 57.256 1.00 21.30 78 GLU F CA 1
ATOM 4550 C C . GLU F 1 78 ? 56.243 10.796 58.670 1.00 21.20 78 GLU F C 1
ATOM 4551 O O . GLU F 1 78 ? 57.219 10.394 59.339 1.00 20.85 78 GLU F O 1
ATOM 4557 N N . CYS F 1 79 ? 55.341 11.675 59.111 1.00 20.38 79 CYS F N 1
ATOM 4558 C CA . CYS F 1 79 ? 55.302 12.189 60.479 1.00 22.66 79 CYS F CA 1
ATOM 4559 C C . CYS F 1 79 ? 55.120 11.088 61.502 1.00 23.1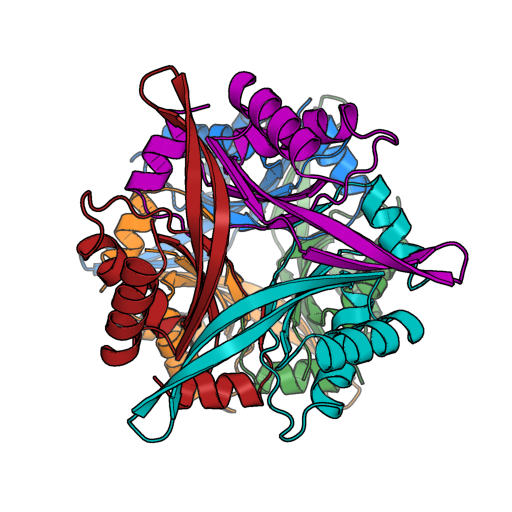9 79 CYS F C 1
ATOM 4560 O O . CYS F 1 79 ? 55.918 10.966 62.414 1.00 23.58 79 CYS F O 1
ATOM 4563 N N . LEU F 1 80 ? 54.103 10.249 61.322 1.00 23.25 80 LEU F N 1
ATOM 4564 C CA . LEU F 1 80 ? 53.885 9.078 62.193 1.00 23.91 80 LEU F CA 1
ATOM 4565 C C . LEU F 1 80 ? 55.087 8.125 62.238 1.00 25.06 80 LEU F C 1
ATOM 4566 O O . LEU F 1 80 ? 55.454 7.660 63.309 1.00 26.69 80 LEU F O 1
ATOM 4571 N N . LYS F 1 81 ? 55.704 7.832 61.097 1.00 24.67 81 LYS F N 1
ATOM 4572 C CA . LYS F 1 81 ? 56.778 6.838 61.055 1.00 26.03 81 LYS F CA 1
ATOM 4573 C C . LYS F 1 81 ? 58.053 7.373 61.756 1.00 27.09 81 LYS F C 1
ATOM 4574 O O . LYS F 1 81 ? 58.793 6.618 62.399 1.00 27.90 81 LYS F O 1
ATOM 4580 N N . SER F 1 82 ? 58.276 8.680 61.664 1.00 28.20 82 SER F N 1
ATOM 4581 C CA . SER F 1 82 ? 59.517 9.252 62.171 1.00 29.23 82 SER F CA 1
ATOM 4582 C C . SER F 1 82 ? 59.576 9.256 63.687 1.00 29.06 82 SER F C 1
ATOM 4583 O O . SER F 1 82 ? 60.654 9.121 64.251 1.00 29.23 82 SER F O 1
ATOM 4586 N N . HIS F 1 83 ? 58.416 9.423 64.320 1.00 28.59 83 HIS F N 1
ATOM 4587 C CA . HIS F 1 83 ? 58.225 9.270 65.761 1.00 27.71 83 HIS F CA 1
ATOM 4588 C C . HIS F 1 83 ? 58.366 7.815 66.266 1.00 26.96 83 HIS F C 1
ATOM 4589 O O . HIS F 1 83 ? 58.728 7.592 67.431 1.00 26.73 83 HIS F O 1
ATOM 4596 N N . HIS F 1 84 ? 58.113 6.836 65.395 1.00 24.78 84 HIS F N 1
ATOM 4597 C CA . HIS F 1 84 ? 58.117 5.431 65.833 1.00 23.33 84 HIS F CA 1
ATOM 4598 C C . HIS F 1 84 ? 59.516 4.933 66.231 1.00 24.80 84 HIS F C 1
ATOM 4599 O O . HIS F 1 84 ? 60.448 5.033 65.452 1.00 23.69 84 HIS F O 1
ATOM 4606 N N . PRO F 1 85 ? 59.653 4.392 67.443 1.00 26.17 85 PRO F N 1
ATOM 4607 C CA . PRO F 1 85 ? 60.969 3.943 67.934 1.00 26.52 85 PRO F CA 1
ATOM 4608 C C . PRO F 1 85 ? 61.680 2.803 67.152 1.00 27.07 85 PRO F C 1
ATOM 4609 O O . PRO F 1 85 ? 62.813 2.458 67.472 1.00 27.36 85 PRO F O 1
ATOM 4613 N N . TYR F 1 86 ? 61.048 2.215 66.149 1.00 26.30 86 TYR F N 1
ATOM 4614 C CA . TYR F 1 86 ? 61.781 1.340 65.268 1.00 27.11 86 TYR F CA 1
ATOM 4615 C C . TYR F 1 86 ? 61.394 1.627 63.833 1.00 27.44 86 TYR F C 1
ATOM 4616 O O . TYR F 1 86 ? 61.666 0.825 62.935 1.00 28.69 86 TYR F O 1
ATOM 4625 N N . GLN F 1 87 ? 60.763 2.769 63.630 1.00 27.00 87 GLN F N 1
ATOM 4626 C CA . GLN F 1 87 ? 60.247 3.161 62.342 1.00 27.95 87 GLN F CA 1
ATOM 4627 C C . GLN F 1 87 ? 59.368 2.090 61.704 1.00 27.14 87 GLN F C 1
ATOM 4628 O O . GLN F 1 87 ? 59.377 1.922 60.485 1.00 26.76 87 GLN F O 1
ATOM 4634 N N . THR F 1 88 ? 58.607 1.369 62.541 1.00 25.53 88 THR F N 1
ATOM 4635 C CA . THR F 1 88 ? 57.735 0.320 62.077 1.00 25.04 88 THR F CA 1
ATOM 4636 C C . THR F 1 88 ? 56.276 0.484 62.545 1.00 23.02 88 THR F C 1
ATOM 4637 O O . THR F 1 88 ? 55.675 -0.453 63.111 1.00 24.15 88 THR F O 1
ATOM 4641 N N . PRO F 1 89 ? 55.670 1.631 62.250 1.00 21.17 89 PRO F N 1
ATOM 4642 C CA . PRO F 1 89 ? 54.300 1.873 62.683 1.00 19.13 89 PRO F CA 1
ATOM 4643 C C . PRO F 1 89 ? 53.279 1.015 61.894 1.00 19.42 89 PRO F C 1
ATOM 4644 O O . PRO F 1 89 ? 53.469 0.723 60.712 1.00 17.66 89 PRO F O 1
ATOM 4648 N N . GLU F 1 90 ? 52.195 0.658 62.572 1.00 19.21 90 GLU F N 1
ATOM 4649 C CA . GLU F 1 90 ? 51.152 -0.177 61.997 1.00 20.79 90 GLU F CA 1
ATOM 4650 C C . GLU F 1 90 ? 50.164 0.663 61.176 1.00 20.03 90 GLU F C 1
ATOM 4651 O O . GLU F 1 90 ? 48.946 0.738 61.438 1.00 21.24 90 GLU F O 1
ATOM 4657 N N . LEU F 1 91 ? 50.691 1.257 60.121 1.00 18.40 91 LEU F N 1
ATOM 4658 C CA . LEU F 1 91 ? 50.017 2.326 59.395 1.00 17.42 91 LEU F CA 1
ATOM 4659 C C . LEU F 1 91 ? 49.377 1.784 58.168 1.00 16.84 91 LEU F C 1
ATOM 4660 O O . LEU F 1 91 ? 50.125 1.292 57.284 1.00 17.14 91 LEU F O 1
ATOM 4665 N N . LEU F 1 92 ? 48.039 1.874 58.071 1.00 14.11 92 LEU F N 1
ATOM 4666 C CA . LEU F 1 92 ? 47.314 1.404 56.915 1.00 13.36 92 LEU F CA 1
ATOM 4667 C C . LEU F 1 92 ? 46.316 2.447 56.450 1.00 14.18 92 LEU F C 1
ATOM 4668 O O . LEU F 1 92 ? 45.496 2.931 57.285 1.00 15.57 92 LEU F O 1
ATOM 4673 N N . VAL F 1 93 ? 46.258 2.696 55.145 1.00 11.90 93 VAL F N 1
ATOM 4674 C CA . VAL F 1 93 ? 45.397 3.727 54.549 1.00 11.81 93 VAL F CA 1
ATOM 4675 C C . VAL F 1 93 ? 44.200 3.037 53.882 1.00 12.77 93 VAL F C 1
ATOM 4676 O O . VAL F 1 93 ? 44.444 2.098 53.136 1.00 12.68 93 VAL F O 1
ATOM 4680 N N . LEU F 1 94 ? 42.955 3.468 54.194 1.00 13.24 94 LEU F N 1
ATOM 4681 C CA . LEU F 1 94 ? 41.691 2.962 53.629 1.00 14.40 94 LEU F CA 1
ATOM 4682 C C . LEU F 1 94 ? 41.081 4.049 52.737 1.00 16.15 94 LEU F C 1
ATOM 4683 O O . LEU F 1 94 ? 40.832 5.173 53.181 1.00 16.80 94 LEU F O 1
ATOM 4688 N N . PRO F 1 95 ? 40.705 3.696 51.533 1.00 16.63 95 PRO F N 1
ATOM 4689 C CA . PRO F 1 95 ? 40.076 4.694 50.664 1.00 17.70 95 PRO F CA 1
ATOM 4690 C C . PRO F 1 95 ? 38.607 4.922 51.120 1.00 16.73 95 PRO F C 1
ATOM 4691 O O . PRO F 1 95 ? 37.918 4.080 51.709 1.00 16.32 95 PRO F O 1
ATOM 4695 N N . VAL F 1 96 ? 38.121 6.093 50.770 1.00 17.25 96 VAL F N 1
ATOM 4696 C CA . VAL F 1 96 ? 36.816 6.560 51.160 1.00 16.27 96 VAL F CA 1
ATOM 4697 C C . VAL F 1 96 ? 36.113 6.956 49.879 1.00 17.27 96 VAL F C 1
ATOM 4698 O O . VAL F 1 96 ? 36.645 7.759 49.089 1.00 18.05 96 VAL F O 1
ATOM 4702 N N . THR F 1 97 ? 34.939 6.410 49.656 1.00 17.35 97 THR F N 1
ATOM 4703 C CA . THR F 1 97 ? 34.235 6.699 48.390 1.00 20.14 97 THR F CA 1
ATOM 4704 C C . THR F 1 97 ? 33.187 7.767 48.511 1.00 20.30 97 THR F C 1
ATOM 4705 O O . THR F 1 97 ? 32.651 8.193 47.506 1.00 21.14 97 THR F O 1
ATOM 4709 N N . HIS F 1 98 ? 32.840 8.140 49.730 1.00 18.50 98 HIS F N 1
ATOM 4710 C CA . HIS F 1 98 ? 31.905 9.238 49.925 1.00 19.88 98 HIS F CA 1
ATOM 4711 C C . HIS F 1 98 ? 31.999 9.746 51.340 1.00 18.79 98 HIS F C 1
ATOM 4712 O O . HIS F 1 98 ? 32.094 8.951 52.256 1.00 16.96 98 HIS F O 1
ATOM 4719 N N . GLY F 1 99 ? 32.001 11.065 51.472 1.00 19.18 99 GLY F N 1
ATOM 4720 C CA . GLY F 1 99 ? 31.918 11.790 52.721 1.00 20.64 99 GLY F CA 1
ATOM 4721 C C . GLY F 1 99 ? 30.730 12.757 52.666 1.00 20.96 99 GLY F C 1
ATOM 4722 O O . GLY F 1 99 ? 30.349 13.223 51.599 1.00 24.33 99 GLY F O 1
ATOM 4723 N N . ASP F 1 100 ? 30.121 13.034 53.805 1.00 20.96 100 ASP F N 1
ATOM 4724 C CA . ASP F 1 100 ? 29.148 14.147 53.882 1.00 18.19 100 ASP F CA 1
ATOM 4725 C C . ASP F 1 100 ? 29.791 15.400 53.357 1.00 17.45 100 ASP F C 1
ATOM 4726 O O . ASP F 1 100 ? 30.906 15.693 53.698 1.00 17.31 100 ASP F O 1
ATOM 4731 N N . THR F 1 101 ? 29.109 16.103 52.466 1.00 18.10 101 THR F N 1
ATOM 4732 C CA . THR F 1 101 ? 29.718 17.224 51.789 1.00 19.01 101 THR F CA 1
ATOM 4733 C C . THR F 1 101 ? 30.097 18.355 52.733 1.00 17.96 101 THR F C 1
ATOM 4734 O O . THR F 1 101 ? 31.112 18.997 52.539 1.00 18.83 101 THR F O 1
ATOM 4738 N N . ASP F 1 102 ? 29.244 18.613 53.708 1.00 18.14 102 ASP F N 1
ATOM 4739 C CA . ASP F 1 102 ? 29.528 19.652 54.676 1.00 17.85 102 ASP F CA 1
ATOM 4740 C C . ASP F 1 102 ? 30.640 19.263 55.629 1.00 16.63 102 ASP F C 1
ATOM 4741 O O . ASP F 1 102 ? 31.499 20.077 55.974 1.00 16.61 102 ASP F O 1
ATOM 4746 N N . TYR F 1 103 ? 30.669 17.993 56.017 1.00 16.41 103 TYR F N 1
ATOM 4747 C CA . TYR F 1 103 ? 31.818 17.569 56.861 1.00 15.63 103 TYR F CA 1
ATOM 4748 C C . TYR F 1 103 ? 33.131 17.754 56.091 1.00 16.15 103 TYR F C 1
ATOM 4749 O O . TYR F 1 103 ? 34.170 18.225 56.641 1.00 17.56 103 TYR F O 1
ATOM 4758 N N . LEU F 1 104 ? 33.135 17.336 54.835 1.00 16.82 104 LEU F N 1
ATOM 4759 C CA . LEU F 1 104 ? 34.391 17.334 54.062 1.00 17.38 104 LEU F CA 1
ATOM 4760 C C . LEU F 1 104 ? 34.879 18.771 53.796 1.00 17.37 104 LEU F C 1
ATOM 4761 O O . LEU F 1 104 ? 36.090 19.060 53.667 1.00 17.23 104 LEU F O 1
ATOM 4766 N N . SER F 1 105 ? 33.929 19.680 53.721 1.00 17.12 105 SER F N 1
ATOM 4767 C CA . SER F 1 105 ? 34.312 21.093 53.588 1.00 18.62 105 SER F CA 1
ATOM 4768 C C . SER F 1 105 ? 35.122 21.524 54.810 1.00 18.57 105 SER F C 1
ATOM 4769 O O . SER F 1 105 ? 36.113 22.247 54.696 1.00 18.86 105 SER F O 1
ATOM 4772 N N . TRP F 1 106 ? 34.694 21.083 55.986 1.00 17.23 106 TRP F N 1
ATOM 4773 C CA . TRP F 1 106 ? 35.364 21.534 57.200 1.00 17.34 106 TRP F CA 1
ATOM 4774 C C . TRP F 1 106 ? 36.703 20.823 57.267 1.00 17.23 106 TRP F C 1
ATOM 4775 O O . TRP F 1 106 ? 37.685 21.415 57.677 1.00 17.69 106 TRP F O 1
ATOM 4786 N N . LEU F 1 107 ? 36.715 19.538 56.892 1.00 17.81 107 LEU F N 1
ATOM 4787 C CA . LEU F 1 107 ? 37.948 18.761 56.924 1.00 19.21 107 LEU F CA 1
ATOM 4788 C C . LEU F 1 107 ? 38.996 19.508 56.064 1.00 19.26 107 LEU F C 1
ATOM 4789 O O . LEU F 1 107 ? 40.135 19.823 56.492 1.00 19.40 107 LEU F O 1
ATOM 4794 N N . ASN F 1 108 ? 38.564 19.911 54.873 1.00 19.29 108 ASN F N 1
ATOM 4795 C CA . ASN F 1 108 ? 39.400 20.701 53.967 1.00 20.58 108 ASN F CA 1
ATOM 4796 C C . ASN F 1 108 ? 39.857 22.042 54.548 1.00 20.56 108 ASN F C 1
ATOM 4797 O O . ASN F 1 108 ? 41.063 22.326 54.573 1.00 20.95 108 ASN F O 1
ATOM 4802 N N . ALA F 1 109 ? 38.908 22.860 55.005 1.00 20.84 109 ALA F N 1
ATOM 4803 C CA . ALA F 1 109 ? 39.213 24.187 55.567 1.00 22.82 109 ALA F CA 1
ATOM 4804 C C . ALA F 1 109 ? 40.193 24.046 56.712 1.00 23.08 109 ALA F C 1
ATOM 4805 O O . ALA F 1 109 ? 41.061 24.903 56.875 1.00 24.81 109 ALA F O 1
ATOM 4807 N N . SER F 1 110 ? 40.073 22.973 57.494 1.00 23.38 110 SER F N 1
ATOM 4808 C CA . SER F 1 110 ? 41.131 22.581 58.403 1.00 24.57 110 SER F CA 1
ATOM 4809 C C . SER F 1 110 ? 42.298 22.264 57.448 1.00 25.74 110 SER F C 1
ATOM 4810 O O . SER F 1 110 ? 42.101 21.964 56.275 1.00 27.86 110 SER F O 1
ATOM 4813 N N . LEU F 1 111 ? 43.527 22.333 57.876 1.00 27.66 111 LEU F N 1
ATOM 4814 C CA . LEU F 1 111 ? 44.577 21.919 56.935 1.00 27.09 111 LEU F CA 1
ATOM 4815 C C . LEU F 1 111 ? 45.136 22.936 55.902 1.00 27.69 111 LEU F C 1
ATOM 4816 O O . LEU F 1 111 ? 46.255 22.742 55.461 1.00 27.98 111 LEU F O 1
ATOM 4821 N N . ARG F 1 112 ? 44.468 23.991 55.448 1.00 30.13 112 ARG F N 1
ATOM 4822 C CA . ARG F 1 112 ? 43.384 24.737 55.981 1.00 32.00 112 ARG F CA 1
ATOM 4823 C C . ARG F 1 112 ? 42.470 24.992 54.782 1.00 33.47 112 ARG F C 1
ATOM 4824 O O . ARG F 1 112 ? 42.873 25.689 53.841 1.00 34.48 112 ARG F O 1
#

Sequence (628 aa):
SNTASVVVLCTAPDEATAQDLAAKVLAEKLAACATLIPGATSLYYWEGKLEQEYEVQMILKTTVSHQQALLECLKSHHPYQTPELLVLPVTHGDTDYLSWLNASLRTASVVVLCTAPDEATAQDLAAKVLAEKLAACATLIPGATSLYYWEGKLEQEYEVQMILKTTVSHQQALLECLKSHHPYQTPELLVLPVTHGDTDYLSWLNASLNTASVVVLCTAPDEATAQDLAAKVLAEKLAACATLIPGATSLYYWEGKLEQEYEVQMILKTTVSHQQALLECLKSHHPYQTPELLVLPVTHGDTDYLSWLNASLRNTASVVVLCTAPDEATAQDLAAKVLAEKLAACATLIPGATSLYYWEGKLEQEYEVQMILKTTVSHQQALLECLKSHHPYQTPELLVLPVTHGDTDYLSWLNASLSNTASVVVLCTAPDEATAQDLAAKVLAEKLAACATLIPGATSLYYWEGKLEQEYEVQMILKTTVSHQQALLECLKSHHPYQTPELLVLPVTHGDTDYLSWLNASLNTASVVVLCTAPDEATAQDLAAKVLAEKLAACATLIPGATSLYYWEGKLEQEYEVQMILKTTVSHQQALLECLKSHHPYQTPELLVLPVTHGDTDYLSWLNASLR

B-factor: mean 20.69, std 7.34, range [7.23, 89.09]

Organism: Escherichia coli (strain K12) (NCBI:txid83333)

GO terms:
  GO:0005507 copper ion binding (F, IDA)
  GO:0032991 protein-containing complex (C, IDA)
  GO:0046872 metal ion binding (F, IDA)
  GO:0046688 response to copper ion (P, IMP)

Solvent-accessible surface area: 25086 Å² total; per-residue (Å²): 132,57,11,11,7,9,1,0,20,3,30,4,84,68,57,75,62,0,52,85,24,0,29,85,0,7,63,92,84,24,2,4,3,0,2,0,3,38,49,1,19,4,2,46,88,127,149,78,124,51,55,88,88,182,29,7,10,0,18,0,6,0,4,6,40,42,1,21,47,0,9,86,20,3,59,82,92,51,115,174,86,61,3,27,1,3,0,6,6,5,24,29,2,11,86,71,17,28,49,56,0,22,75,30,4,220,58,8,5,8,2,0,19,6,33,0,94,52,105,75,58,0,74,94,39,0,28,101,3,5,48,92,86,23,6,11,4,0,3,8,4,40,40,0,14,4,3,46,79,132,160,68,121,63,46,90,91,164,27,3,8,2,19,1,6,5,5,11,29,35,6,50,44,0,16,94,48,9,54,80,96,55,113,182,92,52,5,26,1,2,0,6,6,5,21,35,8,7,88,69,16,28,70,66,3,54,78,37,119,89,6,10,6,5,1,0,21,2,26,2,82,59,67,72,58,0,60,78,23,0,28,85,0,7,61,112,77,27,3,3,5,0,3,6,4,42,27,0,20,3,4,54,82,145,157,73,135,70,38,104,81,108,20,0,9,0,16,0,4,0,3,13,33,50,3,29,46,0,9,106,23,3,59,82,84,51,106,177,86,62,3,28,0,4,0,6,6,5,24,28,14,13,81,69,13,24,49,69,0,52,67,31,12,228,92,34,11,10,14,1,0,18,4,32,4,85,60,95,76,58,0,59,86,25,0,29,92,0,6,64,103,115,23,2,4,7,0,0,4,6,47,41,0,10,3,2,49,76,156,163,70,130,48,73,90,95,169,25,3,10,0,16,0,6,0,8,10,40,51,4,49,43,0,22,100,19,3,58,86,88,51,107,177,88,44,2,23,1,4,0,8,7,6,22,36,8,9,81,70,7,20,54,66,0,36,88,36,42,132,31,10,4,9,9,1,0,17,4,28,2,89,62,80,74,60,0,52,78,28,0,29,82,0,6,64,102,121,21,3,4,4,0,2,1,8,39,46,1,20,4,1,51,78,136,148,66,129,68,61,93,89,176,24,5,8,0,17,0,5,0,4,5,44,56,3,44,42,0,18,74,14,3,54,76,83,54,113,178,96,54,1,27,2,3,0,7,7,6,20,32,11,9,86,71,11,16,51,70,0,40,90,30,39,100,15,9,7,6,1,0,17,6,40,2,84,58,95,71,52,0,74,71,26,0,28,92,0,5,59,118,89,20,2,4,4,0,2,9,6,38,32,2,26,9,4,42,79,146,154,58,136,78,72,103,81,112,3,0,6,1,16,0,5,0,4,11,42,51,3,61,41,0,17,100,22,6,48,79,85,52,114,184,89,52,5,24,2,2,0,4,7,7,23,35,6,9,91,69,13,24,53,74,0,30,69,29,18,192

Radius of gyration: 23.53 Å; Cα contacts (8 Å, |Δi|>4): 1501; chains: 6; bounding box: 55×54×60 Å

Foldseek 3Di:
DFFFKKKKKWKDQDDVRQVVLQVVCLVVLLFPDKDKAFDDWDWAADPGHIDIGGIIIIITMAGPVSVVVSLVSVLVPDPVSDIPMDMGGDDDDDPVVRVNRRVSRD/DFKKKKKWKDQDVVVVVVLQVVCVVVLLFVDKDKDWQDWDWDDDPHDIDIGTIIIIITMAHPVSVVVSLVVVQVPDPVSDIPMDMGGDDDDDPVVVVSRVVRD/DFFKKKKKWKAQDDVRLVVLQVVCLVVLLFLDKDKAFDDWDWDDDPRDIDIGGIIIIITMAGPVSVVVSLVSVLVVDPVSDIPMDMDGDPDDDVVVVVSGVVSSD/DDAKWKKKWKAQDDVGLVVLQVVCLVVLLFQDKDKDWQDWDWDDDPHDIDIGTMIIMITMAGPVSVVVSLVSVLVPDPNSPIPMDMDGDPDDDDVVVVSRVVSD/DFFFKWKKKWKAQDDVVQVVLQVVCQVVLLFVDKDKDWPDWDWDDDPNDIDIGTIIIMITMAGPVSVVVSLVSVLVVDPPSDIPMDMDGDPDDDVVVRVSRVVRD/DFFKWKKKWKAQDDVRLVVLQVVCLVVLLFPHKDKDFDDKDWDDDPHDIDIGGMIIMITMAGPVSVVVSLVSVQVPDPVSDIPIDMGGDDDDDPVVVVVRVVRSD

CATH classification: 3.30.70.120